Protein 6MR3 (pdb70)

Solvent-accessible surface area: 35313 Å² total

InterPro domains:
  IPR001453 MoaB/Mog domain [PF00994] (4-170)
  IPR001453 MoaB/Mog domain [SM00852] (4-172)
  IPR001453 MoaB/Mog domain [TIGR00177] (2-167)
  IPR001453 MoaB/Mog domain [cd00885] (2-171)
  IPR008135 Competence-induced protein CinA [MF_00226_B] (1-418)
  IPR008135 Competence-induced protein CinA [PIRSF006728] (1-415)
  IPR008135 Competence-induced protein CinA [TIGR00200] (1-411)
  IPR008136 CinA, C-terminal [PF02464] (259-411)
  IPR008136 CinA, C-terminal [TIGR00199] (266-410)
  IPR036425 MoaB/Mog-like domain superfamily [G3DSA:3.40.980.10] (1-167)
  IPR036425 MoaB/Mog-like domain superfamily [SSF53218] (2-204)
  IPR036653 CinA-like, C-terminal [G3DSA:3.90.950.20] (252-412)
  IPR036653 CinA-like, C-terminal [SSF142433] (252-412)
  IPR041424 CinA, KH domain [PF18146] (178-253)
  IPR050101 Competence-damage inducible protein CinA [PTHR13939] (1-409)

Secondary structure (DSSP, 8-state):
-EEEEEEEEE-SS-HHHHHHHHHHHHSS--SSEEEEEEETTEEEEEEEEEESSHHHHHHHHHHHHHHHHTSTTHHHHEEEE-SS--HHHHHHHHHHHHT--EEEEESTTTTHHHHHHTTSTTGGGTB---EE--SHHHHH-----HHHHHHH-SSSHHHHH--HHHHHHHT-SEEEEEEE--SSS-BTTBPTTEEEEEEE-SS---EEEE-TT--HHHHHHHHHHHHHHHHHHHHH-SS---/-EEEEEEEEE-SS-HHHHHHHTHHHHHH--SSEEEEEEETTEEEEEEEEEESSHHHHHHHHHHHHHHHHTSTTHHHHEEEE-TT--HHHHHHHHHHHHT--EEEEESTTTTHHHHHHTTSTTGGGTB---EE--SHHHHH-----HHHHHHH-SSSHHHHH--HHHHHHHT-SEEEEEEE--SSS-BTTB-TTEEEEEEE-SS---EEEE-TT--HHHHHHHHHHHHHHHHHHHHH--SS--/-EEEEEEEEEESS-SHHHHTTTTTT--PSEEEEEE-SSEEEEEEEEEESSHHHHHHHHHHHHHHHHTTTTHHHHEEEE-SS--HHHHHHHHHHHHT--EEEEESTTTTHHHHHHTTSTTGGGTB---EE--SHHHHH-----HHHHHHH-SSSHHHHH--HHHHHHHT-SEEEEEEE--SSS-BTTBPTTEEEEEEE-SS---EEEE-TT--HHHHHHHHHHHHHHHHHHHHH--

CATH classification: 3.90.950.20

B-factor: mean 48.02, std 28.39, range [8.96, 162.89]

Structure (mmCIF, N/CA/C/O backbone):
data_6MR3
#
_entry.id   6MR3
#
_cell.length_a   152.030
_cell.length_b   54.507
_cell.length_c   111.013
_cell.angle_alpha   90.00
_cell.angle_beta   125.38
_cell.angle_gamma   90.00
#
_symmetry.space_group_name_H-M   'C 1 2 1'
#
loop_
_entity.id
_entity.type
_entity.pdbx_description
1 polymer 'Putative competence-damage inducible protein'
2 non-polymer 'CHLORIDE ION'
3 water water
#
loop_
_atom_site.group_PDB
_atom_site.id
_atom_site.type_symbol
_atom_site.label_atom_id
_atom_site.label_alt_id
_atom_site.label_comp_id
_atom_site.label_asym_id
_atom_site.label_entity_id
_atom_site.label_seq_id
_atom_site.pdbx_PDB_ins_code
_atom_site.Cartn_x
_atom_site.Cartn_y
_atom_site.Cartn_z
_atom_site.occupancy
_atom_site.B_iso_or_equiv
_atom_site.auth_seq_id
_atom_site.auth_comp_id
_atom_site.auth_asym_id
_atom_site.auth_atom_id
_atom_site.pdbx_PDB_model_num
ATOM 1 N N . GLU A 1 174 ? 48.368 -0.547 85.445 1.00 130.22 174 GLU A N 1
ATOM 2 C CA . GLU A 1 174 ? 48.039 0.859 85.240 1.00 124.16 174 GLU A CA 1
ATOM 3 C C . GLU A 1 174 ? 47.919 1.186 83.755 1.00 119.09 174 GLU A C 1
ATOM 4 O O . GLU A 1 174 ? 48.817 0.885 82.969 1.00 120.72 174 GLU A O 1
ATOM 10 N N . LYS A 1 175 ? 46.805 1.805 83.379 1.00 112.75 175 LYS A N 1
ATOM 11 C CA . LYS A 1 175 ? 46.567 2.173 81.996 1.00 107.85 175 LYS A CA 1
ATOM 12 C C . LYS A 1 175 ? 46.855 3.648 81.763 1.00 101.93 175 LYS A C 1
ATOM 13 O O . LYS A 1 175 ? 46.952 4.450 82.699 1.00 102.47 175 LYS A O 1
ATOM 19 N N . LEU A 1 176 ? 46.994 3.986 80.485 1.00 97.64 176 LEU A N 1
ATOM 20 C CA . LEU A 1 176 ? 47.194 5.354 80.035 1.00 92.84 176 LEU A CA 1
ATOM 21 C C . LEU A 1 176 ? 45.837 6.008 79.820 1.00 85.47 176 LEU A C 1
ATOM 22 O O . LEU A 1 176 ? 45.031 5.516 79.018 1.00 85.89 176 LEU A O 1
ATOM 27 N N . TYR A 1 177 ? 45.584 7.104 80.531 1.00 73.93 177 TYR A N 1
ATOM 28 C CA . TYR A 1 177 ? 44.371 7.875 80.336 1.00 64.38 177 TYR A CA 1
ATOM 29 C C . TYR A 1 177 ? 44.676 9.157 79.578 1.00 59.55 177 TYR A C 1
ATOM 30 O O . TYR A 1 177 ? 45.722 9.782 79.766 1.00 59.14 177 TYR A O 1
ATOM 39 N N . SER A 1 178 ? 43.737 9.546 78.721 1.00 55.52 178 SER A N 1
ATOM 40 C CA . SER A 1 178 ? 43.917 10.687 77.844 1.00 51.91 178 SER A CA 1
ATOM 41 C C . SER A 1 178 ? 42.708 11.603 77.941 1.00 48.87 178 SER A C 1
ATOM 42 O O . SER A 1 178 ? 41.611 11.184 78.321 1.00 46.54 178 SER A O 1
ATOM 45 N N . ARG A 1 179 ? 42.931 12.873 77.602 1.00 45.77 179 ARG A N 1
ATOM 46 C CA . ARG A 1 179 ? 41.861 13.843 77.431 1.00 43.13 179 ARG A CA 1
ATOM 47 C C . ARG A 1 179 ? 42.263 14.815 76.335 1.00 42.92 179 ARG A C 1
ATOM 48 O O . ARG A 1 179 ? 43.393 15.309 76.317 1.00 43.82 179 ARG A O 1
ATOM 56 N N . VAL A 1 180 ? 41.334 15.083 75.423 1.00 40.02 180 VAL A N 1
ATOM 57 C CA . VAL A 1 180 ? 41.578 15.939 74.268 1.00 39.21 180 VAL A CA 1
ATOM 58 C C . VAL A 1 180 ? 40.806 17.237 74.462 1.00 37.23 180 VAL A C 1
ATOM 59 O O . VAL A 1 180 ? 39.578 17.222 74.619 1.00 36.37 180 VAL A O 1
ATOM 63 N N . LEU A 1 181 ? 41.525 18.355 74.456 1.00 35.40 181 LEU A N 1
ATOM 64 C CA . LEU A 1 181 ? 40.925 19.681 74.491 1.00 35.22 181 LEU A CA 1
ATOM 65 C C . LEU A 1 181 ? 40.898 20.242 73.075 1.00 33.79 181 LEU A C 1
ATOM 66 O O . LEU A 1 181 ? 41.915 20.209 72.375 1.00 31.01 181 LEU A O 1
ATOM 71 N N . ARG A 1 182 ? 39.741 20.749 72.658 1.00 31.44 182 ARG A N 1
ATOM 72 C CA . ARG A 1 182 ? 39.528 21.220 71.296 1.00 30.49 182 ARG A CA 1
ATOM 73 C C . ARG A 1 182 ? 39.371 22.735 71.289 1.00 30.32 182 ARG A C 1
ATOM 74 O O . ARG A 1 182 ? 38.608 23.286 72.088 1.00 31.87 182 ARG A O 1
ATOM 82 N N . PHE A 1 183 ? 40.082 23.399 70.378 1.00 29.82 183 PHE A N 1
ATOM 83 C CA . PHE A 1 183 ? 40.091 24.853 70.292 1.00 33.09 183 PHE A CA 1
ATOM 84 C C . PHE A 1 183 ? 39.770 25.300 68.875 1.00 37.17 183 PHE A C 1
ATOM 85 O O . PHE A 1 183 ? 40.232 24.695 67.903 1.00 37.21 183 PHE A O 1
ATOM 93 N N . PHE A 1 184 ? 38.984 26.371 68.766 1.00 37.77 184 PHE A N 1
ATOM 94 C CA . PHE A 1 184 ? 38.757 27.050 67.499 1.00 35.07 184 PHE A CA 1
ATOM 95 C C . PHE A 1 184 ? 39.047 28.533 67.665 1.00 37.06 184 PHE A C 1
ATOM 96 O O . PHE A 1 184 ? 38.761 29.116 68.715 1.00 37.54 184 PHE A O 1
ATOM 104 N N . GLY A 1 185 ? 39.610 29.141 66.623 1.00 39.91 185 GLY A N 1
ATOM 105 C CA . GLY A 1 185 ? 39.864 30.565 66.610 1.00 40.49 185 GLY A CA 1
ATOM 106 C C . GLY A 1 185 ? 41.276 30.978 66.958 1.00 44.83 185 GLY A C 1
ATOM 107 O O . GLY A 1 185 ? 41.554 32.183 67.004 1.00 47.20 185 GLY A O 1
ATOM 108 N N . ILE A 1 186 ? 42.174 30.029 67.208 1.00 44.54 186 ILE A N 1
ATOM 109 C CA . ILE A 1 186 ? 43.572 30.330 67.491 1.00 48.50 186 ILE A CA 1
ATOM 110 C C . ILE A 1 186 ? 44.439 29.333 66.732 1.00 49.41 186 ILE A C 1
ATOM 111 O O . ILE A 1 186 ? 44.169 28.128 66.747 1.00 47.28 186 ILE A O 1
ATOM 116 N N . GLY A 1 187 ? 45.461 29.837 66.046 1.00 56.55 187 GLY A N 1
ATOM 117 C CA . GLY A 1 187 ? 46.308 28.967 65.251 1.00 59.91 187 GLY A CA 1
ATOM 118 C C . GLY A 1 187 ? 47.254 28.149 66.109 1.00 62.15 187 GLY A C 1
ATOM 119 O O . GLY A 1 187 ? 47.652 28.556 67.201 1.00 61.18 187 GLY A O 1
ATOM 120 N N . GLU A 1 188 ? 47.627 26.971 65.595 1.00 68.60 188 GLU A N 1
ATOM 121 C CA . GLU A 1 188 ? 48.509 26.081 66.349 1.00 74.63 188 GLU A CA 1
ATOM 122 C C . GLU A 1 188 ? 49.861 26.720 66.642 1.00 81.59 188 GLU A C 1
ATOM 123 O O . GLU A 1 188 ? 50.483 26.402 67.660 1.00 84.23 188 GLU A O 1
ATOM 129 N N . SER A 1 189 ? 50.343 27.600 65.759 1.00 87.38 189 SER A N 1
ATOM 130 C CA . SER A 1 189 ? 51.594 28.307 66.018 1.00 93.06 189 SER A CA 1
ATOM 131 C C . SER A 1 189 ? 51.439 29.288 67.179 1.00 92.65 189 SER A C 1
ATOM 132 O O . SER A 1 189 ? 52.351 29.439 68.004 1.00 93.75 189 SER A O 1
ATOM 135 N N . HIS A 1 190 ? 50.277 29.958 67.274 1.00 89.29 190 HIS A N 1
ATOM 136 C CA . HIS A 1 190 ? 50.091 30.924 68.351 1.00 88.52 190 HIS A CA 1
ATOM 137 C C . HIS A 1 190 ? 49.796 30.243 69.683 1.00 82.00 190 HIS A C 1
ATOM 138 O O . HIS A 1 190 ? 50.297 30.678 70.725 1.00 80.08 190 HIS A O 1
ATOM 145 N N . LEU A 1 191 ? 48.982 29.182 69.675 1.00 75.81 191 LEU A N 1
ATOM 146 C CA . LEU A 1 191 ? 48.524 28.592 70.932 1.00 71.87 191 LEU A CA 1
ATOM 147 C C . LEU A 1 191 ? 49.680 28.010 71.739 1.00 72.74 191 LEU A C 1
ATOM 148 O O . LEU A 1 191 ? 49.704 28.129 72.971 1.00 75.11 191 LEU A O 1
ATOM 153 N N . VAL A 1 192 ? 50.646 27.384 71.065 1.00 73.15 192 VAL A N 1
ATOM 154 C CA . VAL A 1 192 ? 51.717 26.682 71.765 1.00 77.85 192 VAL A CA 1
ATOM 155 C C . VAL A 1 192 ? 52.753 27.658 72.320 1.00 81.84 192 VAL A C 1
ATOM 156 O O . VAL A 1 192 ? 53.435 27.349 73.308 1.00 81.37 192 VAL A O 1
ATOM 160 N N . THR A 1 193 ? 52.887 28.840 71.708 1.00 85.98 193 THR A N 1
ATOM 161 C CA . THR A 1 193 ? 53.726 29.883 72.284 1.00 89.80 193 THR A CA 1
ATOM 162 C C . THR A 1 193 ? 53.221 30.282 73.667 1.00 92.54 193 THR A C 1
ATOM 163 O O . THR A 1 193 ? 54.013 30.483 74.593 1.00 98.02 193 THR A O 1
ATOM 167 N N . LEU A 1 194 ? 51.901 30.384 73.823 1.00 92.66 194 LEU A N 1
ATOM 168 C CA . LEU A 1 194 ? 51.312 30.621 75.136 1.00 95.82 194 LEU A CA 1
ATOM 169 C C . LEU A 1 194 ? 51.591 29.458 76.078 1.00 98.20 194 LEU A C 1
ATOM 170 O O . LEU A 1 194 ? 51.840 29.658 77.273 1.00 100.46 194 LEU A O 1
ATOM 175 N N . LEU A 1 195 ? 51.563 28.234 75.550 1.00 95.74 195 LEU A N 1
ATOM 176 C CA . LEU A 1 195 ? 51.613 27.027 76.364 1.00 92.35 195 LEU A CA 1
ATOM 177 C C . LEU A 1 195 ? 53.022 26.616 76.760 1.00 95.98 195 LEU A C 1
ATOM 178 O O . LEU A 1 195 ? 53.180 25.912 77.763 1.00 99.34 195 LEU A O 1
ATOM 183 N N . HIS A 1 196 ? 54.038 27.024 75.994 1.00 96.93 196 HIS A N 1
ATOM 184 C CA . HIS A 1 196 ? 55.375 26.465 76.165 1.00 101.55 196 HIS A CA 1
ATOM 185 C C . HIS A 1 196 ? 55.906 26.657 77.581 1.00 102.11 196 HIS A C 1
ATOM 186 O O . HIS A 1 196 ? 56.758 25.876 78.019 1.00 104.38 196 HIS A O 1
ATOM 193 N N . ASP A 1 197 ? 55.418 27.665 78.310 1.00 100.93 197 ASP A N 1
ATOM 194 C CA . ASP A 1 197 ? 55.723 27.765 79.735 1.00 103.10 197 ASP A CA 1
ATOM 195 C C . ASP A 1 197 ? 55.454 26.442 80.437 1.00 101.33 197 ASP A C 1
ATOM 196 O O . ASP A 1 197 ? 56.310 25.917 81.155 1.00 105.27 197 ASP A O 1
ATOM 201 N N . LEU A 1 198 ? 54.267 25.880 80.218 1.00 95.97 198 LEU A N 1
ATOM 202 C CA . LEU A 1 198 ? 53.862 24.623 80.826 1.00 95.44 198 LEU A CA 1
ATOM 203 C C . LEU A 1 198 ? 54.215 23.409 79.976 1.00 95.28 198 LEU A C 1
ATOM 204 O O . LEU A 1 198 ? 54.113 22.280 80.467 1.00 97.36 198 LEU A O 1
ATOM 209 N N . ILE A 1 199 ? 54.623 23.609 78.720 1.00 93.77 199 ILE A N 1
ATOM 210 C CA . ILE A 1 199 ? 55.100 22.491 77.909 1.00 95.56 199 I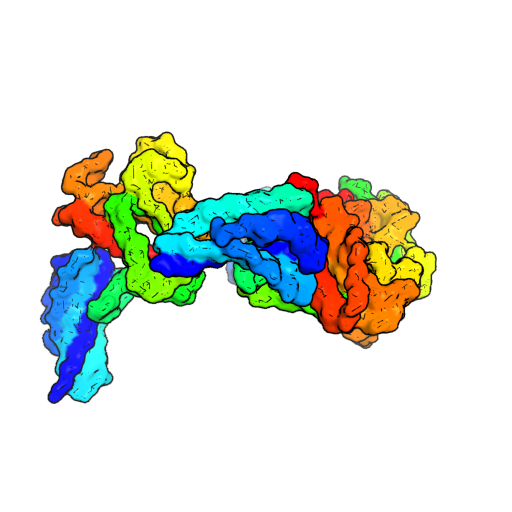LE A CA 1
ATOM 211 C C . ILE A 1 199 ? 56.566 22.212 78.210 1.00 102.45 199 ILE A C 1
ATOM 212 O O . ILE A 1 199 ? 56.971 21.055 78.361 1.00 100.48 199 ILE A O 1
ATOM 217 N N . ALA A 1 200 ? 57.384 23.264 78.294 1.00 108.74 200 ALA A N 1
ATOM 218 C CA . ALA A 1 200 ? 58.767 23.114 78.735 1.00 117.48 200 ALA A CA 1
ATOM 219 C C . ALA A 1 200 ? 58.873 22.735 80.202 1.00 124.82 200 ALA A C 1
ATOM 220 O O . ALA A 1 200 ? 59.947 22.310 80.640 1.00 132.21 200 ALA A O 1
ATOM 222 N N . GLU A 1 201 ? 57.797 22.884 80.967 1.00 124.30 201 GLU A N 1
ATOM 223 C CA . GLU A 1 201 ? 57.791 22.572 82.386 1.00 127.42 201 GLU A CA 1
ATOM 224 C C . GLU A 1 201 ? 57.075 21.262 82.694 1.00 126.63 201 GLU A C 1
ATOM 225 O O . GLU A 1 201 ? 57.143 20.782 83.831 1.00 127.28 201 GLU A O 1
ATOM 231 N N . GLN A 1 202 ? 56.439 20.644 81.703 1.00 119.61 202 GLN A N 1
ATOM 232 C CA . GLN A 1 202 ? 55.447 19.612 81.969 1.00 114.59 202 GLN A CA 1
ATOM 233 C C . GLN A 1 202 ? 56.058 18.399 82.668 1.00 114.53 202 GLN A C 1
ATOM 234 O O . GLN A 1 202 ? 57.268 18.159 82.640 1.00 118.41 202 GLN A O 1
ATOM 240 N N . THR A 1 203 ? 55.211 17.554 83.252 1.00 109.36 203 THR A N 1
ATOM 241 C CA . THR A 1 203 ? 55.707 16.329 83.894 1.00 109.14 203 THR A CA 1
ATOM 242 C C . THR A 1 203 ? 54.844 15.090 83.597 1.00 104.11 203 THR A C 1
ATOM 243 O O . THR A 1 203 ? 55.255 14.161 82.901 1.00 104.90 203 THR A O 1
ATOM 247 N N . ASP A 1 204 ? 53.642 15.125 84.154 1.00 97.26 204 ASP A N 1
ATOM 248 C CA . ASP A 1 204 ? 52.598 14.127 84.072 1.00 92.00 204 ASP A CA 1
ATOM 249 C C . ASP A 1 204 ? 51.385 14.898 84.581 1.00 83.23 204 ASP A C 1
ATOM 250 O O . ASP A 1 204 ? 51.416 15.398 85.713 1.00 81.24 204 ASP A O 1
ATOM 255 N N . PRO A 1 205 ? 50.333 15.087 83.775 1.00 74.85 205 PRO A N 1
ATOM 256 C CA . PRO A 1 205 ? 50.124 14.579 82.416 1.00 71.38 205 PRO A CA 1
ATOM 257 C C . PRO A 1 205 ? 51.018 15.219 81.353 1.00 70.78 205 PRO A C 1
ATOM 258 O O . PRO A 1 205 ? 51.412 16.379 81.482 1.00 70.35 205 PRO A O 1
ATOM 262 N N . THR A 1 206 ? 51.341 14.452 80.315 1.00 66.35 206 THR A N 1
ATOM 263 C CA . THR A 1 206 ? 52.039 15.008 79.166 1.00 68.69 206 THR A CA 1
ATOM 264 C C . THR A 1 206 ? 51.085 15.865 78.344 1.00 63.28 206 THR A C 1
ATOM 265 O O . THR A 1 206 ? 49.868 15.664 78.356 1.00 61.22 206 THR A O 1
ATOM 269 N N . ILE A 1 207 ? 51.645 16.833 77.626 1.00 65.41 207 ILE A N 1
ATOM 270 C CA . ILE A 1 207 ? 50.864 17.745 76.803 1.00 62.16 207 ILE A CA 1
ATOM 271 C C . ILE A 1 207 ? 51.350 17.637 75.366 1.00 64.43 207 ILE A C 1
ATOM 272 O O . ILE A 1 207 ? 52.556 17.716 75.104 1.00 63.15 207 ILE A O 1
ATOM 277 N N . ALA A 1 208 ? 50.411 17.463 74.438 1.00 62.11 208 ALA A N 1
ATOM 278 C CA . ALA A 1 208 ? 50.750 17.290 73.033 1.00 62.52 208 ALA A CA 1
ATOM 279 C C . ALA A 1 208 ? 49.722 17.984 72.146 1.00 58.56 208 ALA A C 1
ATOM 280 O O . ALA A 1 208 ? 48.571 17.538 72.060 1.00 57.66 208 ALA A O 1
ATOM 282 N N . PRO A 1 209 ? 50.091 19.083 71.488 1.00 59.21 209 PRO A N 1
ATOM 283 C CA . PRO A 1 209 ? 49.161 19.765 70.581 1.00 56.37 209 PRO A CA 1
ATOM 284 C C . PRO A 1 209 ? 49.168 19.171 69.181 1.00 57.03 209 PRO A C 1
ATOM 285 O O . PRO A 1 209 ? 50.199 18.740 68.660 1.00 60.30 209 PRO A O 1
ATOM 289 N N . TYR A 1 210 ? 47.990 19.159 68.561 1.00 54.96 210 TYR A N 1
ATOM 290 C CA . TYR A 1 210 ? 47.826 18.628 67.213 1.00 57.08 210 TYR A CA 1
ATOM 291 C C . TYR A 1 210 ? 46.923 19.561 66.425 1.00 53.81 210 TYR A C 1
ATOM 292 O O . TYR A 1 210 ? 45.796 19.840 66.845 1.00 51.28 210 TYR A O 1
ATOM 301 N N . ALA A 1 211 ? 47.413 20.036 65.287 1.00 54.04 211 ALA A N 1
ATOM 302 C CA . ALA A 1 211 ? 46.650 20.905 64.405 1.00 50.86 211 ALA A CA 1
ATOM 303 C C . ALA A 1 211 ? 46.040 20.095 63.268 1.00 51.90 211 ALA A C 1
ATOM 304 O O . ALA A 1 211 ? 46.652 19.143 62.780 1.00 57.48 211 ALA A O 1
ATOM 306 N N . LYS A 1 212 ? 44.866 20.553 62.860 1.00 51.10 212 LYS A N 1
ATOM 307 C CA . LYS A 1 212 ? 44.086 20.018 61.756 1.00 52.10 212 LYS A CA 1
ATOM 308 C C . LYS A 1 212 ? 43.378 21.197 61.058 1.00 45.83 212 LYS A C 1
ATOM 309 O O . LYS A 1 212 ? 43.378 22.299 61.566 1.00 40.34 212 LYS A O 1
ATOM 315 N N . THR A 1 213 ? 42.845 20.975 59.868 1.00 43.48 213 THR A N 1
ATOM 316 C CA . THR A 1 213 ? 42.221 22.019 59.073 1.00 41.38 213 THR A CA 1
ATOM 317 C C . THR A 1 213 ? 41.197 22.812 59.873 1.00 37.45 213 THR A C 1
ATOM 318 O O . THR A 1 213 ? 40.102 22.319 60.163 1.00 37.94 213 THR A O 1
ATOM 322 N N . GLY A 1 214 ? 41.556 24.042 60.240 1.00 35.45 214 GLY A N 1
ATOM 323 C CA . GLY A 1 214 ? 40.626 24.971 60.841 1.00 32.55 214 GLY A CA 1
ATOM 324 C C . GLY A 1 214 ? 40.594 24.989 62.354 1.00 34.86 214 GLY A C 1
ATOM 325 O O . GLY A 1 214 ? 39.903 25.839 62.928 1.00 33.22 214 GLY A O 1
ATOM 326 N N . GLU A 1 215 ? 41.315 24.092 63.022 1.00 37.01 215 GLU A N 1
ATOM 327 C CA . GLU A 1 215 ? 41.259 24.018 64.476 1.00 38.57 215 GLU A CA 1
ATOM 328 C C . GLU A 1 215 ? 42.518 23.335 64.985 1.00 40.69 215 GLU A C 1
ATOM 329 O O . GLU A 1 215 ? 43.325 22.816 64.213 1.00 38.92 215 GLU A O 1
ATOM 335 N N . VAL A 1 216 ? 42.679 23.349 66.307 1.00 37.02 216 VAL A N 1
ATOM 336 C CA . VAL A 1 216 ? 43.816 22.718 66.966 1.00 39.65 216 VAL A CA 1
ATOM 337 C C . VAL A 1 216 ? 43.321 22.013 68.220 1.00 42.28 216 VAL A C 1
ATOM 338 O O . VAL A 1 216 ? 42.319 22.406 68.825 1.00 37.73 216 VAL A O 1
ATOM 342 N N . THR A 1 217 ? 44.025 20.956 68.607 1.00 42.13 217 THR A N 1
ATOM 343 C CA . THR A 1 217 ? 43.685 20.221 69.812 1.00 44.82 217 THR A CA 1
ATOM 344 C C . THR A 1 217 ? 44.909 20.109 70.704 1.00 44.86 217 THR A C 1
ATOM 345 O O . THR A 1 217 ? 46.042 20.342 70.278 1.00 46.48 217 THR A O 1
ATOM 349 N N . ILE A 1 218 ? 44.660 19.719 71.949 1.00 46.77 218 ILE A N 1
ATOM 350 C CA . ILE A 1 218 ? 45.707 19.489 72.934 1.00 50.24 218 ILE A CA 1
ATOM 351 C C . ILE A 1 218 ? 45.396 18.183 73.644 1.00 51.09 218 ILE A C 1
ATOM 352 O O . ILE A 1 218 ? 44.322 18.037 74.240 1.00 50.45 218 ILE A O 1
ATOM 357 N N . ARG A 1 219 ? 46.330 17.242 73.588 1.00 51.33 219 ARG A N 1
ATOM 358 C CA . ARG A 1 219 ? 46.172 15.942 74.222 1.00 57.77 219 ARG A CA 1
ATOM 359 C C . ARG A 1 219 ? 46.902 15.932 75.556 1.00 58.56 219 ARG A C 1
ATOM 360 O O . ARG A 1 219 ? 48.119 16.143 75.606 1.00 59.36 219 ARG A O 1
ATOM 368 N N . LEU A 1 220 ? 46.159 15.691 76.629 1.00 54.10 220 LEU A N 1
ATOM 369 C CA . LEU A 1 220 ? 46.737 15.423 77.935 1.00 55.97 220 LEU A CA 1
ATOM 370 C C . LEU A 1 220 ? 46.721 13.919 78.178 1.00 57.96 220 LEU A C 1
ATOM 371 O O . LEU A 1 220 ? 45.753 13.237 77.831 1.00 57.25 220 LEU A O 1
ATOM 376 N N . SER A 1 221 ? 47.801 13.403 78.761 1.00 60.61 221 SER A N 1
ATOM 377 C CA . SER A 1 221 ? 47.968 11.964 78.921 1.00 65.05 221 SER A CA 1
ATOM 378 C C . SER A 1 221 ? 48.605 11.677 80.268 1.00 64.94 221 SER A C 1
ATOM 379 O O . SER A 1 221 ? 49.674 12.214 80.570 1.00 66.18 221 SER A O 1
ATOM 382 N N . THR A 1 222 ? 47.974 10.808 81.058 1.00 69.52 222 THR A N 1
ATOM 383 C CA . THR A 1 222 ? 48.486 10.489 82.382 1.00 72.07 222 THR A CA 1
ATOM 384 C C . THR A 1 222 ? 48.253 9.019 82.702 1.00 73.82 222 THR A C 1
ATOM 385 O O . THR A 1 222 ? 47.412 8.351 82.095 1.00 74.31 222 THR A O 1
ATOM 389 N N . LYS A 1 223 ? 49.018 8.528 83.675 1.00 77.09 223 LYS A N 1
ATOM 390 C CA . LYS A 1 223 ? 48.912 7.165 84.175 1.00 81.47 223 LYS A CA 1
ATOM 391 C C . LYS A 1 223 ? 48.114 7.152 85.473 1.00 80.65 223 LYS A C 1
ATOM 392 O O . LYS A 1 223 ? 48.292 8.027 86.327 1.00 76.30 223 LYS A O 1
ATOM 398 N N . ALA A 1 224 ? 47.246 6.153 85.624 1.00 84.84 224 ALA A N 1
ATOM 399 C CA . ALA A 1 224 ? 46.433 6.025 86.827 1.00 87.81 224 ALA A CA 1
ATOM 400 C C . ALA A 1 224 ? 45.841 4.622 86.890 1.00 94.82 224 ALA A C 1
ATOM 401 O O . ALA A 1 224 ? 45.959 3.832 85.951 1.00 99.66 224 ALA A O 1
ATOM 403 N N . HIS A 1 225 ? 45.205 4.335 88.024 1.00 101.94 225 HIS A N 1
ATOM 404 C CA . HIS A 1 225 ? 44.562 3.047 88.289 1.00 108.43 225 HIS A CA 1
ATOM 405 C C . HIS A 1 225 ? 43.084 3.014 87.889 1.00 108.24 225 HIS A C 1
ATOM 406 O O . HIS A 1 225 ? 42.593 1.983 87.447 1.00 109.42 225 HIS A O 1
ATOM 413 N N . ARG A 1 226 ? 42.397 4.139 88.072 1.00 99.63 226 ARG A N 1
ATOM 414 C CA . ARG A 1 226 ? 40.981 4.260 87.739 1.00 94.02 226 ARG A CA 1
ATOM 415 C C . ARG A 1 226 ? 40.705 5.584 87.029 1.00 86.79 226 ARG A C 1
ATOM 416 O O . ARG A 1 226 ? 41.450 6.550 87.195 1.00 81.49 226 ARG A O 1
ATOM 424 N N . GLN A 1 227 ? 39.635 5.628 86.240 1.00 68.69 227 GLN A N 1
ATOM 425 C CA . GLN A 1 227 ? 39.284 6.840 85.506 1.00 68.95 227 GLN A CA 1
ATOM 426 C C . GLN A 1 227 ? 39.087 8.030 86.436 1.00 70.83 227 GLN A C 1
ATOM 427 O O . GLN A 1 227 ? 39.334 9.175 86.042 1.00 70.25 227 GLN A O 1
ATOM 433 N N . LYS A 1 228 ? 38.643 7.779 87.669 1.00 72.62 228 LYS A N 1
ATOM 434 C CA . LYS A 1 228 ? 38.443 8.861 88.627 1.00 72.75 228 LYS A CA 1
ATOM 435 C C . LYS A 1 228 ? 39.768 9.514 89.000 1.00 73.15 228 LYS A C 1
ATOM 436 O O . LYS A 1 228 ? 39.876 10.747 89.039 1.00 70.90 228 LYS A O 1
ATOM 442 N N . GLU A 1 229 ? 40.792 8.702 89.273 1.00 72.05 229 GLU A N 1
ATOM 443 C CA . GLU A 1 229 ? 42.083 9.253 89.672 1.00 72.55 229 GLU A CA 1
ATOM 444 C C . GLU A 1 229 ? 42.710 10.047 88.536 1.00 65.99 229 GLU A C 1
ATOM 445 O O . GLU A 1 229 ? 43.258 11.133 88.752 1.00 61.10 229 GLU A O 1
ATOM 451 N N . ALA A 1 230 ? 42.625 9.525 87.313 1.00 63.04 230 ALA A N 1
ATOM 452 C CA . ALA A 1 230 ? 43.196 10.223 86.169 1.00 63.81 230 ALA A CA 1
ATOM 453 C C . ALA A 1 230 ? 42.441 11.510 85.873 1.00 64.58 230 ALA A C 1
ATOM 454 O O . ALA A 1 230 ? 43.056 12.538 85.568 1.00 63.49 230 ALA A O 1
ATOM 456 N N . ASP A 1 231 ? 41.107 11.472 85.957 1.00 64.52 231 ASP A N 1
ATOM 457 C CA . ASP A 1 231 ? 40.316 12.678 85.735 1.00 63.62 231 ASP A CA 1
ATOM 458 C C . ASP A 1 231 ? 40.727 13.789 86.693 1.00 61.31 231 ASP A C 1
ATOM 459 O O . ASP A 1 231 ? 40.811 14.958 86.299 1.00 60.32 231 ASP A O 1
ATOM 464 N N . SER A 1 232 ? 41.007 13.439 87.951 1.00 59.73 232 SER A N 1
ATOM 465 C CA . SER A 1 232 ? 41.362 14.450 88.942 1.00 60.57 232 SER A CA 1
ATOM 466 C C . SER A 1 232 ? 42.671 15.146 88.586 1.00 58.69 232 SER A C 1
ATOM 467 O O . SER A 1 232 ? 42.812 16.357 88.789 1.00 57.99 232 SER A O 1
ATOM 470 N N . LYS A 1 233 ? 43.642 14.398 88.057 1.00 57.60 233 LYS A N 1
ATOM 471 C CA . LYS A 1 233 ? 44.907 15.008 87.662 1.00 58.79 233 LYS A CA 1
ATOM 472 C C . LYS A 1 233 ? 44.785 15.728 86.324 1.00 56.82 233 LYS A C 1
ATOM 473 O O . LYS A 1 233 ? 45.421 16.767 86.116 1.00 56.95 233 LYS A O 1
ATOM 479 N N . LEU A 1 234 ? 43.978 15.187 85.407 1.00 55.24 234 LEU A N 1
ATOM 480 C CA . LEU A 1 234 ? 43.740 15.864 84.138 1.00 53.15 234 LEU A CA 1
ATOM 481 C C . LEU A 1 234 ? 42.983 17.172 84.336 1.00 54.35 234 LEU A C 1
ATOM 482 O O . LEU A 1 234 ? 43.191 18.128 83.580 1.00 54.35 234 LEU A O 1
ATOM 487 N N . ASP A 1 235 ? 42.106 17.232 85.342 1.00 55.49 235 ASP A N 1
ATOM 488 C CA . ASP A 1 235 ? 41.345 18.452 85.594 1.00 55.01 235 ASP A CA 1
ATOM 489 C C . ASP A 1 235 ? 42.250 19.585 86.059 1.00 56.15 235 ASP A C 1
ATOM 490 O O . ASP A 1 235 ? 42.042 20.745 85.686 1.00 55.75 235 ASP A O 1
ATOM 495 N N . LYS A 1 236 ? 43.258 19.269 86.878 1.00 58.87 236 LYS A N 1
ATOM 496 C CA . LYS A 1 236 ? 44.133 20.309 87.411 1.00 61.05 236 LYS A CA 1
ATOM 497 C C . LYS A 1 236 ? 44.949 20.971 86.309 1.00 59.82 236 LYS A C 1
ATOM 498 O O . LYS A 1 236 ? 45.080 22.200 86.280 1.00 61.22 236 LYS A O 1
ATOM 504 N N . LEU A 1 237 ? 45.509 20.176 85.394 1.00 57.38 237 LEU A N 1
ATOM 505 C CA . LEU A 1 237 ? 46.298 20.751 84.311 1.00 56.44 237 LEU A CA 1
ATOM 506 C C . LEU A 1 237 ? 45.419 21.471 83.297 1.00 53.18 237 LEU A C 1
ATOM 507 O O . LEU A 1 237 ? 45.837 22.485 82.727 1.00 51.81 237 LEU A O 1
ATOM 512 N N . GLU A 1 238 ? 44.204 20.968 83.061 1.00 51.38 238 GLU A N 1
ATOM 513 C CA . GLU A 1 238 ? 43.283 21.665 82.169 1.00 49.99 238 GLU A CA 1
ATOM 514 C C . GLU A 1 238 ? 42.939 23.046 82.711 1.00 51.52 238 GLU A C 1
ATOM 515 O O . GLU A 1 238 ? 42.830 24.012 81.946 1.00 50.75 238 GLU A O 1
ATOM 521 N N . LYS A 1 239 ? 42.774 23.160 84.031 1.00 56.82 239 LYS A N 1
ATOM 522 C CA . LYS A 1 239 ? 42.505 24.460 84.636 1.00 61.89 239 LYS A CA 1
ATOM 523 C C . LYS A 1 239 ? 43.668 25.420 84.415 1.00 62.18 239 LYS A C 1
ATOM 524 O O . LYS A 1 239 ? 43.460 26.615 84.175 1.00 61.83 239 LYS A O 1
ATOM 530 N N . LYS A 1 240 ? 44.881 24.904 84.450 1.00 61.66 240 LYS A N 1
ATOM 531 C CA . LYS A 1 240 ? 46.013 25.757 84.191 1.00 65.16 240 LYS A CA 1
ATOM 532 C C . LYS A 1 240 ? 45.968 26.281 82.757 1.00 62.53 240 LYS A C 1
ATOM 533 O O . LYS A 1 240 ? 46.200 27.459 82.513 1.00 62.84 240 LYS A O 1
ATOM 539 N N . ILE A 1 241 ? 45.617 25.409 81.821 1.00 57.84 241 ILE A N 1
ATOM 540 C CA . ILE A 1 241 ? 45.642 25.781 80.410 1.00 57.22 241 ILE A CA 1
ATOM 541 C C . ILE A 1 241 ? 44.549 26.798 80.102 1.00 56.48 241 ILE A C 1
ATOM 542 O O . ILE A 1 241 ? 44.797 27.819 79.449 1.00 57.51 241 ILE A O 1
ATOM 547 N N . ILE A 1 242 ? 43.329 26.542 80.579 1.00 55.39 242 ILE A N 1
ATOM 548 C CA . ILE A 1 242 ? 42.176 27.331 80.154 1.00 55.58 242 ILE A CA 1
ATOM 549 C C . ILE A 1 242 ? 42.293 28.776 80.629 1.00 60.19 242 ILE A C 1
ATOM 550 O O . ILE A 1 242 ? 41.972 29.713 79.888 1.00 61.10 242 ILE A O 1
ATOM 555 N N . THR A 1 243 ? 42.764 28.986 81.860 1.00 65.21 243 THR A N 1
ATOM 556 C CA . THR A 1 243 ? 42.822 30.336 82.411 1.00 70.87 243 THR A CA 1
ATOM 557 C C . THR A 1 243 ? 43.909 31.196 81.773 1.00 74.54 243 THR A C 1
ATOM 558 O O . THR A 1 243 ? 43.936 32.407 82.016 1.00 76.73 243 THR A O 1
ATOM 562 N N . ILE A 1 244 ? 44.791 30.614 80.961 1.00 73.62 244 ILE A N 1
ATOM 563 C CA . ILE A 1 244 ? 45.836 31.394 80.307 1.00 75.35 244 ILE A CA 1
ATOM 564 C C . ILE A 1 244 ? 45.220 32.262 79.218 1.00 79.67 244 ILE A C 1
ATOM 565 O O . ILE A 1 244 ? 44.538 31.759 78.314 1.00 77.79 244 ILE A O 1
ATOM 570 N N . ASP A 1 245 ? 45.461 33.572 79.302 1.00 88.50 245 ASP A N 1
ATOM 571 C CA . ASP A 1 245 ? 45.039 34.558 78.293 1.00 92.39 245 ASP A CA 1
ATOM 572 C C . ASP A 1 245 ? 43.531 34.419 78.087 1.00 88.51 245 ASP A C 1
ATOM 573 O O . ASP A 1 245 ? 42.783 34.406 79.074 1.00 89.50 245 ASP A O 1
ATOM 578 N N . ASN A 1 246 ? 43.046 34.319 76.849 1.00 83.57 246 ASN A N 1
ATOM 579 C CA . ASN A 1 246 ? 41.631 34.129 76.560 1.00 79.52 246 ASN A CA 1
ATOM 580 C C . ASN A 1 246 ? 41.359 32.757 75.952 1.00 69.73 246 ASN A C 1
ATOM 581 O O . ASN A 1 246 ? 40.461 32.609 75.120 1.00 65.13 246 ASN A O 1
ATOM 586 N N . LEU A 1 247 ? 42.131 31.745 76.360 1.00 64.56 247 LEU A N 1
ATOM 587 C CA . LEU A 1 247 ? 41.958 30.406 75.804 1.00 57.84 247 LEU A CA 1
ATOM 588 C C . LEU A 1 247 ? 40.559 29.865 76.064 1.00 53.46 247 LEU A C 1
ATOM 589 O O . LEU A 1 247 ? 40.078 29.005 75.317 1.00 49.19 247 LEU A O 1
ATOM 594 N N . ALA A 1 248 ? 39.893 30.353 77.115 1.00 54.68 248 ALA A N 1
ATOM 595 C CA . ALA A 1 248 ? 38.507 29.968 77.356 1.00 53.20 248 ALA A CA 1
ATOM 596 C C . ALA A 1 248 ? 37.598 30.418 76.220 1.00 50.56 248 ALA A C 1
ATOM 597 O O . ALA A 1 248 ? 36.556 29.798 75.979 1.00 48.12 248 ALA A O 1
ATOM 599 N N . ASP A 1 249 ? 37.971 31.488 75.512 1.00 53.97 249 ASP A N 1
ATOM 600 C CA . ASP A 1 249 ? 37.211 31.907 74.340 1.00 54.93 249 ASP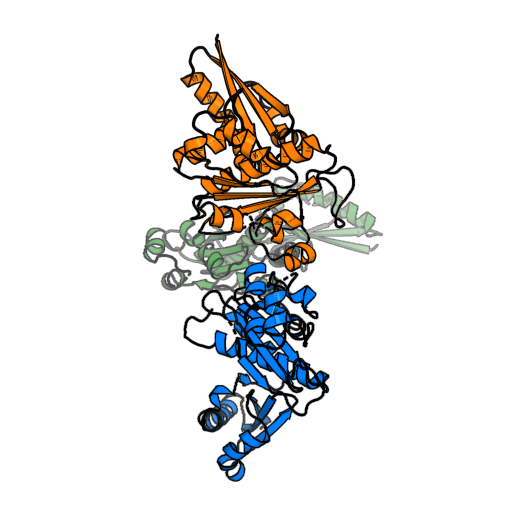 A CA 1
ATOM 601 C C . ASP A 1 249 ? 37.371 30.941 73.174 1.00 49.54 249 ASP A C 1
ATOM 602 O O . ASP A 1 249 ? 36.494 30.889 72.304 1.00 49.08 249 ASP A O 1
ATOM 607 N N . TYR A 1 250 ? 38.463 30.180 73.134 1.00 45.56 250 TYR A N 1
ATOM 608 C CA . TYR A 1 250 ? 38.749 29.289 72.017 1.00 42.25 250 TYR A CA 1
ATOM 609 C C . TYR A 1 250 ? 38.428 27.830 72.307 1.00 36.73 250 TYR A C 1
ATOM 610 O O . TYR A 1 250 ? 38.123 27.081 71.374 1.00 30.35 250 TYR A O 1
ATOM 619 N N . PHE A 1 251 ? 38.491 27.409 73.567 1.00 34.89 251 PHE A N 1
ATOM 620 C CA . PHE A 1 251 ? 38.147 26.039 73.918 1.00 35.05 251 PHE A CA 1
ATOM 621 C C . PHE A 1 251 ? 36.648 25.823 73.751 1.00 33.53 251 PHE A C 1
ATOM 622 O O . PHE A 1 251 ? 35.839 26.610 74.253 1.00 36.08 251 PHE A O 1
ATOM 630 N N . TYR A 1 252 ? 36.270 24.755 73.043 1.00 30.90 252 TYR A N 1
ATOM 631 C CA . TYR A 1 252 ? 34.862 24.505 72.772 1.00 28.33 252 TYR A CA 1
ATOM 632 C C . TYR A 1 252 ? 34.360 23.122 73.169 1.00 29.46 252 TYR A C 1
ATOM 633 O O . TYR A 1 252 ? 33.140 22.929 73.205 1.00 29.75 252 TYR A O 1
ATOM 642 N N . GLY A 1 253 ? 35.231 22.165 73.465 1.00 30.28 253 GLY A N 1
ATOM 643 C CA . GLY A 1 253 ? 34.750 20.856 73.860 1.00 32.08 253 GLY A CA 1
ATOM 644 C C . GLY A 1 253 ? 35.878 19.860 74.019 1.00 33.12 253 GLY A C 1
ATOM 645 O O . GLY A 1 253 ? 37.058 20.177 73.837 1.00 31.26 253 GLY A O 1
ATOM 646 N N . TYR A 1 254 ? 35.479 18.635 74.363 1.00 30.68 254 TYR A N 1
ATOM 647 C CA . TYR A 1 254 ? 36.385 17.525 74.615 1.00 34.91 254 TYR A CA 1
ATOM 648 C C . TYR A 1 254 ? 36.170 16.423 73.587 1.00 36.85 254 TYR A C 1
ATOM 649 O O . TYR A 1 254 ? 35.095 16.299 72.997 1.00 36.38 254 TYR A O 1
ATOM 658 N N . GLY A 1 255 ? 37.200 15.600 73.393 1.00 39.48 255 GLY A N 1
ATOM 659 C CA . GLY A 1 255 ? 37.025 14.363 72.653 1.00 43.63 255 GLY A CA 1
ATOM 660 C C . GLY A 1 255 ? 37.786 14.238 71.349 1.00 45.89 255 GLY A C 1
ATOM 661 O O . GLY A 1 255 ? 37.864 15.191 70.568 1.00 44.17 255 GLY A O 1
ATOM 662 N N . GLU A 1 256 ? 38.324 13.049 71.098 1.00 52.50 256 GLU A N 1
ATOM 663 C CA . GLU A 1 256 ? 39.083 12.789 69.882 1.00 57.66 256 GLU A CA 1
ATOM 664 C C . GLU A 1 256 ? 38.250 12.980 68.615 1.00 56.46 256 GLU A C 1
ATOM 665 O O . GLU A 1 256 ? 38.789 13.308 67.558 1.00 56.77 256 GLU A O 1
ATOM 671 N N . GLU A 1 257 ? 36.944 12.773 68.735 1.00 56.45 257 GLU A N 1
ATOM 672 C CA . GLU A 1 257 ? 36.054 12.889 67.590 1.00 56.91 257 GLU A CA 1
ATOM 673 C C . GLU A 1 257 ? 35.084 14.066 67.642 1.00 50.51 257 GLU A C 1
ATOM 674 O O . GLU A 1 257 ? 34.421 14.353 66.646 1.00 51.70 257 GLU A O 1
ATOM 680 N N . ASN A 1 258 ? 34.984 14.754 68.777 1.00 45.45 258 ASN A N 1
ATOM 681 C CA . ASN A 1 258 ? 34.059 15.858 68.817 1.00 41.16 258 ASN A CA 1
ATOM 682 C C . ASN A 1 258 ? 34.402 16.835 67.702 1.00 36.89 258 ASN A C 1
ATOM 683 O O . ASN A 1 258 ? 35.468 16.779 67.086 1.00 37.67 258 ASN A O 1
ATOM 688 N N . SER A 1 259 ? 33.457 17.716 67.416 1.00 32.24 259 SER A N 1
ATOM 689 C CA . SER A 1 259 ? 33.684 18.735 66.411 1.00 31.24 259 SER A CA 1
ATOM 690 C C . SER A 1 259 ? 32.740 19.880 66.716 1.00 29.52 259 SER A C 1
ATOM 691 O O . SER A 1 259 ? 31.770 19.722 67.463 1.00 29.31 259 SER A O 1
ATOM 694 N N . LEU A 1 260 ? 33.057 21.041 66.154 1.00 27.61 260 LEU A N 1
ATOM 695 C CA . LEU A 1 260 ? 32.168 22.193 66.284 1.00 27.01 260 LEU A CA 1
ATOM 696 C C . LEU A 1 260 ? 30.733 21.885 65.873 1.00 24.94 260 LEU A C 1
ATOM 697 O O . LEU A 1 260 ? 29.815 22.235 66.631 1.00 24.32 260 LEU A O 1
ATOM 702 N N . PRO A 1 261 ? 30.460 21.239 64.728 1.00 24.16 261 PRO A N 1
ATOM 703 C CA . PRO A 1 261 ? 29.056 20.935 64.399 1.00 23.35 261 PRO A CA 1
ATOM 704 C C . PRO A 1 261 ? 28.382 20.020 65.406 1.00 26.36 261 PRO A C 1
ATOM 705 O O . PRO A 1 261 ? 27.191 20.197 65.691 1.00 27.12 261 PRO A O 1
ATOM 709 N N . GLN A 1 262 ? 29.107 19.040 65.951 1.00 26.43 262 GLN A N 1
ATOM 710 C CA . GLN A 1 262 ? 28.518 18.167 66.963 1.00 28.57 262 GLN A CA 1
ATOM 711 C C . GLN A 1 262 ? 28.189 18.940 68.232 1.00 27.31 262 GLN A C 1
ATOM 712 O O . GLN A 1 262 ? 27.112 18.761 68.813 1.00 25.57 262 GLN A O 1
ATOM 718 N N . VAL A 1 263 ? 29.105 19.804 68.675 1.00 25.54 263 VAL A N 1
ATOM 719 C CA . VAL A 1 263 ? 28.860 20.615 69.864 1.00 25.94 263 VAL A CA 1
ATOM 720 C C . VAL A 1 263 ? 27.659 21.526 69.649 1.00 26.31 263 VAL A C 1
ATOM 721 O O . VAL A 1 263 ? 26.811 21.682 70.537 1.00 26.46 263 VAL A O 1
ATOM 725 N N . VAL A 1 264 ? 27.561 22.134 68.465 1.00 23.78 264 VAL A N 1
ATOM 726 C CA . VAL A 1 264 ? 26.454 23.044 68.189 1.00 23.08 264 VAL A CA 1
ATOM 727 C C . VAL A 1 264 ? 25.142 22.277 68.084 1.00 23.71 264 VAL A C 1
ATOM 728 O O . VAL A 1 264 ? 24.102 22.732 68.575 1.00 25.00 264 VAL A O 1
ATOM 732 N N . PHE A 1 265 ? 25.166 21.101 67.450 1.00 23.44 265 PHE A N 1
ATOM 733 C CA . PHE A 1 265 ? 23.966 20.273 67.384 1.00 25.32 265 PHE A CA 1
ATOM 734 C C . PHE A 1 265 ? 23.455 19.944 68.781 1.00 24.63 265 PHE A C 1
ATOM 735 O O . PHE A 1 265 ? 22.257 20.065 69.062 1.00 25.28 265 PHE A O 1
ATOM 743 N N . ASP A 1 266 ? 24.357 19.527 69.674 1.00 23.99 266 ASP A N 1
ATOM 744 C CA . ASP A 1 266 ? 23.955 19.224 71.044 1.00 27.36 266 ASP A CA 1
ATOM 745 C C . ASP A 1 266 ? 23.427 20.467 71.748 1.00 26.87 266 ASP A C 1
ATOM 746 O O . ASP A 1 266 ? 22.449 20.396 72.500 1.00 30.75 266 ASP A O 1
ATOM 751 N N . LEU A 1 267 ? 24.063 21.615 71.508 1.00 24.82 267 LEU A N 1
ATOM 752 C CA . LEU A 1 267 ? 23.640 22.857 72.146 1.00 27.70 267 LEU A CA 1
ATOM 753 C C . LEU A 1 267 ? 22.280 23.313 71.630 1.00 29.86 267 LEU A C 1
ATOM 754 O O . LEU A 1 267 ? 21.468 23.849 72.394 1.00 29.88 267 LEU A O 1
ATOM 759 N N . LEU A 1 268 ? 22.018 23.120 70.335 1.00 29.37 268 LEU A N 1
ATOM 760 C CA . LEU A 1 268 ? 20.712 23.466 69.784 1.00 26.65 268 LEU A CA 1
ATOM 761 C C . LEU A 1 268 ? 19.617 22.600 70.395 1.00 29.77 268 LEU A C 1
ATOM 762 O O . LEU A 1 268 ? 18.559 23.102 70.793 1.00 29.42 268 LEU A O 1
ATOM 767 N N . LYS A 1 269 ? 19.860 21.290 70.482 1.00 32.05 269 LYS A N 1
ATOM 768 C CA . LYS A 1 269 ? 18.875 20.392 71.074 1.00 37.47 269 LYS A CA 1
ATOM 769 C C . LYS A 1 269 ? 18.699 20.668 72.562 1.00 37.93 269 LYS A C 1
ATOM 770 O O . LYS A 1 269 ? 17.579 20.602 73.082 1.00 42.05 269 LYS A O 1
ATOM 776 N N . GLU A 1 270 ? 19.793 20.983 73.261 1.00 37.17 270 GLU A N 1
ATOM 777 C CA . GLU A 1 270 ? 19.709 21.270 74.690 1.00 40.96 270 GLU A CA 1
ATOM 778 C C . GLU A 1 270 ? 18.821 22.478 74.962 1.00 41.94 270 GLU A C 1
ATOM 779 O O . GLU A 1 270 ? 18.054 22.490 75.932 1.00 44.04 270 GLU A O 1
ATOM 785 N N . LYS A 1 271 ? 18.899 23.496 74.109 1.00 41.42 271 LYS A N 1
ATOM 786 C CA . LYS A 1 271 ? 18.179 24.743 74.320 1.00 42.31 271 LYS A CA 1
ATOM 787 C C . LYS A 1 271 ? 16.865 24.818 73.555 1.00 40.31 271 LYS A C 1
ATOM 788 O O . LYS A 1 271 ? 16.193 25.852 73.611 1.00 41.69 271 LYS A O 1
ATOM 794 N N . GLY A 1 272 ? 16.479 23.755 72.856 1.00 36.88 272 GLY A N 1
ATOM 795 C CA . GLY A 1 272 ? 15.202 23.744 72.158 1.00 38.04 272 GLY A CA 1
ATOM 796 C C . GLY A 1 272 ? 15.091 24.784 71.065 1.00 34.15 272 GLY A C 1
ATOM 797 O O . GLY A 1 272 ? 14.016 25.364 70.866 1.00 35.48 272 GLY A O 1
ATOM 798 N N . LYS A 1 273 ? 16.180 25.038 70.352 1.00 30.10 273 LYS A N 1
ATOM 799 C CA . LYS A 1 273 ? 16.195 26.018 69.280 1.00 29.88 273 LYS A CA 1
ATOM 800 C C . LYS A 1 273 ? 16.300 25.321 67.931 1.00 27.33 273 LYS A C 1
ATOM 801 O O . LYS A 1 273 ? 16.839 24.216 67.821 1.00 29.39 273 LYS A O 1
ATOM 807 N N . THR A 1 274 ? 15.766 25.975 66.908 1.00 22.53 274 THR A N 1
ATOM 808 C CA . THR A 1 274 ? 15.913 25.535 65.533 1.00 22.29 274 THR A CA 1
ATOM 809 C C . THR A 1 274 ? 16.757 26.544 64.769 1.00 24.21 274 THR A C 1
ATOM 810 O O . THR A 1 274 ? 16.862 27.715 65.146 1.00 23.18 274 THR A O 1
ATOM 814 N N . ILE A 1 275 ? 17.362 26.070 63.686 1.00 20.57 275 ILE A N 1
ATOM 815 C CA . ILE A 1 275 ? 18.274 26.876 62.892 1.00 20.11 275 ILE A CA 1
ATOM 816 C C . ILE A 1 275 ? 17.972 26.644 61.419 1.00 20.97 275 ILE A C 1
ATOM 817 O O . ILE A 1 275 ? 17.518 25.568 61.019 1.00 19.40 275 ILE A O 1
ATOM 822 N N . THR A 1 276 ? 18.194 27.681 60.616 1.00 18.92 276 THR A N 1
ATOM 823 C CA . THR A 1 276 ? 18.179 27.584 59.164 1.00 21.31 276 THR A CA 1
ATOM 824 C C . THR A 1 276 ? 19.431 28.266 58.632 1.00 19.97 276 THR A C 1
ATOM 825 O O . THR A 1 276 ? 20.232 28.817 59.392 1.00 19.80 276 THR A O 1
ATOM 829 N N . ALA A 1 277 ? 19.603 28.233 57.315 1.00 16.32 277 ALA A N 1
ATOM 830 C CA . ALA A 1 277 ? 20.758 28.880 56.718 1.00 18.73 277 ALA A CA 1
ATOM 831 C C . ALA A 1 277 ? 20.454 29.266 55.281 1.00 20.37 277 ALA A C 1
ATOM 832 O O . ALA A 1 277 ? 19.604 28.668 54.614 1.00 19.35 277 ALA A O 1
ATOM 834 N N . ALA A 1 278 ? 21.165 30.292 54.823 1.00 17.90 278 ALA A N 1
ATOM 835 C CA . ALA A 1 278 ? 21.268 30.645 53.414 1.00 19.04 278 ALA A CA 1
ATOM 836 C C . ALA A 1 278 ? 22.749 30.660 53.067 1.00 21.47 278 ALA A C 1
ATOM 837 O O . ALA A 1 278 ? 23.505 31.471 53.609 1.00 22.23 278 ALA A O 1
ATOM 839 N N . GLU A 1 279 ? 23.165 29.752 52.188 1.00 19.86 279 GLU A N 1
ATOM 840 C CA . GLU A 1 279 ? 24.571 29.558 51.862 1.00 19.93 279 GLU A CA 1
ATOM 841 C C . GLU A 1 279 ? 24.836 29.928 50.412 1.00 21.02 279 GLU A C 1
ATOM 842 O O . GLU A 1 279 ? 24.065 29.565 49.517 1.00 19.01 279 GLU A O 1
ATOM 848 N N . SER A 1 280 ? 25.944 30.639 50.180 1.00 16.75 280 SER A N 1
ATOM 849 C CA . SER A 1 280 ? 26.400 30.891 48.826 1.00 19.03 280 SER A CA 1
ATOM 850 C C . SER A 1 280 ? 27.683 30.074 48.626 1.00 21.18 280 SER A C 1
ATOM 851 O O . SER A 1 280 ? 27.608 28.931 48.143 1.00 20.32 280 SER A O 1
ATOM 854 N N . LEU A 1 281 ? 28.854 30.599 48.996 1.00 16.80 281 LEU A N 1
ATOM 855 C CA . LEU A 1 281 ? 30.109 29.941 48.629 1.00 17.48 281 LEU A CA 1
ATOM 856 C C . LEU A 1 281 ? 30.209 28.536 49.209 1.00 18.00 281 LEU A C 1
ATOM 857 O O . LEU A 1 281 ? 30.800 27.653 48.580 1.00 18.52 281 LEU A O 1
ATOM 862 N N . THR A 1 282 ? 29.638 28.299 50.394 1.00 18.61 282 THR A N 1
ATOM 863 C CA . THR A 1 282 ? 29.683 26.954 50.958 1.00 19.41 282 THR A CA 1
ATOM 864 C C . THR A 1 282 ? 28.702 26.022 50.256 1.00 17.96 282 THR A C 1
ATOM 865 O O . THR A 1 282 ? 28.905 24.803 50.250 1.00 18.15 282 THR A O 1
ATOM 869 N N . ALA A 1 283 ? 27.631 26.576 49.681 1.00 14.87 283 ALA A N 1
ATOM 870 C CA . ALA A 1 283 ? 26.755 25.873 48.741 1.00 16.25 283 ALA A CA 1
ATOM 871 C C . ALA A 1 283 ? 26.141 24.605 49.330 1.00 17.98 283 ALA A C 1
ATOM 872 O O . ALA A 1 283 ? 25.871 23.643 48.606 1.00 16.46 283 ALA A O 1
ATOM 874 N N . GLY A 1 284 ? 25.900 24.588 50.635 1.00 18.31 284 GLY A N 1
ATOM 875 C CA . GLY A 1 284 ? 25.222 23.476 51.279 1.00 19.92 284 GLY A CA 1
ATOM 876 C C . GLY A 1 284 ? 26.037 22.737 52.314 1.00 20.69 284 GLY A C 1
ATOM 877 O O . GLY A 1 284 ? 25.473 21.901 53.036 1.00 20.70 284 GLY A O 1
ATOM 878 N N . LEU A 1 285 ? 27.341 23.007 52.427 1.00 19.52 285 LEU A N 1
ATOM 879 C CA . LEU A 1 285 ? 28.173 22.267 53.370 1.00 16.76 285 LEU A CA 1
ATOM 880 C C . LEU A 1 285 ? 27.735 22.492 54.810 1.00 18.05 285 LEU A C 1
ATOM 881 O O . LEU A 1 285 ? 27.816 21.572 55.632 1.00 18.05 285 LEU A O 1
ATOM 886 N N . PHE A 1 286 ? 27.266 23.699 55.139 1.00 16.68 286 PHE A N 1
ATOM 887 C CA . PHE A 1 286 ? 26.852 23.973 56.512 1.00 18.11 286 PHE A CA 1
ATOM 888 C C . PHE A 1 286 ? 25.638 23.137 56.893 1.00 19.44 286 PHE A C 1
ATOM 889 O O . PHE A 1 286 ? 25.631 22.468 57.933 1.00 20.65 286 PHE A O 1
ATOM 897 N N . GLN A 1 287 ? 24.597 23.165 56.061 1.00 18.75 287 GLN A N 1
ATOM 898 C CA . GLN A 1 287 ? 23.390 22.410 56.372 1.00 17.72 287 GLN A CA 1
ATOM 899 C C . GLN A 1 287 ? 23.621 20.910 56.249 1.00 19.60 287 GLN A C 1
ATOM 900 O O . GLN A 1 287 ? 23.018 20.130 56.995 1.00 17.84 287 GLN A O 1
ATOM 906 N N . ALA A 1 288 ? 24.502 20.489 55.337 1.00 20.17 288 ALA A N 1
ATOM 907 C CA . ALA A 1 288 ? 24.821 19.070 55.221 1.00 21.25 288 ALA A CA 1
ATOM 908 C C . ALA A 1 288 ? 25.483 18.547 56.490 1.00 21.70 288 ALA A C 1
ATOM 909 O O . ALA A 1 288 ? 25.252 17.399 56.889 1.00 21.25 288 ALA A O 1
ATOM 911 N N . ARG A 1 289 ? 26.310 19.375 57.138 1.00 22.69 289 ARG A N 1
ATOM 912 C CA . ARG A 1 289 ? 26.928 18.965 58.397 1.00 25.07 289 ARG A CA 1
ATOM 913 C C . ARG A 1 289 ? 25.888 18.835 59.502 1.00 26.04 289 ARG A C 1
ATOM 914 O O . ARG A 1 289 ? 26.009 17.966 60.373 1.00 30.25 289 ARG A O 1
ATOM 922 N N . LEU A 1 290 ? 24.869 19.699 59.490 1.00 23.49 290 LEU A N 1
ATOM 923 C CA . LEU A 1 290 ? 23.772 19.570 60.446 1.00 25.01 290 LEU A CA 1
ATOM 924 C C . LEU A 1 290 ? 23.111 18.203 60.335 1.00 26.06 290 LEU A C 1
ATOM 925 O O . LEU A 1 290 ? 22.837 17.547 61.347 1.00 27.26 290 LEU A O 1
ATOM 930 N N . ALA A 1 291 ? 22.853 17.755 59.106 1.00 21.74 291 ALA A N 1
ATOM 931 C CA . ALA A 1 291 ? 22.167 16.488 58.890 1.00 21.68 291 ALA A CA 1
ATOM 932 C C . ALA A 1 291 ? 23.039 15.277 59.181 1.00 25.54 291 ALA A C 1
ATOM 933 O O . ALA A 1 291 ? 22.529 14.152 59.143 1.00 24.62 291 ALA A O 1
ATOM 935 N N . ASP A 1 292 ? 24.333 15.473 59.458 1.00 25.88 292 ASP A N 1
ATOM 936 C CA . ASP A 1 292 ? 25.197 14.356 59.821 1.00 29.08 292 ASP A CA 1
ATOM 937 C C . ASP A 1 292 ? 24.738 13.661 61.093 1.00 31.42 292 ASP A C 1
ATOM 938 O O . ASP A 1 292 ? 25.058 12.485 61.297 1.00 33.99 292 ASP A O 1
ATOM 943 N N . PHE A 1 293 ? 23.997 14.356 61.948 1.00 28.56 293 PHE A N 1
ATOM 944 C CA . PHE A 1 293 ? 23.666 13.863 63.277 1.00 32.63 293 PHE A CA 1
ATOM 945 C C . PHE A 1 293 ? 22.220 13.393 63.319 1.00 33.16 293 PHE A C 1
ATOM 946 O O . PHE A 1 293 ? 21.319 14.092 62.841 1.00 30.31 293 PHE A O 1
ATOM 954 N N . ALA A 1 294 ? 22.010 12.203 63.876 1.00 34.31 294 ALA A N 1
ATOM 955 C CA . ALA A 1 294 ? 20.664 11.666 64.013 1.00 37.40 294 ALA A CA 1
ATOM 956 C C . ALA A 1 294 ? 19.814 12.595 64.868 1.00 37.00 294 ALA A C 1
ATOM 957 O O . ALA A 1 294 ? 20.285 13.159 65.859 1.00 42.30 294 ALA A O 1
ATOM 959 N N . GLY A 1 295 ? 18.554 12.756 64.475 1.00 33.03 295 GLY A N 1
ATOM 960 C CA . GLY A 1 295 ? 17.679 13.692 65.149 1.00 35.78 295 GLY A CA 1
ATOM 961 C C . GLY A 1 295 ? 17.844 15.132 64.723 1.00 30.63 295 GLY A C 1
ATOM 962 O O . GLY A 1 295 ? 17.300 16.022 65.387 1.00 29.36 295 GLY A O 1
ATOM 963 N N . ALA A 1 296 ? 18.579 15.390 63.637 1.00 27.15 296 ALA A N 1
ATOM 964 C CA . ALA A 1 296 ? 18.755 16.759 63.164 1.00 24.75 296 ALA A CA 1
ATOM 965 C C . ALA A 1 296 ? 17.424 17.407 62.809 1.00 23.86 296 ALA A C 1
ATOM 966 O O . ALA A 1 296 ? 17.297 18.634 62.869 1.00 26.96 296 ALA A O 1
ATOM 968 N N . SER A 1 297 ? 16.421 16.602 62.449 1.00 23.79 297 SER A N 1
ATOM 969 C CA . SER A 1 297 ? 15.113 17.146 62.102 1.00 26.67 297 SER A CA 1
ATOM 970 C C . SER A 1 297 ? 14.462 17.882 63.268 1.00 25.77 297 SER A C 1
ATOM 971 O O . SER A 1 297 ? 13.573 18.710 63.045 1.00 24.93 297 SER A O 1
ATOM 974 N N . ASP A 1 298 ? 14.880 17.602 64.503 1.00 23.88 298 ASP A N 1
ATOM 975 C CA . ASP A 1 298 ? 14.363 18.345 65.645 1.00 27.28 298 ASP A CA 1
ATOM 976 C C . ASP A 1 298 ? 14.891 19.774 65.697 1.00 26.75 298 ASP A C 1
ATOM 977 O O . ASP A 1 298 ? 14.233 20.641 66.281 1.00 26.89 298 ASP A O 1
ATOM 982 N N . ILE A 1 299 ? 16.054 20.041 65.105 1.00 23.10 299 ILE A N 1
ATOM 983 C CA . ILE A 1 299 ? 16.660 21.368 65.157 1.00 20.96 299 ILE A CA 1
ATOM 984 C C . ILE A 1 299 ? 16.788 22.021 63.790 1.00 20.45 299 ILE A C 1
ATOM 985 O O . ILE A 1 299 ? 17.196 23.191 63.720 1.00 20.60 299 ILE A O 1
ATOM 990 N N . PHE A 1 300 ? 16.460 21.323 62.706 1.00 17.63 300 PHE A N 1
ATOM 991 C CA . PHE A 1 300 ? 16.679 21.842 61.361 1.00 19.78 300 PHE A CA 1
ATOM 992 C C . PHE A 1 300 ? 15.520 21.408 60.479 1.00 22.01 300 PHE A C 1
ATOM 993 O O . PHE A 1 300 ? 15.254 20.209 60.349 1.00 23.00 300 PHE A O 1
ATOM 1001 N N . LYS A 1 301 ? 14.826 22.382 59.888 1.00 19.58 301 LYS A N 1
ATOM 1002 C CA . LYS A 1 301 ? 13.699 22.112 59.007 1.00 22.87 301 LYS A CA 1
ATOM 1003 C C . LYS A 1 301 ? 14.014 22.366 57.541 1.00 22.79 301 LYS A C 1
ATOM 1004 O O . LYS A 1 301 ? 13.234 21.955 56.676 1.00 20.55 301 LYS A O 1
ATOM 1010 N N . GLY A 1 302 ? 15.129 23.024 57.239 1.00 21.41 302 GLY A N 1
ATOM 1011 C CA . GLY A 1 302 ? 15.480 23.304 55.864 1.00 16.95 302 GLY A CA 1
ATOM 1012 C C . GLY A 1 302 ? 16.118 24.665 55.686 1.00 17.08 302 GLY A C 1
ATOM 1013 O O . GLY A 1 302 ? 16.229 25.439 56.642 1.00 18.76 302 GLY A O 1
ATOM 1014 N N . GLY A 1 303 ? 16.539 24.964 54.468 1.00 15.41 303 GLY A N 1
ATOM 1015 C CA . GLY A 1 303 ? 17.168 26.237 54.202 1.00 16.46 303 GLY A CA 1
ATOM 1016 C C . GLY A 1 303 ? 17.399 26.439 52.723 1.00 19.95 303 GLY A C 1
ATOM 1017 O O . GLY A 1 303 ? 16.789 25.774 51.884 1.00 19.81 303 GLY A O 1
ATOM 1018 N N . PHE A 1 304 ? 18.315 27.355 52.417 1.00 17.48 304 PHE A N 1
ATOM 1019 C CA . PHE A 1 304 ? 18.481 27.873 51.070 1.00 18.77 304 PHE A CA 1
ATOM 1020 C C . PHE A 1 304 ? 19.940 27.835 50.638 1.00 16.62 304 PHE A C 1
ATOM 1021 O O . PHE A 1 304 ? 20.851 28.048 51.440 1.00 13.81 304 PHE A O 1
ATOM 1029 N N . ILE A 1 305 ? 20.149 27.578 49.351 1.00 16.80 305 ILE A N 1
ATOM 1030 C CA A ILE A 1 305 ? 21.451 27.701 48.701 0.62 17.55 305 ILE A CA 1
ATOM 1031 C CA B ILE A 1 305 ? 21.456 27.723 48.724 0.38 17.62 305 ILE A CA 1
ATOM 1032 C C . ILE A 1 305 ? 21.303 28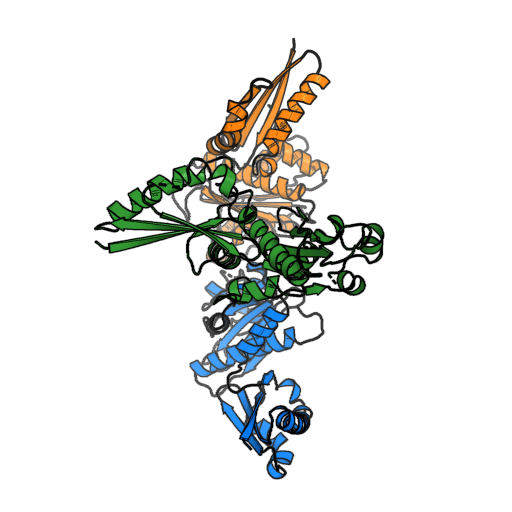.816 47.675 1.00 19.93 305 ILE A C 1
ATOM 1033 O O . ILE A 1 305 ? 20.764 28.592 46.584 1.00 20.61 305 ILE A O 1
ATOM 1042 N N . THR A 1 306 ? 21.757 30.020 48.020 1.00 18.99 306 THR A N 1
ATOM 1043 C CA . THR A 1 306 ? 21.616 31.191 47.158 1.00 21.70 306 THR A CA 1
ATOM 1044 C C . THR A 1 306 ? 22.976 31.473 46.529 1.00 22.13 306 THR A C 1
ATOM 1045 O O . THR A 1 306 ? 23.726 32.348 46.958 1.00 22.68 306 THR A O 1
ATOM 1049 N N . TYR A 1 307 ? 23.288 30.702 45.486 1.00 22.48 307 TYR A N 1
ATOM 1050 C CA . TYR A 1 307 ? 24.612 30.733 44.881 1.00 20.39 307 TYR A CA 1
ATOM 1051 C C . TYR A 1 307 ? 24.807 31.915 43.940 1.00 24.25 307 TYR A C 1
ATOM 1052 O O . TYR A 1 307 ? 25.949 32.340 43.733 1.00 32.64 307 TYR A O 1
ATOM 1061 N N . SER A 1 308 ? 23.734 32.454 43.374 1.00 19.43 308 SER A N 1
ATOM 1062 C CA . SER A 1 308 ? 23.795 33.597 42.474 1.00 17.96 308 SER A CA 1
ATOM 1063 C C . SER A 1 308 ? 23.271 34.839 43.182 1.00 18.05 308 SER A C 1
ATOM 1064 O O . SER A 1 308 ? 22.644 34.761 44.240 1.00 20.75 308 SER A O 1
ATOM 1067 N N . ILE A 1 309 ? 23.525 36.001 42.579 1.00 15.17 309 ILE A N 1
ATOM 1068 C CA . ILE A 1 309 ? 22.914 37.220 43.096 1.00 17.47 309 ILE A CA 1
ATOM 1069 C C . ILE A 1 309 ? 21.415 37.217 42.813 1.00 18.13 309 ILE A C 1
ATOM 1070 O O . ILE A 1 309 ? 20.615 37.681 43.634 1.00 19.49 309 ILE A O 1
ATOM 1075 N N . GLU A 1 310 ? 21.009 36.665 41.665 1.00 19.40 310 GLU A N 1
ATOM 1076 C CA . GLU A 1 310 ? 19.590 36.613 41.326 1.00 23.26 310 GLU A CA 1
ATOM 1077 C C . GLU A 1 310 ? 18.811 35.758 42.317 1.00 22.72 310 GLU A C 1
ATOM 1078 O O . GLU A 1 310 ? 17.670 36.083 42.667 1.00 19.93 310 GLU A O 1
ATOM 1084 N N . GLU A 1 311 ? 19.405 34.657 42.778 1.00 19.16 311 GLU A N 1
ATOM 1085 C CA . GLU A 1 311 ? 18.681 33.791 43.700 1.00 20.05 311 GLU A CA 1
ATOM 1086 C C . GLU A 1 311 ? 18.760 34.291 45.136 1.00 21.54 311 GLU A C 1
ATOM 1087 O O . GLU A 1 311 ? 17.864 33.998 45.932 1.00 20.55 311 GLU A O 1
ATOM 1093 N N . LYS A 1 312 ? 19.805 35.044 45.490 1.00 17.80 312 LYS A N 1
ATOM 1094 C CA . LYS A 1 312 ? 19.770 35.762 46.761 1.00 18.65 312 LYS A CA 1
ATOM 1095 C C . LYS A 1 312 ? 18.566 36.692 46.814 1.00 19.76 312 LYS A C 1
ATOM 1096 O O . LYS A 1 312 ? 17.846 36.736 47.818 1.00 19.26 312 LYS A O 1
ATOM 1102 N N . ALA A 1 313 ? 18.320 37.422 45.725 1.00 18.05 313 ALA A N 1
ATOM 1103 C CA . ALA A 1 313 ? 17.188 38.339 45.677 1.00 17.21 313 ALA A CA 1
ATOM 1104 C C . ALA A 1 313 ? 15.865 37.588 45.594 1.00 19.83 313 ALA A C 1
ATOM 1105 O O . ALA A 1 313 ? 14.908 37.926 46.299 1.00 20.81 313 ALA A O 1
ATOM 1107 N N . ARG A 1 314 ? 15.776 36.641 44.668 1.00 19.61 314 ARG A N 1
ATOM 1108 C CA . ARG A 1 314 ? 14.533 35.905 44.441 1.00 23.16 314 ARG A CA 1
ATOM 1109 C C . ARG A 1 314 ? 14.080 35.014 45.591 1.00 22.16 314 ARG A C 1
ATOM 1110 O O . ARG A 1 314 ? 12.948 35.118 46.063 1.00 22.67 314 ARG A O 1
ATOM 1126 N N . LEU A 1 316 ? 15.080 34.891 48.754 1.00 18.34 316 LEU A N 1
ATOM 1127 C CA . LEU A 1 316 ? 15.025 35.513 50.069 1.00 17.96 316 LEU A CA 1
ATOM 1128 C C . LEU A 1 316 ? 14.268 36.834 50.099 1.00 20.24 316 LEU A C 1
ATOM 1129 O O . LEU A 1 316 ? 13.948 37.314 51.190 1.00 22.32 316 LEU A O 1
ATOM 1134 N N . GLY A 1 317 ? 13.976 37.434 48.948 1.00 20.29 317 GLY A N 1
ATOM 1135 C CA . GLY A 1 317 ? 13.253 38.692 48.936 1.00 22.21 317 GLY A CA 1
ATOM 1136 C C . GLY A 1 317 ? 14.088 39.914 49.244 1.00 23.04 317 GLY A C 1
ATOM 1137 O O . GLY A 1 317 ? 13.564 40.893 49.783 1.00 26.79 317 GLY A O 1
ATOM 1138 N N . ILE A 1 318 ? 15.377 39.886 48.924 1.00 23.09 318 ILE A N 1
ATOM 1139 C CA . ILE A 1 318 ? 16.269 41.027 49.122 1.00 20.06 318 ILE A CA 1
ATOM 1140 C C . ILE A 1 318 ? 16.260 41.867 47.849 1.00 19.05 318 ILE A C 1
ATOM 1141 O O . ILE A 1 318 ? 16.357 41.307 46.748 1.00 17.59 318 ILE A O 1
ATOM 1146 N N . PRO A 1 319 ? 16.136 43.192 47.942 1.00 20.95 319 PRO A N 1
ATOM 1147 C CA . PRO A 1 319 ? 16.108 44.018 46.727 1.00 20.77 319 PRO A CA 1
ATOM 1148 C C . PRO A 1 319 ? 17.361 43.818 45.886 1.00 19.50 319 PRO A C 1
ATOM 1149 O O . PRO A 1 319 ? 18.486 43.882 46.388 1.00 18.46 319 PRO A O 1
ATOM 1153 N N . PHE A 1 320 ? 17.149 43.575 44.589 1.00 20.23 320 PHE A N 1
ATOM 1154 C CA . PHE A 1 320 ? 18.252 43.225 43.700 1.00 23.02 320 PHE A CA 1
ATOM 1155 C C . PHE A 1 320 ? 19.278 44.349 43.610 1.00 24.94 320 PHE A C 1
ATOM 1156 O O . PHE A 1 320 ? 20.488 44.093 43.592 1.00 24.77 320 PHE A O 1
ATOM 1164 N N . GLU A 1 321 ? 18.791 45.585 43.559 1.00 24.66 321 GLU A N 1
ATOM 1165 C CA . GLU A 1 321 ? 19.660 46.751 43.475 1.00 30.57 321 GLU A CA 1
ATOM 1166 C C . GLU A 1 321 ? 20.545 46.860 44.711 1.00 27.27 321 GLU A C 1
ATOM 1167 O O . GLU A 1 321 ? 21.732 47.172 44.608 1.00 29.44 321 GLU A O 1
ATOM 1173 N N . ASP A 1 322 ? 19.965 46.602 45.879 1.00 24.36 322 ASP A N 1
ATOM 1174 C CA . ASP A 1 322 ? 20.717 46.673 47.128 1.00 26.17 322 ASP A CA 1
ATOM 1175 C C . ASP A 1 322 ? 21.867 45.671 47.126 1.00 27.47 322 ASP A C 1
ATOM 1176 O O . ASP A 1 322 ? 22.994 45.998 47.516 1.00 28.18 322 ASP A O 1
ATOM 1181 N N . LEU A 1 323 ? 21.598 44.440 46.681 1.00 22.89 323 LEU A N 1
ATOM 1182 C CA . LEU A 1 323 ? 22.659 43.447 46.546 1.00 19.32 323 LEU A CA 1
ATOM 1183 C C . LEU A 1 323 ? 23.719 43.914 45.556 1.00 21.68 323 LEU A C 1
ATOM 1184 O O . LEU A 1 323 ? 24.923 43.782 45.805 1.00 21.51 323 LEU A O 1
ATOM 1189 N N . GLN A 1 324 ? 23.284 44.455 44.417 1.00 22.75 324 GLN A N 1
ATOM 1190 C CA . GLN A 1 324 ? 24.228 44.965 43.429 1.00 27.49 324 GLN A CA 1
ATOM 1191 C C . GLN A 1 324 ? 25.043 46.121 43.994 1.00 24.36 324 GLN A C 1
ATOM 1192 O O . GLN A 1 324 ? 26.263 46.187 43.798 1.00 22.14 324 GLN A O 1
ATOM 1198 N N . LEU A 1 325 ? 24.385 47.037 44.708 1.00 19.67 325 LEU A N 1
ATOM 1199 C CA . LEU A 1 325 ? 25.073 48.210 45.237 1.00 23.15 325 LEU A CA 1
ATOM 1200 C C . LEU A 1 325 ? 26.118 47.820 46.276 1.00 24.81 325 LEU A C 1
ATOM 1201 O O . LEU A 1 325 ? 27.292 48.191 46.164 1.00 24.66 325 LEU A O 1
ATOM 1206 N N . HIS A 1 326 ? 25.705 47.081 47.306 1.00 23.35 326 HIS A N 1
ATOM 1207 C CA . HIS A 1 326 ? 26.618 46.723 48.383 1.00 27.68 326 HIS A CA 1
ATOM 1208 C C . HIS A 1 326 ? 27.544 45.574 48.013 1.00 28.61 326 HIS A C 1
ATOM 1209 O O . HIS A 1 326 ? 28.592 45.414 48.647 1.00 29.82 326 HIS A O 1
ATOM 1216 N N . GLY A 1 327 ? 27.194 44.788 47.007 1.00 24.21 327 GLY A N 1
ATOM 1217 C CA . GLY A 1 327 ? 27.963 43.596 46.691 1.00 20.81 327 GLY A CA 1
ATOM 1218 C C . GLY A 1 327 ? 27.513 42.401 47.505 1.00 20.05 327 GLY A C 1
ATOM 1219 O O . GLY A 1 327 ? 27.032 42.519 48.632 1.00 21.10 327 GLY A O 1
ATOM 1220 N N . VAL A 1 328 ? 27.666 41.215 46.912 1.00 21.18 328 VAL A N 1
ATOM 1221 C CA . VAL A 1 328 ? 27.275 40.004 47.620 1.00 24.32 328 VAL A CA 1
ATOM 1222 C C . VAL A 1 328 ? 28.266 39.662 48.724 1.00 25.29 328 VAL A C 1
ATOM 1223 O O . VAL A 1 328 ? 27.894 38.997 49.697 1.00 27.11 328 VAL A O 1
ATOM 1227 N N . VAL A 1 329 ? 29.512 40.108 48.608 1.00 21.53 329 VAL A N 1
ATOM 1228 C CA . VAL A 1 329 ? 30.526 39.893 49.639 1.00 21.53 329 VAL A CA 1
ATOM 1229 C C . VAL A 1 329 ? 30.549 41.165 50.479 1.00 21.40 329 VAL A C 1
ATOM 1230 O O . VAL A 1 329 ? 31.349 42.077 50.255 1.00 20.63 329 VAL A O 1
ATOM 1234 N N . SER A 1 330 ? 29.656 41.228 51.462 1.00 18.32 330 SER A N 1
ATOM 1235 C CA . SER A 1 330 ? 29.512 42.416 52.291 1.00 19.45 330 SER A CA 1
ATOM 1236 C C . SER A 1 330 ? 28.751 42.044 53.554 1.00 19.53 330 SER A C 1
ATOM 1237 O O . SER A 1 330 ? 28.024 41.048 53.589 1.00 21.33 330 SER A O 1
ATOM 1240 N N . ALA A 1 331 ? 28.933 42.859 54.595 1.00 18.95 331 ALA A N 1
ATOM 1241 C CA . ALA A 1 331 ? 28.167 42.662 55.821 1.00 20.38 331 ALA A CA 1
ATOM 1242 C C . ALA A 1 331 ? 26.679 42.866 55.570 1.00 24.28 331 ALA A C 1
ATOM 1243 O O . ALA A 1 331 ? 25.847 42.118 56.097 1.00 25.18 331 ALA A O 1
ATOM 1245 N N . PHE A 1 332 ? 26.330 43.871 54.761 1.00 23.15 332 PHE A N 1
ATOM 1246 C CA . PHE A 1 332 ? 24.932 44.123 54.414 1.00 22.53 332 PHE A CA 1
ATOM 1247 C C . PHE A 1 332 ? 24.263 42.870 53.863 1.00 21.55 332 PHE A C 1
ATOM 1248 O O . PHE A 1 332 ? 23.190 42.467 54.326 1.00 25.88 332 PHE A O 1
ATOM 1256 N N . THR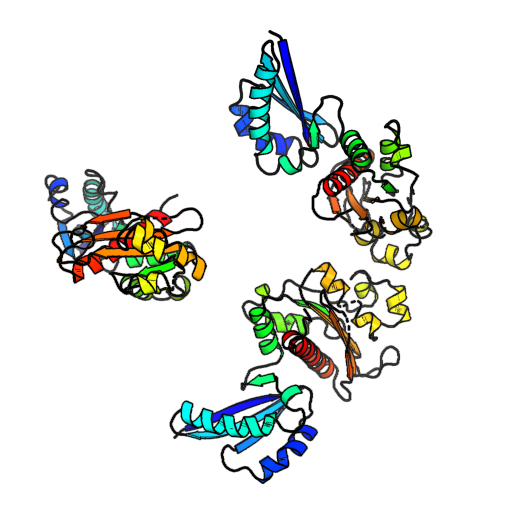 A 1 333 ? 24.886 42.244 52.860 1.00 20.87 333 THR A N 1
ATOM 1257 C CA . THR A 1 333 ? 24.286 41.079 52.219 1.00 20.96 333 THR A CA 1
ATOM 1258 C C . THR A 1 333 ? 24.241 39.889 53.168 1.00 22.51 333 THR A C 1
ATOM 1259 O O . THR A 1 333 ? 23.270 39.129 53.164 1.00 20.83 333 THR A O 1
ATOM 1263 N N . ALA A 1 334 ? 25.274 39.723 54.001 1.00 23.74 334 ALA A N 1
ATOM 1264 C CA . ALA A 1 334 ? 25.252 38.654 54.998 1.00 22.29 334 ALA A CA 1
ATOM 1265 C C . ALA A 1 334 ? 24.110 38.833 55.981 1.00 19.88 334 ALA A C 1
ATOM 1266 O O . ALA A 1 334 ? 23.416 37.868 56.326 1.00 16.57 334 ALA A O 1
ATOM 1268 N N . GLU A 1 335 ? 23.894 40.065 56.437 1.00 17.95 335 GLU A N 1
ATOM 1269 C CA . GLU A 1 335 ? 22.829 40.319 57.398 1.00 21.09 335 GLU A CA 1
ATOM 1270 C C . GLU A 1 335 ? 21.455 40.106 56.774 1.00 21.74 335 GLU A C 1
ATOM 1271 O O . GLU A 1 335 ? 20.542 39.596 57.433 1.00 20.36 335 GLU A O 1
ATOM 1277 N N . LYS A 1 336 ? 21.293 40.472 55.500 1.00 22.40 336 LYS A N 1
ATOM 1278 C CA . LYS A 1 336 ? 19.983 40.359 54.863 1.00 21.07 336 LYS A CA 1
ATOM 1279 C C . LYS A 1 336 ? 19.621 38.906 54.568 1.00 19.95 336 LYS A C 1
ATOM 1280 O O . LYS A 1 336 ? 18.457 38.515 54.699 1.00 22.20 336 LYS A O 1
ATOM 1294 N N . ALA A 1 338 ? 20.597 36.313 56.246 1.00 15.18 338 ALA A N 1
ATOM 1295 C CA . ALA A 1 338 ? 20.281 35.679 57.523 1.00 16.07 338 ALA A CA 1
ATOM 1296 C C . ALA A 1 338 ? 18.915 36.124 58.031 1.00 19.73 338 ALA A C 1
ATOM 1297 O O . ALA A 1 338 ? 18.094 35.295 58.439 1.00 18.88 338 ALA A O 1
ATOM 1299 N N . GLU A 1 339 ? 18.650 37.433 58.006 1.00 18.60 339 GLU A N 1
ATOM 1300 C CA . GLU A 1 339 ? 17.370 37.936 58.494 1.00 22.08 339 GLU A CA 1
ATOM 1301 C C . GLU A 1 339 ? 16.207 37.395 57.669 1.00 20.44 339 GLU A C 1
ATOM 1302 O O . GLU A 1 339 ? 15.183 36.979 58.225 1.00 19.30 339 GLU A O 1
ATOM 1308 N N . ARG A 1 340 ? 16.347 37.383 56.341 1.00 19.73 340 ARG A N 1
ATOM 1309 C CA . ARG A 1 340 ? 15.243 36.951 55.491 1.00 20.75 340 ARG A CA 1
ATOM 1310 C C . ARG A 1 340 ? 15.026 35.443 55.573 1.00 20.25 340 ARG A C 1
ATOM 1311 O O . ARG A 1 340 ? 13.880 34.978 55.591 1.00 17.81 340 ARG A O 1
ATOM 1319 N N . SER A 1 341 ? 16.107 34.659 55.622 1.00 19.33 341 SER A N 1
ATOM 1320 C CA . SER A 1 341 ? 15.932 33.215 55.743 1.00 19.82 341 SER A CA 1
ATOM 1321 C C . SER A 1 341 ? 15.325 32.843 57.089 1.00 21.70 341 SER A C 1
ATOM 1322 O O . SER A 1 341 ? 14.534 31.896 57.168 1.00 21.69 341 SER A O 1
ATOM 1325 N N . ARG A 1 342 ? 15.663 33.579 58.151 1.00 20.73 342 ARG A N 1
ATOM 1326 C CA . ARG A 1 342 ? 14.972 33.382 59.422 1.00 19.63 342 ARG A CA 1
ATOM 1327 C C . ARG A 1 342 ? 13.490 33.702 59.289 1.00 20.58 342 ARG A C 1
ATOM 1328 O O . ARG A 1 342 ? 12.635 32.945 59.758 1.00 23.02 342 ARG A O 1
ATOM 1336 N N . GLN A 1 343 ? 13.166 34.826 58.645 1.00 20.64 343 GLN A N 1
ATOM 1337 C CA . GLN A 1 343 ? 11.772 35.243 58.549 1.00 25.76 343 GLN A CA 1
ATOM 1338 C C . GLN A 1 343 ? 10.958 34.309 57.661 1.00 24.84 343 GLN A C 1
ATOM 1339 O O . GLN A 1 343 ? 9.763 34.112 57.907 1.00 24.37 343 GLN A O 1
ATOM 1345 N N . LEU A 1 344 ? 11.579 33.714 56.640 1.00 23.08 344 LEU A N 1
ATOM 1346 C CA . LEU A 1 344 ? 10.847 32.817 55.752 1.00 22.68 344 LEU A CA 1
ATOM 1347 C C . LEU A 1 344 ? 10.595 31.455 56.387 1.00 23.00 344 LEU A C 1
ATOM 1348 O O . LEU A 1 344 ? 9.585 30.812 56.081 1.00 25.40 344 LEU A O 1
ATOM 1353 N N . THR A 1 345 ? 11.491 31.001 57.265 1.00 19.65 345 THR A N 1
ATOM 1354 C CA . THR A 1 345 ? 11.341 29.714 57.935 1.00 21.50 345 THR A CA 1
ATOM 1355 C C . THR A 1 345 ? 10.825 29.833 59.363 1.00 24.10 345 THR A C 1
ATOM 1356 O O . THR A 1 345 ? 10.356 28.832 59.917 1.00 26.78 345 THR A O 1
ATOM 1360 N N . GLN A 1 346 ? 10.899 31.026 59.960 1.00 23.08 346 GLN A N 1
ATOM 1361 C CA . GLN A 1 346 ? 10.607 31.244 61.382 1.00 28.02 346 GLN A CA 1
ATOM 1362 C C . GLN A 1 346 ? 11.411 30.311 62.284 1.00 19.33 346 GLN A C 1
ATOM 1363 O O . GLN A 1 346 ? 10.963 29.938 63.369 1.00 22.81 346 GLN A O 1
ATOM 1369 N N . ALA A 1 347 ? 12.607 29.930 61.848 1.00 23.14 347 ALA A N 1
ATOM 1370 C CA . ALA A 1 347 ? 13.534 29.281 62.758 1.00 23.45 347 ALA A CA 1
ATOM 1371 C C . ALA A 1 347 ? 13.979 30.271 63.832 1.00 22.38 347 ALA A C 1
ATOM 1372 O O . ALA A 1 347 ? 13.870 31.490 63.673 1.00 24.19 347 ALA A O 1
ATOM 1374 N N . ASP A 1 348 ? 14.474 29.734 64.947 1.00 21.69 348 ASP A N 1
ATOM 1375 C CA . ASP A 1 348 ? 14.971 30.603 66.009 1.00 23.36 348 ASP A CA 1
ATOM 1376 C C . ASP A 1 348 ? 16.223 31.353 65.569 1.00 23.84 348 ASP A C 1
ATOM 1377 O O . ASP A 1 348 ? 16.391 32.535 65.890 1.00 22.72 348 ASP A O 1
ATOM 1382 N N . LEU A 1 349 ? 17.106 30.685 64.829 1.00 22.77 349 LEU A N 1
ATOM 1383 C CA . LEU A 1 349 ? 18.366 31.263 64.384 1.00 22.69 349 LEU A CA 1
ATOM 1384 C C . LEU A 1 349 ? 18.550 31.011 62.896 1.00 21.73 349 LEU A C 1
ATOM 1385 O O . LEU A 1 349 ? 18.090 30.000 62.360 1.00 21.09 349 LEU A O 1
ATOM 1390 N N . ALA A 1 350 ? 19.243 31.935 62.233 1.00 20.45 350 ALA A N 1
ATOM 1391 C CA . ALA A 1 350 ? 19.597 31.780 60.829 1.00 20.27 350 ALA A CA 1
ATOM 1392 C C . ALA A 1 350 ? 21.045 32.192 60.624 1.00 22.98 350 ALA A C 1
ATOM 1393 O O . ALA A 1 350 ? 21.470 33.243 61.113 1.00 24.54 350 ALA A O 1
ATOM 1395 N N . ILE A 1 351 ? 21.790 31.362 59.900 1.00 19.76 351 ILE A N 1
ATOM 1396 C CA . ILE A 1 351 ? 23.174 31.628 59.527 1.00 20.22 351 ILE A CA 1
ATOM 1397 C C . ILE A 1 351 ? 23.211 31.947 58.039 1.00 16.66 351 ILE A C 1
ATOM 1398 O O . ILE A 1 351 ? 22.449 31.372 57.256 1.00 17.71 351 ILE A O 1
ATOM 1403 N N . SER A 1 352 ? 24.078 32.878 57.649 1.00 15.57 352 SER A N 1
ATOM 1404 C CA . SER A 1 352 ? 24.354 33.124 56.242 1.00 16.31 352 SER A CA 1
ATOM 1405 C C . SER A 1 352 ? 25.857 33.067 56.008 1.00 14.72 352 SER A C 1
ATOM 1406 O O . SER A 1 352 ? 26.651 33.366 56.904 1.00 16.78 352 SER A O 1
ATOM 1409 N N . LEU A 1 353 ? 26.241 32.675 54.795 1.00 14.19 353 LEU A N 1
ATOM 1410 C CA . LEU A 1 353 ? 27.649 32.548 54.423 1.00 18.01 353 LEU A CA 1
ATOM 1411 C C . LEU A 1 353 ? 27.829 33.084 53.010 1.00 20.15 353 LEU A C 1
ATOM 1412 O O . LEU A 1 353 ? 27.288 32.514 52.057 1.00 19.28 353 LEU A O 1
ATOM 1417 N N . THR A 1 354 ? 28.594 34.168 52.870 1.00 19.49 354 THR A N 1
ATOM 1418 C CA . THR A 1 354 ? 28.898 34.743 51.566 1.00 19.13 354 THR A CA 1
ATOM 1419 C C . THR A 1 354 ? 30.340 35.232 51.569 1.00 21.22 354 THR A C 1
ATOM 1420 O O . THR A 1 354 ? 30.773 35.906 52.509 1.00 23.75 354 THR A O 1
ATOM 1424 N N . GLY A 1 355 ? 31.087 34.881 50.532 1.00 19.55 355 GLY A N 1
ATOM 1425 C CA . GLY A 1 355 ? 32.483 35.259 50.509 1.00 17.58 355 GLY A CA 1
ATOM 1426 C C . GLY A 1 355 ? 33.171 34.772 49.255 1.00 19.22 355 GLY A C 1
ATOM 1427 O O . GLY A 1 355 ? 32.531 34.344 48.290 1.00 17.35 355 GLY A O 1
ATOM 1428 N N . VAL A 1 356 ? 34.498 34.836 49.301 1.00 17.77 356 VAL A N 1
ATOM 1429 C CA . VAL A 1 356 ? 35.358 34.587 48.152 1.00 19.49 356 VAL A CA 1
ATOM 1430 C C . VAL A 1 356 ? 36.096 33.277 48.394 1.00 22.16 356 VAL A C 1
ATOM 1431 O O . VAL A 1 356 ? 37.028 33.219 49.207 1.00 21.86 356 VAL A O 1
ATOM 1435 N N . ALA A 1 357 ? 35.692 32.225 47.678 1.00 20.38 357 ALA A N 1
ATOM 1436 C CA . ALA A 1 357 ? 36.373 30.942 47.810 1.00 20.68 357 ALA A CA 1
ATOM 1437 C C . ALA A 1 357 ? 37.790 30.994 47.249 1.00 22.58 357 ALA A C 1
ATOM 1438 O O . ALA A 1 357 ? 38.670 30.273 47.730 1.00 21.50 357 ALA A O 1
ATOM 1440 N N . GLY A 1 358 ? 38.030 31.830 46.241 1.00 20.95 358 GLY A N 1
ATOM 1441 C CA . GLY A 1 358 ? 39.349 31.977 45.672 1.00 25.11 358 GLY A CA 1
ATOM 1442 C C . GLY A 1 358 ? 39.565 31.092 44.461 1.00 28.32 358 GLY A C 1
ATOM 1443 O O . GLY A 1 358 ? 38.672 30.350 44.044 1.00 26.70 358 GLY A O 1
ATOM 1444 N N . PRO A 1 359 ? 40.763 31.161 43.857 1.00 29.70 359 PRO A N 1
ATOM 1445 C CA . PRO A 1 359 ? 41.860 32.053 44.249 1.00 32.53 359 PRO A CA 1
ATOM 1446 C C . PRO A 1 359 ? 41.676 33.491 43.759 1.00 32.90 359 PRO A C 1
ATOM 1447 O O . PRO A 1 359 ? 42.328 34.396 44.281 1.00 36.82 359 PRO A O 1
ATOM 1451 N N . ASP A 1 360 ? 40.803 33.694 42.774 1.00 28.47 360 ASP A N 1
ATOM 1452 C CA . ASP A 1 360 ? 40.547 35.037 42.270 1.00 30.99 360 ASP A CA 1
ATOM 1453 C C . ASP A 1 360 ? 39.824 35.872 43.317 1.00 28.11 360 ASP A C 1
ATOM 1454 O O . ASP A 1 360 ? 38.983 35.367 44.065 1.00 24.45 360 ASP A O 1
ATOM 1459 N N . SER A 1 361 ? 40.148 37.161 43.362 1.00 29.76 361 SER A N 1
ATOM 1460 C CA . SER A 1 361 ? 39.356 38.073 44.169 1.00 30.09 361 SER A CA 1
ATOM 1461 C C . SER A 1 361 ? 37.953 38.201 43.580 1.00 28.13 361 SER A C 1
ATOM 1462 O O . SER A 1 361 ? 37.700 37.857 42.423 1.00 33.19 361 SER A O 1
ATOM 1465 N N . LEU A 1 362 ? 37.033 38.702 44.397 1.00 26.65 362 LEU A N 1
ATOM 1466 C CA . LEU A 1 362 ? 35.653 38.900 43.976 1.00 25.24 362 LEU A CA 1
ATOM 1467 C C . LEU A 1 362 ? 35.171 40.229 44.533 1.00 22.72 362 LEU A C 1
ATOM 1468 O O . LEU A 1 362 ? 35.263 40.462 45.741 1.00 24.52 362 LEU A O 1
ATOM 1473 N N . GLU A 1 363 ? 34.672 41.097 43.650 1.00 25.74 363 GLU A N 1
ATOM 1474 C CA . GLU A 1 363 ? 34.226 42.440 44.025 1.00 27.67 363 GLU A CA 1
ATOM 1475 C C . GLU A 1 363 ? 35.328 43.220 44.738 1.00 32.84 363 GLU A C 1
ATOM 1476 O O . GLU A 1 363 ? 35.057 44.017 45.640 1.00 32.15 363 GLU A O 1
ATOM 1482 N N . GLY A 1 364 ? 36.579 42.996 44.344 1.00 36.25 364 GLY A N 1
ATOM 1483 C CA . GLY A 1 364 ? 37.693 43.636 45.011 1.00 35.85 364 GLY A CA 1
ATOM 1484 C C . GLY A 1 364 ? 38.044 43.062 46.362 1.00 34.56 364 GLY A C 1
ATOM 1485 O O . GLY A 1 364 ? 38.902 43.623 47.051 1.00 37.87 364 GLY A O 1
ATOM 1486 N N . GLN A 1 365 ? 37.403 41.951 46.771 1.00 29.32 365 GLN A N 1
ATOM 1487 C CA . GLN A 1 365 ? 37.676 41.292 48.043 1.00 28.66 365 GLN A CA 1
ATOM 1488 C C . GLN A 1 365 ? 38.610 40.114 47.825 1.00 26.23 365 GLN A C 1
ATOM 1489 O O . GLN A 1 365 ? 38.346 39.281 46.947 1.00 23.38 365 GLN A O 1
ATOM 1495 N N . PRO A 1 366 ? 39.692 39.998 48.590 1.00 26.25 366 PRO A N 1
ATOM 1496 C CA . PRO A 1 366 ? 40.664 38.932 48.335 1.00 27.04 366 PRO A CA 1
ATOM 1497 C C . PRO A 1 366 ? 40.125 37.561 48.714 1.00 26.99 366 PRO A C 1
ATOM 1498 O O . PRO A 1 366 ? 39.166 37.418 49.477 1.00 22.54 366 PRO A O 1
ATOM 1502 N N . ALA A 1 367 ? 40.771 36.540 48.152 1.00 23.52 367 ALA A N 1
ATOM 1503 C CA . ALA A 1 367 ? 40.424 35.157 48.441 1.00 21.37 367 ALA A CA 1
ATOM 1504 C C . ALA A 1 367 ? 40.430 34.903 49.942 1.00 22.62 367 ALA A C 1
ATOM 1505 O O . ALA A 1 367 ? 41.336 35.339 50.656 1.00 21.56 367 ALA A O 1
ATOM 1507 N N . GLY A 1 368 ? 39.407 34.196 50.419 1.00 21.51 368 GLY A N 1
ATOM 1508 C CA . GLY A 1 368 ? 39.273 33.904 51.828 1.00 20.92 368 GLY A CA 1
ATOM 1509 C C . GLY A 1 368 ? 38.468 34.911 52.621 1.00 21.79 368 GLY A C 1
ATOM 1510 O O . GLY A 1 368 ? 38.207 34.672 53.807 1.00 23.52 368 GLY A O 1
ATOM 1511 N N . THR A 1 369 ? 38.076 36.030 52.014 1.00 20.15 369 THR A N 1
ATOM 1512 C CA . THR A 1 369 ? 37.199 36.985 52.680 1.00 18.30 369 THR A CA 1
ATOM 1513 C C . THR A 1 369 ? 35.789 36.411 52.750 1.00 21.25 369 THR A C 1
ATOM 1514 O O . THR A 1 369 ? 35.184 36.111 51.716 1.00 23.52 369 THR A O 1
ATOM 1518 N N . VAL A 1 370 ? 35.265 36.247 53.963 1.00 19.28 370 VAL A N 1
ATOM 1519 C CA . VAL A 1 370 ? 33.946 35.661 54.170 1.00 19.39 370 VAL A CA 1
ATOM 1520 C C . VAL A 1 370 ? 33.187 36.502 55.186 1.00 21.29 370 VAL A C 1
ATOM 1521 O O . VAL A 1 370 ? 33.734 36.867 56.233 1.00 21.31 370 VAL A O 1
ATOM 1525 N N . PHE A 1 371 ? 31.933 36.813 54.872 1.00 20.39 371 PHE A N 1
ATOM 1526 C CA . PHE A 1 371 ? 31.007 37.433 55.808 1.00 19.70 371 PHE A CA 1
ATOM 1527 C C . PHE A 1 371 ? 29.989 36.391 56.245 1.00 19.82 371 PHE A C 1
ATOM 1528 O O . PHE A 1 371 ? 29.412 35.692 55.407 1.00 20.04 371 PHE A O 1
ATOM 1536 N N . ILE A 1 372 ? 29.780 36.284 57.552 1.00 18.83 372 ILE A N 1
ATOM 1537 C CA . ILE A 1 372 ? 28.876 35.298 58.129 1.00 19.09 372 ILE A CA 1
ATOM 1538 C C . ILE A 1 372 ? 27.831 36.051 58.936 1.00 20.43 372 ILE A C 1
ATOM 1539 O O . ILE A 1 372 ? 28.153 36.682 59.950 1.00 22.01 372 ILE A O 1
ATOM 1544 N N . GLY A 1 373 ? 26.586 35.996 58.484 1.00 21.02 373 GLY A N 1
ATOM 1545 C CA . GLY A 1 373 ? 25.503 36.631 59.197 1.00 20.11 373 GLY A CA 1
ATOM 1546 C C . GLY A 1 373 ? 24.846 35.680 60.177 1.00 20.94 373 GLY A C 1
ATOM 1547 O O . GLY A 1 373 ? 24.876 34.462 60.012 1.00 23.19 373 GLY A O 1
ATOM 1548 N N . LEU A 1 374 ? 24.261 36.258 61.219 1.00 20.20 374 LEU A N 1
ATOM 1549 C CA . LEU A 1 374 ? 23.459 35.511 62.174 1.00 23.56 374 LEU A CA 1
ATOM 1550 C C . LEU A 1 374 ? 22.275 36.375 62.566 1.00 25.05 374 LEU A C 1
ATOM 1551 O O . LEU A 1 374 ? 22.444 37.555 62.886 1.00 21.88 374 LEU A O 1
ATOM 1556 N N . SER A 1 375 ? 21.081 35.794 62.529 1.00 22.51 375 SER A N 1
ATOM 1557 C CA . SER A 1 375 ? 19.866 36.525 62.846 1.00 23.84 375 SER A CA 1
ATOM 1558 C C . SER A 1 375 ? 19.029 35.724 63.828 1.00 25.41 375 SER A C 1
ATOM 1559 O O . SER A 1 375 ? 18.828 34.518 63.645 1.00 27.03 375 SER A O 1
ATOM 1562 N N . SER A 1 376 ? 18.565 36.396 64.874 1.00 26.72 376 SER A N 1
ATOM 1563 C CA . SER A 1 376 ? 17.520 35.906 65.757 1.00 28.71 376 SER A CA 1
ATOM 1564 C C . SER A 1 376 ? 16.429 36.967 65.810 1.00 33.15 376 SER A C 1
ATOM 1565 O O . SER A 1 376 ? 16.533 38.023 65.178 1.00 31.84 376 SER A O 1
ATOM 1568 N N . SER A 1 377 ? 15.371 36.692 66.572 1.00 32.17 377 SER A N 1
ATOM 1569 C CA . SER A 1 377 ? 14.321 37.690 66.730 1.00 37.72 377 SER A CA 1
ATOM 1570 C C . SER A 1 377 ? 14.806 38.917 67.491 1.00 39.35 377 SER A C 1
ATOM 1571 O O . SER A 1 377 ? 14.215 39.992 67.350 1.00 42.86 377 SER A O 1
ATOM 1574 N N . LYS A 1 378 ? 15.871 38.784 68.282 1.00 39.90 378 LYS A N 1
ATOM 1575 C CA . LYS A 1 378 ? 16.400 39.897 69.062 1.00 41.05 378 LYS A CA 1
ATOM 1576 C C . LYS A 1 378 ? 17.375 40.758 68.269 1.00 41.81 378 LYS A C 1
ATOM 1577 O O . LYS A 1 378 ? 17.356 41.987 68.398 1.00 42.89 378 LYS A O 1
ATOM 1583 N N . ARG A 1 379 ? 18.231 40.146 67.453 1.00 40.96 379 ARG A N 1
ATOM 1584 C CA . ARG A 1 379 ? 19.294 40.892 66.799 1.00 41.85 379 ARG A CA 1
ATOM 1585 C C . ARG A 1 379 ? 19.707 40.206 65.507 1.00 35.33 379 ARG A C 1
ATOM 1586 O O . ARG A 1 379 ? 19.581 38.987 65.357 1.00 33.60 379 ARG A O 1
ATOM 1594 N N . THR A 1 380 ? 20.207 41.014 64.576 1.00 30.28 380 THR A N 1
ATOM 1595 C CA . THR A 1 380 ? 20.831 40.538 63.350 1.00 28.38 380 THR A CA 1
ATOM 1596 C C . THR A 1 380 ? 22.205 41.179 63.247 1.00 30.50 380 THR A C 1
ATOM 1597 O O . THR A 1 380 ? 22.327 42.403 63.359 1.00 29.80 380 THR A O 1
ATOM 1609 N N . ALA A 1 382 ? 26.656 40.427 61.724 1.00 26.37 382 ALA A N 1
ATOM 1610 C CA . ALA A 1 382 ? 27.537 39.692 60.831 1.00 24.39 382 ALA A CA 1
ATOM 1611 C C . ALA A 1 382 ? 28.974 39.860 61.296 1.00 24.28 382 ALA A C 1
ATOM 1612 O O . ALA A 1 382 ? 29.351 40.911 61.821 1.00 23.00 382 ALA A O 1
ATOM 1614 N N . ILE A 1 383 ? 29.769 38.811 61.106 1.00 23.68 383 ILE A N 1
ATOM 1615 C CA . ILE A 1 383 ? 31.203 38.874 61.343 1.00 23.20 383 ILE A CA 1
ATOM 1616 C C . ILE A 1 383 ? 31.917 38.802 60.002 1.00 22.89 383 ILE A C 1
ATOM 1617 O O . ILE A 1 383 ? 31.396 38.285 59.009 1.00 20.62 383 ILE A O 1
ATOM 1622 N N . LYS A 1 384 ? 33.135 39.332 59.985 1.00 23.44 384 LYS A N 1
ATOM 1623 C CA . LYS A 1 384 ? 34.014 39.278 58.826 1.00 25.09 384 LYS A CA 1
ATOM 1624 C C . LYS A 1 384 ? 35.232 38.449 59.198 1.00 24.79 384 LYS A C 1
ATOM 1625 O O . LYS A 1 384 ? 35.912 38.751 60.184 1.00 26.72 384 LYS A O 1
ATOM 1631 N N . VAL A 1 385 ? 35.497 37.400 58.425 1.00 20.73 385 VAL A N 1
ATOM 1632 C CA . VAL A 1 385 ? 36.670 36.563 58.635 1.00 24.65 385 VAL A CA 1
ATOM 1633 C C . VAL A 1 385 ? 37.492 36.543 57.354 1.00 23.00 385 VAL A C 1
ATOM 1634 O O . VAL A 1 385 ? 36.965 36.691 56.247 1.00 23.38 385 VAL A O 1
ATOM 1638 N N . LEU A 1 386 ? 38.801 36.377 57.513 1.00 22.49 386 LEU A N 1
ATOM 1639 C CA . LEU A 1 386 ? 39.718 36.244 56.386 1.00 24.93 386 LEU A CA 1
ATOM 1640 C C . LEU A 1 386 ? 40.408 34.893 56.504 1.00 25.66 386 LEU A C 1
ATOM 1641 O O . LEU A 1 386 ? 41.163 34.655 57.452 1.00 28.69 386 LEU A O 1
ATOM 1646 N N . ILE A 1 387 ? 40.136 34.011 55.548 1.00 25.98 387 ILE A N 1
ATOM 1647 C CA . ILE A 1 387 ? 40.761 32.697 55.497 1.00 25.64 387 ILE A CA 1
ATOM 1648 C C . ILE A 1 387 ? 41.785 32.715 54.370 1.00 23.96 387 ILE A C 1
ATOM 1649 O O . ILE A 1 387 ? 41.594 32.083 53.325 1.00 24.57 387 ILE A O 1
ATOM 1654 N N . GLY A 1 388 ? 42.876 33.458 54.572 1.00 24.04 388 GLY A N 1
ATOM 1655 C CA . GLY A 1 388 ? 43.850 33.644 53.520 1.00 27.43 388 GLY A CA 1
ATOM 1656 C C . GLY A 1 388 ? 44.811 32.479 53.383 1.00 30.58 388 GLY A C 1
ATOM 1657 O O . GLY A 1 388 ? 45.042 31.708 54.313 1.00 33.07 388 GLY A O 1
ATOM 1658 N N . GLY A 1 389 ? 45.371 32.358 52.180 1.00 26.51 389 GLY A N 1
ATOM 1659 C CA . GLY A 1 389 ? 46.359 31.334 51.900 1.00 28.01 389 GLY A CA 1
ATOM 1660 C C . GLY A 1 389 ? 45.833 29.920 51.817 1.00 31.91 389 GLY A C 1
ATOM 1661 O O . GLY A 1 389 ? 46.608 28.977 51.990 1.00 33.78 389 GLY A O 1
ATOM 1662 N N . ARG A 1 390 ? 44.541 29.735 51.547 1.00 26.98 390 ARG A N 1
ATOM 1663 C CA . ARG A 1 390 ? 43.935 28.411 51.544 1.00 27.96 390 ARG A CA 1
ATOM 1664 C C . ARG A 1 390 ? 43.279 28.106 50.203 1.00 26.29 390 ARG A C 1
ATOM 1665 O O . ARG A 1 390 ? 42.842 29.008 49.481 1.00 27.51 390 ARG A O 1
ATOM 1673 N N . SER A 1 391 ? 43.199 26.813 49.895 1.00 26.26 391 SER A N 1
ATOM 1674 C CA . SER A 1 391 ? 42.528 26.323 48.702 1.00 26.82 391 SER A CA 1
ATOM 1675 C C . SER A 1 391 ? 41.042 26.685 48.721 1.00 24.78 391 SER A C 1
ATOM 1676 O O . SER A 1 391 ? 40.486 27.110 49.735 1.00 25.06 391 SER A O 1
ATOM 1679 N N . ARG A 1 392 ? 40.395 26.488 47.568 1.00 27.44 392 ARG A N 1
ATOM 1680 C CA . ARG A 1 392 ? 38.948 26.669 47.474 1.00 29.69 392 ARG A CA 1
ATOM 1681 C C . ARG A 1 392 ? 38.215 25.788 48.473 1.00 24.57 392 ARG A C 1
ATOM 1682 O O . ARG A 1 392 ? 37.339 26.255 49.212 1.00 21.32 392 ARG A O 1
ATOM 1690 N N . SER A 1 393 ? 38.553 24.495 48.496 1.00 19.63 393 SER A N 1
ATOM 1691 C CA . SER A 1 393 ? 37.863 23.571 49.387 1.00 21.60 393 SER A CA 1
ATOM 1692 C C . SER A 1 393 ? 38.146 23.882 50.850 1.00 21.77 393 SER A C 1
ATOM 1693 O O . SER A 1 393 ? 37.265 23.704 51.699 1.00 21.01 393 SER A O 1
ATOM 1696 N N . ASP A 1 394 ? 39.357 24.351 51.164 1.00 18.46 394 ASP A N 1
ATOM 1697 C CA . ASP A 1 394 ? 39.693 24.653 52.553 1.00 20.17 394 ASP A CA 1
ATOM 1698 C C . ASP A 1 394 ? 38.996 25.920 53.031 1.00 20.71 394 ASP A C 1
ATOM 1699 O O . ASP A 1 394 ? 38.588 26.005 54.194 1.00 20.95 394 ASP A O 1
ATOM 1704 N N . VAL A 1 395 ? 38.864 26.923 52.159 1.00 18.18 395 VAL A N 1
ATOM 1705 C CA . VAL A 1 395 ? 38.139 28.133 52.539 1.00 18.57 395 VAL A CA 1
ATOM 1706 C C . VAL A 1 395 ? 36.687 27.797 52.862 1.00 21.22 395 VAL A C 1
ATOM 1707 O O . VAL A 1 395 ? 36.145 28.223 53.889 1.00 19.62 395 VAL A O 1
ATOM 1711 N N . ARG A 1 396 ? 36.040 27.019 51.990 1.00 19.81 396 ARG A N 1
ATOM 1712 C CA . ARG A 1 396 ? 34.649 26.639 52.224 1.00 21.15 396 ARG A CA 1
ATOM 1713 C C . ARG A 1 396 ? 34.510 25.831 53.509 1.00 20.07 396 ARG A C 1
ATOM 1714 O O . ARG A 1 396 ? 33.613 26.085 54.322 1.00 18.10 396 ARG A O 1
ATOM 1722 N N . TYR A 1 397 ? 35.399 24.855 53.711 1.00 21.53 397 TYR A N 1
ATOM 1723 C CA . TYR A 1 397 ? 35.345 24.023 54.910 1.00 24.97 397 TYR A CA 1
ATOM 1724 C C . TYR A 1 397 ? 35.563 24.853 56.170 1.00 21.54 397 TYR A C 1
ATOM 1725 O O . TYR A 1 397 ? 34.844 24.696 57.164 1.00 19.98 397 TYR A O 1
ATOM 1734 N N . ILE A 1 398 ? 36.565 25.734 56.153 1.00 19.53 398 ILE A N 1
ATOM 1735 C CA . ILE A 1 398 ? 36.870 26.527 57.340 1.00 21.71 398 ILE A CA 1
ATOM 1736 C C . ILE A 1 398 ? 35.782 27.566 57.590 1.00 21.35 398 ILE A C 1
ATOM 1737 O O . ILE A 1 398 ? 35.482 27.896 58.745 1.00 20.61 398 ILE A O 1
ATOM 1742 N N . ALA A 1 399 ? 35.163 28.086 56.527 1.00 17.30 399 ALA A N 1
ATOM 1743 C CA . ALA A 1 399 ? 34.067 29.033 56.706 1.00 18.98 399 ALA A CA 1
ATOM 1744 C C . ALA A 1 399 ? 32.899 28.386 57.438 1.00 19.09 399 ALA A C 1
ATOM 1745 O O . ALA A 1 399 ? 32.236 29.031 58.259 1.00 20.47 399 ALA A O 1
ATOM 1747 N N . VAL A 1 400 ? 32.635 27.110 57.153 1.00 18.70 400 VAL A N 1
ATOM 1748 C CA . VAL A 1 400 ? 31.577 26.386 57.851 1.00 18.33 400 VAL A CA 1
ATOM 1749 C C . VAL A 1 400 ? 31.856 26.347 59.349 1.00 19.14 400 VAL A C 1
ATOM 1750 O O . VAL A 1 400 ? 30.950 26.539 60.170 1.00 23.30 400 VAL A O 1
ATOM 1754 N N . LEU A 1 401 ? 33.114 26.114 59.729 1.00 17.93 401 LEU A N 1
ATOM 1755 C CA . LEU A 1 401 ? 33.457 26.057 61.147 1.00 20.67 401 LEU A CA 1
ATOM 1756 C C . LEU A 1 401 ? 33.301 27.419 61.813 1.00 20.53 401 LEU A C 1
ATOM 1757 O O . LEU A 1 401 ? 32.807 27.508 62.943 1.00 21.98 401 LEU A O 1
ATOM 1762 N N . HIS A 1 402 ? 33.721 28.491 61.133 1.00 17.56 402 HIS A N 1
ATOM 1763 C CA . HIS A 1 402 ? 33.494 29.833 61.662 1.00 21.13 402 HIS A CA 1
ATOM 1764 C C . HIS A 1 402 ? 32.012 30.081 61.907 1.00 21.05 402 HIS A C 1
ATOM 1765 O O . HIS A 1 402 ? 31.634 30.700 62.910 1.00 21.49 402 HIS A O 1
ATOM 1772 N N . ALA A 1 403 ? 31.156 29.601 61.001 1.00 18.06 403 ALA A N 1
ATOM 1773 C CA . ALA A 1 403 ? 29.718 29.779 61.171 1.00 20.14 403 ALA A CA 1
ATOM 1774 C C . ALA A 1 403 ? 29.201 28.989 62.366 1.00 20.11 403 ALA A C 1
ATOM 1775 O O . ALA A 1 403 ? 28.400 29.502 63.156 1.00 21.06 403 ALA A O 1
ATOM 1777 N N . PHE A 1 404 ? 29.646 27.738 62.517 1.00 18.19 404 PHE A N 1
ATOM 1778 C CA . PHE A 1 404 ? 29.224 26.943 63.665 1.00 19.88 404 PHE A CA 1
ATOM 1779 C C . PHE A 1 404 ? 29.721 27.552 64.969 1.00 18.85 404 PHE A C 1
ATOM 1780 O O . PHE A 1 404 ? 29.008 27.542 65.978 1.00 19.41 404 PHE A O 1
ATOM 1788 N N . ASN A 1 405 ? 30.942 28.094 64.969 1.00 17.40 405 ASN A N 1
ATOM 1789 C CA . ASN A 1 405 ? 31.466 28.700 66.187 1.00 21.08 405 ASN A CA 1
ATOM 1790 C C . ASN A 1 405 ? 30.678 29.947 66.567 1.00 20.55 405 ASN A C 1
ATOM 1791 O O . ASN A 1 405 ? 30.488 30.230 67.756 1.00 22.29 405 ASN A O 1
ATOM 1796 N N . LEU A 1 406 ? 30.218 30.708 65.570 1.00 18.70 406 LEU A N 1
ATOM 1797 C CA . LEU A 1 406 ? 29.399 31.882 65.855 1.00 23.01 406 LEU A CA 1
ATOM 1798 C C . LEU A 1 406 ? 28.072 31.479 66.487 1.00 23.11 406 LEU A C 1
ATOM 1799 O O . LEU A 1 406 ? 27.582 32.151 67.403 1.00 23.82 406 LEU A O 1
ATOM 1804 N N . VAL A 1 407 ? 27.477 30.381 66.012 1.00 20.24 407 VAL A N 1
ATOM 1805 C CA . VAL A 1 407 ? 26.264 29.858 66.636 1.00 21.24 407 VAL A CA 1
ATOM 1806 C C . VAL A 1 407 ? 26.551 29.424 68.066 1.00 23.33 407 VAL A C 1
ATOM 1807 O O . VAL A 1 407 ? 25.776 29.708 68.987 1.00 23.31 407 VAL A O 1
ATOM 1811 N N . ARG A 1 408 ? 27.675 28.732 68.270 1.00 20.99 408 ARG A N 1
ATOM 1812 C CA . ARG A 1 408 ? 28.049 28.259 69.599 1.00 22.61 408 ARG A CA 1
ATOM 1813 C C . ARG A 1 408 ? 28.167 29.414 70.588 1.00 22.89 408 ARG A C 1
ATOM 1814 O O . ARG A 1 408 ? 27.600 29.365 71.686 1.00 25.64 408 ARG A O 1
ATOM 1822 N N . GLN A 1 409 ? 28.898 30.468 70.211 1.00 24.93 409 GLN A N 1
ATOM 1823 C CA . GLN A 1 409 ? 29.077 31.611 71.103 1.00 27.93 409 GLN A CA 1
ATOM 1824 C C . GLN A 1 409 ? 27.746 32.272 71.432 1.00 28.03 409 GLN A C 1
ATOM 1825 O O . GLN A 1 409 ? 27.524 32.712 72.567 1.00 27.20 409 GLN A O 1
ATOM 1831 N N . THR A 1 410 ? 26.851 32.361 70.447 1.00 23.36 410 THR A N 1
ATOM 1832 C CA . THR A 1 410 ? 25.557 32.991 70.676 1.00 27.69 410 THR A CA 1
ATOM 1833 C C . THR A 1 410 ? 24.707 32.172 71.636 1.00 27.70 410 THR A C 1
ATOM 1834 O O . THR A 1 410 ? 24.041 32.729 72.517 1.00 28.73 410 THR A O 1
ATOM 1838 N N . LEU A 1 411 ? 24.726 30.845 71.492 1.00 28.12 411 LEU A N 1
ATOM 1839 C CA . LEU A 1 411 ? 23.935 29.991 72.370 1.00 30.75 411 LEU A CA 1
ATOM 1840 C C . LEU A 1 411 ? 24.508 29.942 73.781 1.00 29.77 411 LEU A C 1
ATOM 1841 O O . LEU A 1 411 ? 23.750 29.833 74.751 1.00 32.20 411 LEU A O 1
ATOM 1846 N N . LEU A 1 412 ? 25.832 30.013 73.919 1.00 29.76 412 LEU A N 1
ATOM 1847 C CA . LEU A 1 412 ? 26.442 29.982 75.241 1.00 32.87 412 LEU A CA 1
ATOM 1848 C C . LEU A 1 412 ? 26.402 31.336 75.929 1.00 34.53 412 LEU A C 1
ATOM 1849 O O . LEU A 1 412 ? 26.577 31.399 77.152 1.00 37.89 412 LEU A O 1
ATOM 1854 N N . SER A 1 413 ? 26.200 32.416 75.179 1.00 32.76 413 SER A N 1
ATOM 1855 C CA . SER A 1 413 ? 26.153 33.732 75.792 1.00 40.86 413 SER A CA 1
ATOM 1856 C C . SER A 1 413 ? 24.960 33.803 76.730 1.00 44.97 413 SER A C 1
ATOM 1857 O O . SER A 1 413 ? 23.896 33.253 76.448 1.00 43.50 413 SER A O 1
ATOM 1860 N N . HIS A 1 414 ? 25.141 34.459 77.864 1.00 47.73 414 HIS A N 1
ATOM 1861 C CA . HIS A 1 414 ? 24.057 34.563 78.817 1.00 55.11 414 HIS A CA 1
ATOM 1862 C C . HIS A 1 414 ? 23.247 35.864 78.611 1.00 54.50 414 HIS A C 1
ATOM 1863 O O . HIS A 1 414 ? 22.661 36.369 79.574 1.00 56.14 414 HIS A O 1
ATOM 1870 N N . LYS A 1 415 ? 23.209 36.420 77.386 1.00 54.58 415 LYS A N 1
ATOM 1871 C CA . LYS A 1 415 ? 22.763 37.796 77.150 1.00 56.30 415 LYS A CA 1
ATOM 1872 C C . LYS A 1 415 ? 21.444 37.904 76.389 1.00 60.01 415 LYS A C 1
ATOM 1873 O O . LYS A 1 415 ? 21.193 38.935 75.762 1.00 63.13 415 LYS A O 1
ATOM 1879 N N . ASN A 1 416 ? 20.603 36.870 76.426 1.00 65.00 416 ASN A N 1
ATOM 1880 C CA . ASN A 1 416 ? 19.276 36.909 75.802 1.00 66.79 416 ASN A CA 1
ATOM 1881 C C . ASN A 1 416 ? 19.380 37.156 74.297 1.00 60.95 416 ASN A C 1
ATOM 1882 O O . ASN A 1 416 ? 18.664 37.985 73.727 1.00 61.88 416 ASN A O 1
ATOM 1887 N N . LEU A 1 417 ? 20.279 36.423 73.644 1.00 53.59 417 LEU A N 1
ATOM 1888 C CA . LEU A 1 417 ? 20.582 36.682 72.242 1.00 50.63 417 LEU A CA 1
ATOM 1889 C C . LEU A 1 417 ? 19.688 35.921 71.272 1.00 50.65 417 LEU A C 1
ATOM 1890 O O . LEU A 1 417 ? 19.706 36.226 70.075 1.00 51.73 417 LEU A O 1
ATOM 1895 N N . VAL A 1 418 ? 18.910 34.953 71.745 1.00 52.04 418 VAL A N 1
ATOM 1896 C CA . VAL A 1 418 ? 18.074 34.154 70.857 1.00 54.24 418 VAL A CA 1
ATOM 1897 C C . VAL A 1 418 ? 16.599 34.337 71.198 1.00 62.15 418 VAL A C 1
ATOM 1898 O O . VAL A 1 418 ? 16.216 34.355 72.367 1.00 67.72 418 VAL A O 1
ATOM 1903 N N . GLU B 1 174 ? -50.032 27.373 61.620 1.00 115.87 174 GLU B N 1
ATOM 1904 C CA . GLU B 1 174 ? -48.581 27.247 61.679 1.00 110.66 174 GLU B CA 1
ATOM 1905 C C . GLU B 1 174 ? -47.871 28.216 60.742 1.00 105.54 174 GLU B C 1
ATOM 1906 O O . GLU B 1 174 ? -48.318 28.468 59.623 1.00 109.37 174 GLU B O 1
ATOM 1912 N N . LYS B 1 175 ? -46.770 28.773 61.234 1.00 94.36 175 LYS B N 1
ATOM 1913 C CA . LYS B 1 175 ? -45.964 29.714 60.473 1.00 88.01 175 LYS B CA 1
ATOM 1914 C C . LYS B 1 175 ? -44.591 29.107 60.230 1.00 80.06 175 LYS B C 1
ATOM 1915 O O . LYS B 1 175 ? -44.061 28.389 61.078 1.00 75.33 175 LYS B O 1
ATOM 1921 N N . LEU B 1 176 ? -44.018 29.398 59.069 1.00 77.71 176 LEU B N 1
ATOM 1922 C CA . LEU B 1 176 ? -42.712 28.866 58.711 1.00 74.09 176 LEU B CA 1
ATOM 1923 C C . LEU B 1 176 ? -41.625 29.866 59.091 1.00 70.57 176 LEU B C 1
ATOM 1924 O O . LEU B 1 176 ? -41.710 31.048 58.742 1.00 72.91 176 LEU B O 1
ATOM 1929 N N . TYR B 1 177 ? -40.613 29.389 59.812 1.00 64.73 177 TYR B N 1
ATOM 1930 C CA . TYR B 1 177 ? -39.482 30.205 60.237 1.00 63.80 177 TYR B CA 1
ATOM 1931 C C . TYR B 1 177 ? -38.204 29.612 59.662 1.00 59.47 177 TYR B C 1
ATOM 1932 O O . TYR B 1 177 ? -37.936 28.419 59.838 1.00 54.53 177 TYR B O 1
ATOM 1941 N N . SER B 1 178 ? -37.421 30.443 58.977 1.00 56.98 178 SER B N 1
ATOM 1942 C CA . SER B 1 178 ? -36.239 29.992 58.261 1.00 53.89 178 SER B CA 1
ATOM 1943 C C . SER B 1 178 ? -34.985 30.672 58.790 1.00 53.72 178 SER B C 1
ATOM 1944 O O . SER B 1 178 ? -35.036 31.737 59.410 1.00 45.98 178 SER B O 1
ATOM 1947 N N . ARG B 1 179 ? -33.850 30.031 58.522 1.00 42.14 179 ARG B N 1
ATOM 1948 C CA . ARG B 1 179 ? -32.538 30.587 58.818 1.00 44.96 179 ARG B CA 1
ATOM 1949 C C . ARG B 1 179 ? -31.574 30.109 57.745 1.00 42.45 179 ARG B C 1
ATOM 1950 O O . ARG B 1 179 ? -31.539 28.915 57.433 1.00 41.23 179 ARG B O 1
ATOM 1958 N N . VAL B 1 180 ? -30.805 31.036 57.183 1.00 40.00 180 VAL B N 1
ATOM 1959 C CA . VAL B 1 180 ? -29.862 30.740 56.109 1.00 36.37 180 VAL B CA 1
ATOM 1960 C C . VAL B 1 180 ? -28.452 30.932 56.646 1.00 34.59 180 VAL B C 1
ATOM 1961 O O . VAL B 1 180 ? -28.089 32.033 57.079 1.00 35.17 180 VAL B O 1
ATOM 1965 N N . LEU B 1 181 ? -27.660 29.866 56.623 1.00 35.32 181 LEU B N 1
ATOM 1966 C CA . LEU B 1 181 ? -26.249 29.929 56.971 1.00 31.02 181 LEU B CA 1
ATOM 1967 C C . LEU B 1 181 ? -25.430 30.078 55.697 1.00 35.64 181 LEU B C 1
ATOM 1968 O O . LEU B 1 181 ? -25.700 29.409 54.696 1.00 29.87 181 LEU B O 1
ATOM 1973 N N . ARG B 1 182 ? -24.433 30.959 55.734 1.00 29.56 182 ARG B N 1
ATOM 1974 C CA . ARG B 1 182 ? -23.639 31.301 54.561 1.00 28.90 182 ARG B CA 1
ATOM 1975 C C . ARG B 1 182 ? -22.188 30.901 54.788 1.00 36.27 182 ARG B C 1
ATOM 1976 O O . ARG B 1 182 ? -21.619 31.186 55.847 1.00 30.95 182 ARG B O 1
ATOM 1984 N N . PHE B 1 183 ? -21.591 30.252 53.789 1.00 26.03 183 PHE B N 1
ATOM 1985 C CA . PHE B 1 183 ? -20.243 29.713 53.893 1.00 27.68 183 PHE B CA 1
ATOM 1986 C C . PHE B 1 183 ? -19.397 30.184 52.721 1.00 28.06 183 PHE B C 1
ATOM 1987 O O . PHE B 1 183 ? -19.894 30.319 51.599 1.00 28.30 183 PHE B O 1
ATOM 1995 N N . PHE B 1 184 ? -18.116 30.430 52.986 1.00 25.59 184 PHE B N 1
ATOM 1996 C CA . PHE B 1 184 ? -17.143 30.716 51.940 1.00 24.69 184 PHE B CA 1
ATOM 1997 C C . PHE B 1 184 ? -15.894 29.879 52.166 1.00 22.99 184 PHE B C 1
ATOM 1998 O O . PHE B 1 184 ? -15.452 29.701 53.304 1.00 26.41 184 PHE B O 1
ATOM 2006 N N . GLY B 1 185 ? -15.314 29.391 51.073 1.00 22.04 185 GLY B N 1
ATOM 2007 C CA . GLY B 1 185 ? -14.100 28.608 51.134 1.00 24.07 185 GLY B CA 1
ATOM 2008 C C . GLY B 1 185 ? -14.299 27.115 51.022 1.00 25.52 185 GLY B C 1
ATOM 2009 O O . GLY B 1 185 ? -13.311 26.373 51.062 1.00 28.51 185 GLY B O 1
ATOM 2010 N N . ILE B 1 186 ? -15.539 26.652 50.891 1.00 23.56 186 ILE B N 1
ATOM 2011 C CA . ILE B 1 186 ? -15.848 25.240 50.716 1.00 21.59 186 ILE B CA 1
ATOM 2012 C C . ILE B 1 186 ? -16.872 25.115 49.596 1.00 21.28 186 ILE B C 1
ATOM 2013 O O . ILE B 1 186 ? -17.782 25.942 49.477 1.00 25.92 186 ILE B O 1
ATOM 2018 N N . GLY B 1 187 ? -16.704 24.097 48.753 1.00 21.51 187 GLY B N 1
ATOM 2019 C CA . GLY B 1 187 ? -17.607 23.889 47.642 1.00 24.86 187 GLY B CA 1
ATOM 2020 C C . GLY B 1 187 ? -18.824 23.065 48.023 1.00 24.67 187 GLY B C 1
ATOM 2021 O O . GLY B 1 187 ? -18.891 22.476 49.100 1.00 24.04 187 GLY B O 1
ATOM 2022 N N . GLU B 1 188 ? -19.794 23.032 47.106 1.00 24.54 188 GLU B N 1
ATOM 2023 C CA . GLU B 1 188 ? -21.035 22.306 47.360 1.00 25.68 188 GLU B CA 1
ATOM 2024 C C . GLU B 1 188 ? -20.773 20.825 47.608 1.00 30.16 188 GLU B C 1
ATOM 2025 O O . GLU B 1 188 ? -21.325 20.235 48.545 1.00 30.01 188 GLU B O 1
ATOM 2031 N N . SER B 1 189 ? -19.937 20.206 46.770 1.00 28.58 189 SER B N 1
ATOM 2032 C CA . SER B 1 189 ? -19.678 18.773 46.894 1.00 30.18 189 SER B CA 1
ATOM 2033 C C . SER B 1 189 ? -19.127 18.431 48.271 1.00 27.29 189 SER B C 1
ATOM 2034 O O . SER B 1 189 ? -19.601 17.499 48.931 1.00 26.93 189 SER B O 1
ATOM 2037 N N . HIS B 1 190 ? -18.127 19.187 48.726 1.00 24.66 190 HIS B N 1
ATOM 2038 C CA . HIS B 1 190 ? -17.494 18.887 50.005 1.00 29.36 190 HIS B CA 1
ATOM 2039 C C . HIS B 1 190 ? -18.426 19.183 51.174 1.00 26.51 190 HIS B C 1
ATOM 2040 O O . HIS B 1 190 ? -18.442 18.440 52.163 1.00 26.14 190 HIS B O 1
ATOM 2047 N N . LEU B 1 191 ? -19.203 20.266 51.087 1.00 24.00 191 LEU B N 1
ATOM 2048 C CA . LEU B 1 191 ? -20.122 20.605 52.170 1.00 30.01 191 LEU B CA 1
ATOM 2049 C C . LEU B 1 191 ? -21.199 19.539 52.330 1.00 30.14 191 LEU B C 1
ATOM 2050 O O . LEU B 1 191 ? -21.477 19.084 53.446 1.00 26.03 191 LEU B O 1
ATOM 2055 N N . VAL B 1 192 ? -21.822 19.134 51.221 1.00 26.61 192 VAL B N 1
ATOM 2056 C CA . VAL B 1 192 ? -22.862 18.111 51.279 1.00 28.20 192 VAL B CA 1
ATOM 2057 C C . VAL B 1 192 ? -22.294 16.797 51.798 1.00 37.20 192 VAL B C 1
ATOM 2058 O O . VAL B 1 192 ? -22.980 16.049 52.505 1.00 29.88 192 VAL B O 1
ATOM 2062 N N . THR B 1 193 ? -21.031 16.502 51.477 1.00 28.15 193 THR B N 1
ATOM 2063 C CA . THR B 1 193 ? -20.398 15.290 51.989 1.00 31.26 193 THR B CA 1
ATOM 2064 C C . THR B 1 193 ? -20.252 15.349 53.504 1.00 28.57 193 THR B C 1
ATOM 2065 O O . THR B 1 193 ? -20.561 14.381 54.209 1.00 30.46 193 THR B O 1
ATOM 2069 N N . LEU B 1 194 ? -19.789 16.489 54.025 1.00 27.48 194 LEU B N 1
ATOM 2070 C CA . LEU B 1 194 ? -19.652 16.644 55.470 1.00 29.70 194 LEU B CA 1
ATOM 2071 C C . LEU B 1 194 ? -21.000 16.571 56.173 1.00 31.35 194 LEU B C 1
ATOM 2072 O O . LEU B 1 194 ? -21.078 16.111 57.318 1.00 33.01 194 LEU B O 1
ATOM 2077 N N . LEU B 1 195 ? -22.063 17.017 55.511 1.00 33.12 195 LEU B N 1
ATOM 2078 C CA . LEU B 1 195 ? -23.397 17.044 56.094 1.00 36.30 195 LEU B CA 1
ATOM 2079 C C . LEU B 1 195 ? -24.206 15.790 55.804 1.00 35.93 195 LEU B C 1
ATOM 2080 O O . LEU B 1 195 ? -25.379 15.735 56.189 1.00 34.34 195 LEU B O 1
ATOM 2085 N N . HIS B 1 196 ? -23.619 14.797 55.131 1.00 35.02 196 HIS B N 1
ATOM 2086 C CA . HIS B 1 196 ? -24.391 13.637 54.693 1.00 39.43 196 HIS B CA 1
ATOM 2087 C C . HIS B 1 196 ? -25.088 12.962 55.864 1.00 39.84 196 HIS B C 1
ATOM 2088 O O . HIS B 1 196 ? -26.302 12.725 55.828 1.00 42.19 196 HIS B O 1
ATOM 2095 N N . ASP B 1 197 ? -24.333 12.645 56.917 1.00 35.92 197 ASP B N 1
ATOM 2096 C CA . ASP B 1 197 ? -24.920 11.950 58.056 1.00 39.33 197 ASP B CA 1
ATOM 2097 C C . ASP B 1 197 ? -26.010 12.787 58.711 1.00 37.78 197 ASP B C 1
ATOM 2098 O O . ASP B 1 197 ? -27.085 12.272 59.032 1.00 40.93 197 ASP B O 1
ATOM 2103 N N . LEU B 1 198 ? -25.766 14.082 58.902 1.00 36.36 198 LEU B N 1
ATOM 2104 C CA . LEU B 1 198 ? -26.781 14.920 59.533 1.00 40.45 198 LEU B CA 1
ATOM 2105 C C . LEU B 1 198 ? -28.029 15.027 58.663 1.00 41.73 198 LEU B C 1
ATOM 2106 O O . LEU B 1 198 ? -29.152 14.934 59.170 1.00 40.33 198 LEU B O 1
ATOM 2111 N N . ILE B 1 199 ? -27.851 15.199 57.350 1.00 41.00 199 ILE B N 1
ATOM 2112 C CA . ILE B 1 199 ? -28.990 15.357 56.450 1.00 46.75 199 ILE B CA 1
ATOM 2113 C C . ILE B 1 199 ? -29.806 14.071 56.379 1.00 51.52 199 ILE B C 1
ATOM 2114 O O . ILE B 1 199 ? -31.042 14.104 56.349 1.00 52.97 199 ILE B O 1
ATOM 2119 N N . ALA B 1 200 ? -29.134 12.918 56.361 1.00 52.28 200 ALA B N 1
ATOM 2120 C CA . ALA B 1 200 ? -29.846 11.649 56.283 1.00 56.62 200 ALA B CA 1
ATOM 2121 C C . ALA B 1 200 ? -30.675 11.366 57.531 1.00 58.19 200 ALA B C 1
ATOM 2122 O O . ALA B 1 200 ? -31.619 10.573 57.465 1.00 60.88 200 ALA B O 1
ATOM 2124 N N . GLU B 1 201 ? -30.305 11.987 58.650 1.00 59.45 201 GLU B N 1
ATOM 2125 C CA . GLU B 1 201 ? -31.021 11.819 59.916 1.00 63.12 201 GLU B CA 1
ATOM 2126 C C . GLU B 1 201 ? -31.860 13.027 60.367 1.00 61.68 201 GLU B C 1
ATOM 2127 O O . GLU B 1 201 ? -32.426 13.009 61.460 1.00 61.97 201 GLU B O 1
ATOM 2133 N N . GLN B 1 202 ? -31.943 14.067 59.540 1.00 54.64 202 GLN B N 1
ATOM 2134 C CA . GLN B 1 202 ? -32.704 15.257 59.894 1.00 53.23 202 GLN B CA 1
ATOM 2135 C C . GLN B 1 202 ? -34.081 15.241 59.243 1.00 54.49 202 GLN B C 1
ATOM 2136 O O . GLN B 1 202 ? -34.196 15.104 58.021 1.00 57.25 202 GLN B O 1
ATOM 2142 N N . THR B 1 203 ? -35.120 15.384 60.063 1.00 53.39 203 THR B N 1
ATOM 2143 C CA . THR B 1 203 ? -36.482 15.589 59.582 1.00 52.95 203 THR B CA 1
ATOM 2144 C C . THR B 1 203 ? -37.041 16.956 59.942 1.00 49.80 203 THR B C 1
ATOM 2145 O O . THR B 1 203 ? -37.669 17.600 59.099 1.00 50.38 203 THR B O 1
ATOM 2149 N N . ASP B 1 204 ? -36.821 17.425 61.170 1.00 45.74 204 ASP B N 1
ATOM 2150 C CA . ASP B 1 204 ? -37.272 18.749 61.581 1.00 45.65 204 ASP B CA 1
ATOM 2151 C C . ASP B 1 204 ? -36.311 19.331 62.612 1.00 47.33 204 ASP B C 1
ATOM 2152 O O . ASP B 1 204 ? -36.095 18.720 63.665 1.00 49.30 204 ASP B O 1
ATOM 2157 N N . PRO B 1 205 ? -35.715 20.509 62.358 1.00 49.41 205 PRO B N 1
ATOM 2158 C CA . PRO B 1 205 ? -35.890 21.361 61.174 1.00 48.41 205 PRO B CA 1
ATOM 2159 C C . PRO B 1 205 ? -35.356 20.741 59.889 1.00 41.66 205 PRO B C 1
ATOM 2160 O O . PRO B 1 205 ? -34.551 19.817 59.944 1.00 46.69 205 PRO B O 1
ATOM 2164 N N . THR B 1 206 ? -35.812 21.236 58.744 1.00 42.19 206 THR B N 1
ATOM 2165 C CA . THR B 1 206 ? -35.279 20.746 57.485 1.00 47.24 206 THR B CA 1
ATOM 2166 C C . THR B 1 206 ? -33.865 21.270 57.275 1.00 39.06 206 THR B C 1
ATOM 2167 O O . THR B 1 206 ? -33.421 22.219 57.931 1.00 38.62 206 THR B O 1
ATOM 2171 N N . ILE B 1 207 ? -33.166 20.661 56.318 1.00 38.17 207 ILE B N 1
ATOM 2172 C CA . ILE B 1 207 ? -31.842 21.105 55.899 1.00 37.83 207 ILE B CA 1
ATOM 2173 C C . ILE B 1 207 ? -31.788 21.099 54.379 1.00 36.25 207 ILE B C 1
ATOM 2174 O O . ILE B 1 207 ? -32.052 20.069 53.751 1.00 40.10 207 ILE B O 1
ATOM 2179 N N . ALA B 1 208 ? -31.427 22.238 53.791 1.00 35.63 208 ALA B N 1
ATOM 2180 C CA . ALA B 1 208 ? -31.320 22.337 52.342 1.00 35.80 208 ALA B CA 1
ATOM 2181 C C . ALA B 1 208 ? -30.062 23.104 51.949 1.00 35.87 208 ALA B C 1
ATOM 2182 O O . ALA B 1 208 ? -29.959 24.310 52.212 1.00 38.92 208 ALA B O 1
ATOM 2184 N N . PRO B 1 209 ? -29.085 22.446 51.334 1.00 34.92 209 PRO B N 1
ATOM 2185 C CA . PRO B 1 209 ? -27.908 23.164 50.844 1.00 34.83 209 PRO B CA 1
ATOM 2186 C C . PRO B 1 209 ? -28.149 23.770 49.471 1.00 36.38 209 PRO B C 1
ATOM 2187 O O . PRO B 1 209 ? -28.893 23.235 48.645 1.00 33.70 209 PRO B O 1
ATOM 2191 N N . TYR B 1 210 ? -27.506 24.913 49.238 1.00 31.60 210 TYR B N 1
ATOM 2192 C CA . TYR B 1 210 ? -27.578 25.593 47.955 1.00 32.38 210 TYR B CA 1
ATOM 2193 C C . TYR B 1 210 ? -26.213 26.179 47.629 1.00 35.60 210 TYR B C 1
ATOM 2194 O O . TYR B 1 210 ? -25.436 26.520 48.524 1.00 36.54 210 TYR B O 1
ATOM 2203 N N . ALA B 1 211 ? -25.928 26.290 46.336 1.00 31.24 211 ALA B N 1
ATOM 2204 C CA . ALA B 1 211 ? -24.635 26.768 45.882 1.00 30.98 211 ALA B CA 1
ATOM 2205 C C . ALA B 1 211 ? -24.818 27.752 44.738 1.00 32.34 211 ALA B C 1
ATOM 2206 O O . ALA B 1 211 ? -25.748 27.637 43.936 1.00 32.97 211 ALA B O 1
ATOM 2208 N N . LYS B 1 212 ? -23.923 28.732 44.689 1.00 32.68 212 LYS B N 1
ATOM 2209 C CA . LYS B 1 212 ? -23.784 29.613 43.541 1.00 33.53 212 LYS B CA 1
ATOM 2210 C C . LYS B 1 212 ? -22.305 29.948 43.407 1.00 30.50 212 LYS B C 1
ATOM 2211 O O . LYS B 1 212 ? -21.474 29.491 44.197 1.00 30.26 212 LYS B O 1
ATOM 2217 N N . THR B 1 213 ? -21.974 30.739 42.392 1.00 31.52 213 THR B N 1
ATOM 2218 C CA . THR B 1 213 ? -20.579 31.080 42.149 1.00 32.09 213 THR B CA 1
ATOM 2219 C C . THR B 1 213 ? -19.987 31.784 43.363 1.00 33.49 213 THR B C 1
ATOM 2220 O O . THR B 1 213 ? -20.443 32.864 43.752 1.00 36.25 213 THR B O 1
ATOM 2224 N N . GLY B 1 214 ? -18.987 31.152 43.978 1.00 29.47 214 GLY B N 1
ATOM 2225 C CA . GLY B 1 214 ? -18.210 31.758 45.032 1.00 31.40 214 GLY B CA 1
ATOM 2226 C C . GLY B 1 214 ? -18.563 31.323 46.441 1.00 32.99 214 GLY B C 1
ATOM 2227 O O . GLY B 1 214 ? -17.745 31.514 47.347 1.00 35.56 214 GLY B O 1
ATOM 2228 N N . GLU B 1 215 ? -19.743 30.748 46.662 1.00 31.30 215 GLU B N 1
ATOM 2229 C CA . GLU B 1 215 ? -20.158 30.445 48.026 1.00 32.87 215 GLU B CA 1
ATOM 2230 C C . GLU B 1 215 ? -21.239 29.374 48.019 1.00 32.13 215 GLU B C 1
ATOM 2231 O O . GLU B 1 215 ? -21.766 28.993 46.971 1.00 30.05 215 GLU B O 1
ATOM 2237 N N . VAL B 1 216 ? -21.559 28.890 49.221 1.00 25.00 216 VAL B N 1
ATOM 2238 C CA . VAL B 1 216 ? -22.618 27.913 49.438 1.00 26.59 216 VAL B CA 1
ATOM 2239 C C . VAL B 1 216 ? -23.411 28.332 50.668 1.00 26.72 216 VAL B C 1
ATOM 2240 O O . VAL B 1 216 ? -22.900 29.026 51.553 1.00 24.91 216 VAL B O 1
ATOM 2244 N N . THR B 1 217 ? -24.672 27.906 50.720 1.00 24.90 217 THR B N 1
ATOM 2245 C CA . THR B 1 217 ? -25.559 28.218 51.831 1.00 29.75 217 THR B CA 1
ATOM 2246 C C . THR B 1 217 ? -26.300 26.966 52.278 1.00 27.79 217 THR B C 1
ATOM 2247 O O . THR B 1 217 ? -26.419 25.986 51.537 1.00 27.21 217 THR B O 1
ATOM 2251 N N . ILE B 1 218 ? -26.798 27.015 53.513 1.00 27.53 218 ILE B N 1
ATOM 2252 C CA . ILE B 1 218 ? -27.690 26.000 54.063 1.00 29.55 218 ILE B CA 1
ATOM 2253 C C . ILE B 1 218 ? -28.914 26.716 54.611 1.00 31.28 218 ILE B C 1
ATOM 2254 O O . ILE B 1 218 ? -28.785 27.603 55.465 1.00 30.18 218 ILE B O 1
ATOM 2259 N N . ARG B 1 219 ? -30.095 26.338 54.135 1.00 32.79 219 ARG B N 1
ATOM 2260 C CA . ARG B 1 219 ? -31.336 26.867 54.681 1.00 35.44 219 ARG B CA 1
ATOM 2261 C C . ARG B 1 219 ? -31.964 25.841 55.612 1.00 35.20 219 ARG B C 1
ATOM 2262 O O . ARG B 1 219 ? -32.107 24.667 55.252 1.00 31.07 219 ARG B O 1
ATOM 2270 N N . LEU B 1 220 ? -32.335 26.292 56.804 1.00 36.40 220 LEU B N 1
ATOM 2271 C CA . LEU B 1 220 ? -33.052 25.483 57.775 1.00 38.03 220 LEU B CA 1
ATOM 2272 C C . LEU B 1 220 ? -34.485 25.990 57.851 1.00 42.39 220 LEU B C 1
ATOM 2273 O O . LEU B 1 220 ? -34.710 27.202 57.926 1.00 44.82 220 LEU B O 1
ATOM 2278 N N . SER B 1 221 ? -35.448 25.072 57.802 1.00 42.40 221 SER B N 1
ATOM 2279 C CA . SER B 1 221 ? -36.857 25.408 57.960 1.00 47.77 221 SER B CA 1
ATOM 2280 C C . SER B 1 221 ? -37.406 24.625 59.139 1.00 50.03 221 SER B C 1
ATOM 2281 O O . SER B 1 221 ? -37.154 23.421 59.254 1.00 41.39 221 SER B O 1
ATOM 2284 N N . THR B 1 222 ? -38.162 25.298 60.001 1.00 49.11 222 THR B N 1
ATOM 2285 C CA . THR B 1 222 ? -38.952 24.619 61.014 1.00 54.48 222 THR B CA 1
ATOM 2286 C C . THR B 1 222 ? -40.240 25.398 61.216 1.00 59.65 222 THR B C 1
ATOM 2287 O O . THR B 1 222 ? -40.296 26.606 60.973 1.00 61.06 222 THR B O 1
ATOM 2291 N N . LYS B 1 223 ? -41.279 24.694 61.646 1.00 61.47 223 LYS B N 1
ATOM 2292 C CA . LYS B 1 223 ? -42.589 25.296 61.819 1.00 66.03 223 LYS B CA 1
ATOM 2293 C C . LYS B 1 223 ? -42.906 25.437 63.300 1.00 68.67 223 LYS B C 1
ATOM 2294 O O . LYS B 1 223 ? -42.534 24.586 64.115 1.00 65.68 223 LYS B O 1
ATOM 2300 N N . ALA B 1 224 ? -43.577 26.534 63.627 1.00 76.26 224 ALA B N 1
ATOM 2301 C CA . ALA B 1 224 ? -43.992 26.931 64.964 1.00 84.84 224 ALA B CA 1
ATOM 2302 C C . ALA B 1 224 ? -44.787 28.211 64.762 1.00 93.93 224 ALA B C 1
ATOM 2303 O O . ALA B 1 224 ? -44.739 28.819 63.691 1.00 95.93 224 ALA B O 1
ATOM 2305 N N . HIS B 1 225 ? -45.538 28.608 65.782 1.00 106.07 225 HIS B N 1
ATOM 2306 C CA . HIS B 1 225 ? -46.241 29.884 65.736 1.00 115.40 225 HIS B CA 1
ATOM 2307 C C . HIS B 1 225 ? -45.619 30.901 66.687 1.00 117.54 225 HIS B C 1
ATOM 2308 O O . HIS B 1 225 ? -46.281 31.849 67.114 1.00 122.71 225 HIS B O 1
ATOM 2315 N N . ARG B 1 226 ? -44.331 30.712 66.965 1.00 115.62 226 ARG B N 1
ATOM 2316 C CA . ARG B 1 226 ? -43.545 31.591 67.828 1.00 117.34 226 ARG B CA 1
ATOM 2317 C C . ARG B 1 226 ? -42.081 31.399 67.440 1.00 112.94 226 ARG B C 1
ATOM 2318 O O . ARG B 1 226 ? -41.700 30.308 67.016 1.00 107.95 226 ARG B O 1
ATOM 2326 N N . GLN B 1 227 ? -41.252 32.433 67.574 1.00 111.76 227 GLN B N 1
ATOM 2327 C CA . GLN B 1 227 ? -39.851 32.276 67.182 1.00 105.60 227 GLN B CA 1
ATOM 2328 C C . GLN B 1 227 ? -39.015 31.658 68.296 1.00 103.08 227 GLN B C 1
ATOM 2329 O O . GLN B 1 227 ? -38.140 30.830 68.018 1.00 100.78 227 GLN B O 1
ATOM 2335 N N . LYS B 1 228 ? -39.268 32.036 69.557 1.00 103.03 228 LYS B N 1
ATOM 2336 C CA . LYS B 1 228 ? -38.473 31.490 70.654 1.00 100.34 228 LYS B CA 1
ATOM 2337 C C . LYS B 1 228 ? -38.495 29.968 70.663 1.00 96.96 228 LYS B C 1
ATOM 2338 O O . LYS B 1 228 ? -37.498 29.337 71.028 1.00 94.93 228 LYS B O 1
ATOM 2344 N N . GLU B 1 229 ? -39.580 29.399 70.147 1.00 90.40 229 GLU B N 1
ATOM 2345 C CA . GLU B 1 229 ? -39.714 27.955 70.024 1.00 85.62 229 GLU B CA 1
ATOM 2346 C C . GLU B 1 229 ? -38.991 27.513 68.748 1.00 76.75 229 GLU B C 1
ATOM 2347 O O . GLU B 1 229 ? -38.310 26.488 68.734 1.00 71.56 229 GLU B O 1
ATOM 2353 N N . ALA B 1 230 ? -39.145 28.296 67.680 1.00 73.38 230 ALA B N 1
ATOM 2354 C CA . ALA B 1 230 ? -38.494 28.011 66.405 1.00 68.94 230 ALA B CA 1
ATOM 2355 C C . ALA B 1 230 ? -36.992 28.262 66.483 1.00 66.08 230 ALA B C 1
ATOM 2356 O O . ALA B 1 230 ? -36.196 27.401 66.090 1.00 63.66 230 ALA B O 1
ATOM 2358 N N . ASP B 1 231 ? -36.611 29.419 67.013 1.00 69.84 231 ASP B N 1
ATOM 2359 C CA . ASP B 1 231 ? -35.205 29.779 67.145 1.00 73.18 231 ASP B CA 1
ATOM 2360 C C . ASP B 1 231 ? -34.431 28.796 68.023 1.00 72.09 231 ASP B C 1
ATOM 2361 O O . ASP B 1 231 ? -33.240 28.572 67.809 1.00 71.63 231 ASP B O 1
ATOM 2366 N N . SER B 1 232 ? -35.107 28.212 69.009 1.00 73.92 232 SER B N 1
ATOM 2367 C CA . SER B 1 232 ? -34.459 27.266 69.908 1.00 73.49 232 SER B CA 1
ATOM 2368 C C . SER B 1 232 ? -34.088 25.978 69.182 1.00 69.13 232 SER B C 1
ATOM 2369 O O . SER B 1 232 ? -33.017 25.411 69.428 1.00 70.40 232 SER B O 1
ATOM 2372 N N . LYS B 1 233 ? -34.952 25.500 68.278 1.00 62.97 233 LYS B N 1
ATOM 2373 C CA . LYS B 1 233 ? -34.591 24.307 67.515 1.00 57.51 233 LYS B CA 1
ATOM 2374 C C . LYS B 1 233 ? -33.762 24.650 66.283 1.00 50.22 233 LYS B C 1
ATOM 2375 O O . LYS B 1 233 ? -32.947 23.831 65.838 1.00 43.55 233 LYS B O 1
ATOM 2381 N N . LEU B 1 234 ? -33.946 25.844 65.710 1.00 49.02 234 LEU B N 1
ATOM 2382 C CA . LEU B 1 234 ? -33.006 26.281 64.684 1.00 48.59 234 LEU B CA 1
ATOM 2383 C C . LEU B 1 234 ? -31.607 26.447 65.265 1.00 47.70 234 LEU B C 1
ATOM 2384 O O . LEU B 1 234 ? -30.614 26.153 64.589 1.00 45.71 234 LEU B O 1
ATOM 2389 N N . ASP B 1 235 ? -31.513 26.893 66.521 1.00 49.81 235 ASP B N 1
ATOM 2390 C CA . ASP B 1 235 ? -30.215 27.021 67.175 1.00 48.45 235 ASP B CA 1
ATOM 2391 C C . ASP B 1 235 ? -29.537 25.668 67.330 1.00 48.09 235 ASP B C 1
ATOM 2392 O O . ASP B 1 235 ? -28.331 25.541 67.086 1.00 47.64 235 ASP B O 1
ATOM 2397 N N . LYS B 1 236 ? -30.291 24.645 67.745 1.00 49.58 236 LYS B N 1
ATOM 2398 C CA . LYS B 1 236 ? -29.669 23.345 67.962 1.00 50.26 236 LYS B CA 1
ATOM 2399 C C . LYS B 1 236 ? -29.252 22.697 66.648 1.00 45.27 236 LYS B C 1
ATOM 2400 O O . LYS B 1 236 ? -28.246 21.987 66.602 1.00 43.00 236 LYS B O 1
ATOM 2406 N N . LEU B 1 237 ? -29.992 22.921 65.566 1.00 43.55 237 LEU B N 1
ATOM 2407 C CA . LEU B 1 237 ? -29.526 22.396 64.290 1.00 40.55 237 LEU B CA 1
ATOM 2408 C C . LEU B 1 237 ? -28.280 23.139 63.829 1.00 36.88 237 LEU B C 1
ATOM 2409 O O . LEU B 1 237 ? -27.361 22.532 63.268 1.00 35.80 237 LEU B O 1
ATOM 2414 N N . GLU B 1 238 ? -28.215 24.446 64.093 1.00 33.24 238 GLU B N 1
ATOM 2415 C CA . GLU B 1 238 ? -27.071 25.235 63.649 1.00 35.41 238 GLU B CA 1
ATOM 2416 C C . GLU B 1 238 ? -25.791 24.798 64.352 1.00 38.39 238 GLU B C 1
ATOM 2417 O O . GLU B 1 238 ? -24.743 24.652 63.713 1.00 38.22 238 GLU B O 1
ATOM 2423 N N . LYS B 1 239 ? -25.880 24.563 65.660 1.00 41.91 239 LYS B N 1
ATOM 2424 C CA . LYS B 1 239 ? -24.715 24.160 66.448 1.00 44.15 239 LYS B CA 1
ATOM 2425 C C . LYS B 1 239 ? -24.157 22.832 65.953 1.00 42.71 239 LYS B C 1
ATOM 2426 O O . LYS B 1 239 ? -22.943 22.663 65.840 1.00 44.74 239 LYS B O 1
ATOM 2432 N N . LYS B 1 240 ? -25.047 21.891 65.658 1.00 42.05 240 LYS B N 1
ATOM 2433 C CA . LYS B 1 240 ? -24.635 20.599 65.115 1.00 42.46 240 LYS B CA 1
ATOM 2434 C C . LYS B 1 240 ? -23.900 20.771 63.794 1.00 40.68 240 LYS B C 1
ATOM 2435 O O . LYS B 1 240 ? -22.942 20.044 63.507 1.00 40.88 240 LYS B O 1
ATOM 2441 N N . ILE B 1 241 ? -24.334 21.734 62.980 1.00 35.61 241 ILE B N 1
ATOM 2442 C CA . ILE B 1 241 ? -23.709 21.961 61.682 1.00 33.94 241 ILE B CA 1
ATOM 2443 C C . ILE B 1 241 ? -22.330 22.585 61.856 1.00 35.36 241 ILE B C 1
ATOM 2444 O O . ILE B 1 241 ? -21.337 22.101 61.300 1.00 34.93 241 ILE B O 1
ATOM 2449 N N . ILE B 1 242 ? -22.245 23.661 62.645 1.00 35.90 242 ILE B N 1
ATOM 2450 C CA . ILE B 1 242 ? -20.999 24.410 62.766 1.00 37.26 242 ILE B CA 1
ATOM 2451 C C . ILE B 1 242 ? -19.909 23.615 63.482 1.00 41.03 242 ILE B C 1
ATOM 2452 O O . ILE B 1 242 ? -18.720 23.869 63.260 1.00 40.70 242 ILE B O 1
ATOM 2457 N N . THR B 1 243 ? -20.271 22.649 64.328 1.00 43.62 243 THR B N 1
ATOM 2458 C CA . THR B 1 243 ? -19.249 21.842 64.987 1.00 47.49 243 THR B CA 1
ATOM 2459 C C . THR B 1 243 ? -18.668 20.761 64.085 1.00 47.35 243 THR B C 1
ATOM 2460 O O . THR B 1 243 ? -17.696 20.108 64.481 1.00 48.62 243 THR B O 1
ATOM 2464 N N . ILE B 1 244 ? -19.228 20.553 62.898 1.00 44.91 244 ILE B N 1
ATOM 2465 C CA . ILE B 1 244 ? -18.713 19.545 61.977 1.00 43.40 244 ILE B CA 1
ATOM 2466 C C . ILE B 1 244 ? -17.438 20.070 61.329 1.00 43.01 244 ILE B C 1
ATOM 2467 O O . ILE B 1 244 ? -17.462 21.090 60.631 1.00 40.07 244 ILE B O 1
ATOM 2472 N N . ASP B 1 245 ? -16.325 19.378 61.565 1.00 48.35 245 ASP B N 1
ATOM 2473 C CA . ASP B 1 245 ? -15.072 19.576 60.820 1.00 52.67 245 ASP B CA 1
ATOM 2474 C C . ASP B 1 245 ? -14.626 21.028 60.989 1.00 48.90 245 ASP B C 1
ATOM 2475 O O . ASP B 1 245 ? -14.578 21.517 62.129 1.00 45.94 245 ASP B O 1
ATOM 2480 N N . ASN B 1 246 ? -14.296 21.742 59.912 1.00 47.13 246 ASN B N 1
ATOM 2481 C CA . ASN B 1 246 ? -13.866 23.132 59.960 1.00 46.58 246 ASN B CA 1
ATOM 2482 C C . ASN B 1 246 ? -14.941 24.077 59.439 1.00 39.93 246 ASN B C 1
ATOM 2483 O O . ASN B 1 246 ? -14.621 25.181 58.984 1.00 38.80 246 ASN B O 1
ATOM 2488 N N . LEU B 1 247 ? -16.210 23.661 59.481 1.00 32.65 247 LEU B N 1
ATOM 2489 C CA . LEU B 1 247 ? -17.277 24.498 58.942 1.00 32.13 247 LEU B CA 1
ATOM 2490 C C . LEU B 1 247 ? -17.359 25.835 59.664 1.00 35.68 247 LEU B C 1
ATOM 2491 O O . LEU B 1 247 ? -17.845 26.818 59.093 1.00 36.73 247 LEU B O 1
ATOM 2496 N N . ALA B 1 248 ? -16.888 25.895 60.912 1.00 37.27 248 ALA B N 1
ATOM 2497 C CA . ALA B 1 248 ? -16.787 27.176 61.600 1.00 38.88 248 ALA B CA 1
ATOM 2498 C C . ALA B 1 248 ? -15.834 28.121 60.880 1.00 41.41 248 ALA B C 1
ATOM 2499 O O . ALA B 1 248 ? -16.044 29.338 60.891 1.00 42.18 248 ALA B O 1
ATOM 2501 N N . ASP B 1 249 ? -14.788 27.581 60.246 1.00 44.74 249 ASP B N 1
ATOM 2502 C CA . ASP B 1 249 ? -13.854 28.421 59.503 1.00 47.54 249 ASP B CA 1
ATOM 2503 C C . ASP B 1 249 ? -14.492 29.003 58.249 1.00 46.98 249 ASP B C 1
ATOM 2504 O O . ASP B 1 249 ? -14.078 30.072 57.785 1.00 44.75 249 ASP B O 1
ATOM 2509 N N . TYR B 1 250 ? -15.489 28.321 57.685 1.00 32.02 250 TYR B N 1
ATOM 2510 C CA . TYR B 1 250 ? -16.102 28.757 56.439 1.00 29.22 250 TYR B CA 1
ATOM 2511 C C . TYR B 1 250 ? -17.384 29.554 56.641 1.00 29.58 250 TYR B C 1
ATOM 2512 O O . TYR B 1 250 ? -17.766 30.314 55.745 1.00 28.61 250 TYR B O 1
ATOM 2521 N N . PHE B 1 251 ? -18.048 29.407 57.784 1.00 31.02 251 PHE B N 1
ATOM 2522 C CA . PHE B 1 251 ? -19.266 30.162 58.049 1.00 32.27 251 PHE B CA 1
ATOM 2523 C C . PHE B 1 251 ? -18.932 31.634 58.264 1.00 31.75 251 PHE B C 1
ATOM 2524 O O . PHE B 1 251 ? -18.059 31.969 59.070 1.00 35.19 251 PHE B O 1
ATOM 2532 N N . TYR B 1 252 ? -19.631 32.519 57.546 1.00 31.56 252 TYR B N 1
ATOM 2533 C CA . TYR B 1 252 ? -19.362 33.946 57.649 1.00 33.85 252 TYR B CA 1
ATOM 2534 C C . TYR B 1 252 ? -20.569 34.803 58.012 1.00 35.57 252 TYR B C 1
ATOM 2535 O O . TYR B 1 252 ? -20.377 35.966 58.382 1.00 34.99 252 TYR B O 1
ATOM 2544 N N . GLY B 1 253 ? -21.792 34.291 57.921 1.00 33.20 253 GLY B N 1
ATOM 2545 C CA . GLY B 1 253 ? -22.934 35.100 58.297 1.00 36.01 253 GLY B CA 1
ATOM 2546 C C . GLY B 1 253 ? -24.248 34.422 57.964 1.00 36.59 253 GLY B C 1
ATOM 2547 O O . GLY B 1 253 ? -24.287 33.275 57.512 1.00 35.97 253 GLY B O 1
ATOM 2548 N N . TYR B 1 254 ? -25.326 35.171 58.196 1.00 37.33 254 TYR B N 1
ATOM 2549 C CA . TYR B 1 254 ? -26.695 34.709 58.020 1.00 38.14 254 TYR B CA 1
ATOM 2550 C C . TYR B 1 254 ? -27.420 35.570 56.995 1.00 41.63 254 TYR B C 1
ATOM 2551 O O . TYR B 1 254 ? -26.994 36.681 56.673 1.00 42.60 254 TYR B O 1
ATOM 2560 N N . GLY B 1 255 ? -28.539 35.060 56.509 1.00 45.25 255 GLY B N 1
ATOM 2561 C CA . GLY B 1 255 ? -29.449 35.888 55.734 1.00 46.60 255 GLY B CA 1
ATOM 2562 C C . GLY B 1 255 ? -29.541 35.482 54.274 1.00 46.42 255 GLY B C 1
ATOM 2563 O O . GLY B 1 255 ? -28.529 35.219 53.612 1.00 41.23 255 GLY B O 1
ATOM 2564 N N . GLU B 1 256 ? -30.773 35.453 53.761 1.00 48.26 256 GLU B N 1
ATOM 2565 C CA . GLU B 1 256 ? -30.996 35.114 52.359 1.00 53.83 256 GLU B CA 1
ATOM 2566 C C . GLU B 1 256 ? -30.386 36.157 51.428 1.00 53.96 256 GLU B C 1
ATOM 2567 O O . GLU B 1 256 ? -29.852 35.817 50.366 1.00 53.93 256 GLU B O 1
ATOM 2573 N N . GLU B 1 257 ? -30.455 37.431 51.810 1.00 51.77 257 GLU B N 1
ATOM 2574 C CA . GLU B 1 257 ? -30.011 38.531 50.964 1.00 51.98 257 GLU B CA 1
ATOM 2575 C C . GLU B 1 257 ? -28.597 38.996 51.288 1.00 44.16 257 GLU B C 1
ATOM 2576 O O . GLU B 1 257 ? -28.133 39.982 50.709 1.00 43.65 257 GLU B O 1
ATOM 2582 N N . ASN B 1 258 ? -27.903 38.308 52.189 1.00 40.92 258 ASN B N 1
ATOM 2583 C CA . ASN B 1 258 ? -26.601 38.757 52.653 1.00 36.82 258 ASN B CA 1
ATOM 2584 C C . ASN B 1 258 ? -25.499 38.344 51.676 1.00 33.96 258 ASN B C 1
ATOM 2585 O O . ASN B 1 258 ? -25.719 37.599 50.716 1.00 34.44 258 ASN B O 1
ATOM 2590 N N . SER B 1 259 ? -24.294 38.845 51.938 1.00 29.50 259 SER B N 1
ATOM 2591 C CA . SER B 1 259 ? -23.144 38.573 51.090 1.00 28.98 259 SER B CA 1
ATOM 2592 C C . SER B 1 259 ? -21.881 38.736 51.919 1.00 30.21 259 SER B C 1
ATOM 2593 O O . SER B 1 259 ? -21.883 39.383 52.971 1.00 28.72 259 SER B O 1
ATOM 2596 N N . LEU B 1 260 ? -20.797 38.138 51.427 1.00 27.08 260 LEU B N 1
ATOM 2597 C CA . LEU B 1 260 ? -19.506 38.312 52.082 1.00 28.38 260 LEU B CA 1
ATOM 2598 C C . LEU B 1 260 ? -19.010 39.754 52.026 1.00 27.38 260 LEU B C 1
ATOM 2599 O O . LEU B 1 260 ? -18.520 40.244 53.058 1.00 25.51 260 LEU B O 1
ATOM 2604 N N . PRO B 1 261 ? -19.092 40.477 50.900 1.00 26.60 261 PRO B N 1
ATOM 2605 C CA . PRO B 1 261 ? -18.730 41.905 50.945 1.00 24.20 261 PRO B CA 1
ATOM 2606 C C . PRO B 1 261 ? -19.578 42.713 51.913 1.00 24.68 261 PRO B C 1
ATOM 2607 O O . PRO B 1 261 ? -19.050 43.609 52.582 1.00 25.65 261 PRO B O 1
ATOM 2611 N N . GLN B 1 262 ? -20.881 42.424 52.009 1.00 24.07 262 GLN B N 1
ATOM 2612 C CA . GLN B 1 262 ? -21.724 43.131 52.969 1.00 26.75 262 GLN B CA 1
ATOM 2613 C C . GLN B 1 262 ? -21.245 42.897 54.395 1.00 28.43 262 GLN B C 1
ATOM 2614 O O . GLN B 1 262 ? -21.176 43.836 55.199 1.00 28.95 262 GLN B O 1
ATOM 2620 N N . VAL B 1 263 ? -20.903 41.650 54.724 1.00 28.16 263 VAL B N 1
ATOM 2621 C CA . VAL B 1 263 ? -20.425 41.332 56.067 1.00 28.79 263 VAL B CA 1
ATOM 2622 C C . VAL B 1 263 ? -19.097 42.028 56.340 1.00 26.16 263 VAL B C 1
ATOM 2623 O O . VAL B 1 263 ? -18.880 42.585 57.424 1.00 26.39 263 VAL B O 1
ATOM 2627 N N . VAL B 1 264 ? -18.191 42.020 55.361 1.00 23.98 264 VAL B N 1
ATOM 2628 C CA . VAL B 1 264 ? -16.893 42.658 55.556 1.00 24.65 264 VAL B CA 1
ATOM 2629 C C . VAL B 1 264 ? -17.044 44.173 55.608 1.00 25.95 264 VAL B C 1
ATOM 2630 O O . VAL B 1 264 ? -16.355 44.853 56.378 1.00 26.78 264 VAL B O 1
ATOM 2634 N N . PHE B 1 265 ? -17.947 44.725 54.795 1.00 23.93 265 PHE B N 1
ATOM 2635 C CA . PHE B 1 265 ? -18.205 46.160 54.842 1.00 24.57 265 PHE B CA 1
ATOM 2636 C C . PHE B 1 265 ? -18.652 46.586 56.235 1.00 25.89 265 PHE B C 1
ATOM 2637 O O . PHE B 1 265 ? -18.119 47.545 56.805 1.00 26.59 265 PHE B O 1
ATOM 2645 N N . ASP B 1 266 ? -19.630 45.872 56.801 1.00 25.13 266 ASP B N 1
ATOM 2646 C CA . ASP B 1 266 ? -20.114 46.201 58.139 1.00 29.94 266 ASP B CA 1
ATOM 2647 C C . ASP B 1 266 ? -19.009 46.054 59.176 1.00 27.71 266 ASP B C 1
ATOM 2648 O O . ASP B 1 266 ? -18.936 46.835 60.133 1.00 26.49 266 ASP B O 1
ATOM 2653 N N . LEU B 1 267 ? -18.141 45.056 59.004 1.00 23.28 267 LEU B N 1
ATOM 2654 C CA . LEU B 1 267 ? -17.053 44.846 59.951 1.00 26.03 267 LEU B CA 1
ATOM 2655 C C . LEU B 1 267 ? -16.061 46.002 59.920 1.00 25.90 267 LEU B C 1
ATOM 2656 O O . LEU B 1 267 ? -15.585 46.446 60.972 1.00 27.46 267 LEU B O 1
ATOM 2661 N N . LEU B 1 268 ? -15.738 46.502 58.725 1.00 22.21 268 LEU B N 1
ATOM 2662 C CA . LEU B 1 268 ? -14.833 47.642 58.617 1.00 24.46 268 LEU B CA 1
ATOM 2663 C C . LEU B 1 268 ? -15.415 48.872 59.301 1.00 26.69 268 LEU B C 1
ATOM 2664 O O . LEU B 1 268 ? -14.700 49.598 60.002 1.00 27.06 268 LEU B O 1
ATOM 2669 N N . LYS B 1 269 ? -16.710 49.125 59.104 1.00 28.86 269 LYS B N 1
ATOM 2670 C CA . LYS B 1 269 ? -17.359 50.241 59.785 1.00 33.89 269 LYS B CA 1
ATOM 2671 C C . LYS B 1 269 ? -17.359 50.031 61.293 1.00 37.03 269 LYS B C 1
ATOM 2672 O O . LYS B 1 269 ? -17.051 50.951 62.060 1.00 39.74 269 LYS B O 1
ATOM 2678 N N . GLU B 1 270 ? -17.695 48.816 61.734 1.00 38.05 270 GLU B N 1
ATOM 2679 C CA . GLU B 1 270 ? -17.792 48.541 63.164 1.00 44.62 270 GLU B CA 1
ATOM 2680 C C . GLU B 1 270 ? -16.452 48.740 63.861 1.00 41.16 270 GLU B C 1
ATOM 2681 O O . GLU B 1 270 ? -16.393 49.316 64.954 1.00 41.16 270 GLU B O 1
ATOM 2687 N N . LYS B 1 271 ? -15.367 48.276 63.246 1.00 37.53 271 LYS B N 1
ATOM 2688 C CA . LYS B 1 271 ? -14.042 48.402 63.835 1.00 38.50 271 LYS B CA 1
ATOM 2689 C C . LYS B 1 271 ? -13.378 49.737 63.524 1.00 36.07 271 LYS B C 1
ATOM 2690 O O . LYS B 1 271 ? -12.268 49.987 64.008 1.00 38.61 271 LYS B O 1
ATOM 2696 N N . GLY B 1 272 ? -14.024 50.596 62.742 1.00 33.27 272 GLY B N 1
ATOM 2697 C CA . GLY B 1 272 ? -13.461 51.898 62.418 1.00 34.19 272 GLY B CA 1
ATOM 2698 C C . GLY B 1 272 ? -12.187 51.844 61.601 1.00 31.00 272 GLY B C 1
ATOM 2699 O O . GLY B 1 272 ? -11.288 52.668 61.809 1.00 33.50 272 GLY B O 1
ATOM 2700 N N . LYS B 1 273 ? -12.090 50.896 60.673 1.00 25.12 273 LYS B N 1
ATOM 2701 C CA . LYS B 1 273 ? -10.904 50.710 59.850 1.00 24.45 273 LYS B CA 1
ATOM 2702 C C . LYS B 1 273 ? -11.178 51.165 58.424 1.00 26.64 273 LYS B C 1
ATOM 2703 O O . LYS B 1 273 ? -12.276 50.957 57.898 1.00 2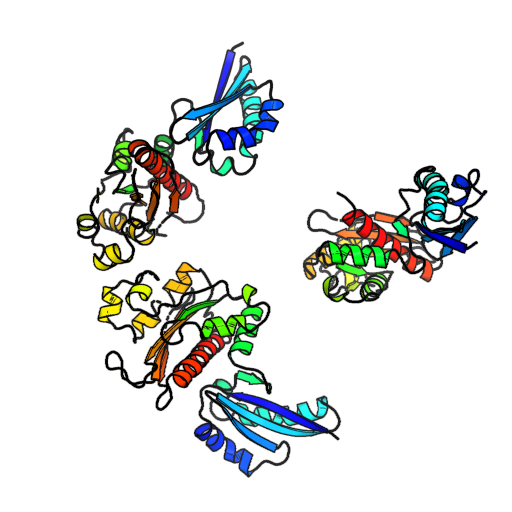8.52 273 LYS B O 1
ATOM 2709 N N . THR B 1 274 ? -10.179 51.781 57.800 1.00 19.87 274 THR B N 1
ATOM 2710 C CA . THR B 1 274 ? -10.229 52.100 56.382 1.00 18.22 274 THR B CA 1
ATOM 2711 C C . THR B 1 274 ? -9.403 51.089 55.593 1.00 23.73 274 THR B C 1
ATOM 2712 O O . THR B 1 274 ? -8.519 50.416 56.129 1.00 17.70 274 THR B O 1
ATOM 2716 N N . ILE B 1 275 ? -9.699 50.993 54.300 1.00 15.69 275 ILE B N 1
ATOM 2717 C CA . ILE B 1 275 ? -9.075 49.998 53.441 1.00 17.29 275 ILE B CA 1
ATOM 2718 C C . ILE B 1 275 ? -8.801 50.613 52.076 1.00 18.59 275 ILE B C 1
ATOM 2719 O O . ILE B 1 275 ? -9.546 51.474 51.597 1.00 16.17 275 ILE B O 1
ATOM 2724 N N . THR B 1 276 ? -7.702 50.181 51.460 1.00 18.96 276 THR B N 1
ATOM 2725 C CA . THR B 1 276 ? -7.380 50.501 50.077 1.00 18.95 276 THR B CA 1
ATOM 2726 C C . THR B 1 276 ? -7.040 49.204 49.356 1.00 19.91 276 THR B C 1
ATOM 2727 O O . THR B 1 276 ? -7.049 48.120 49.949 1.00 17.41 276 THR B O 1
ATOM 2731 N N . ALA B 1 277 ? -6.731 49.310 48.066 1.00 18.46 277 ALA B N 1
ATOM 2732 C CA . ALA B 1 277 ? -6.386 48.116 47.309 1.00 19.69 277 ALA B CA 1
ATOM 2733 C C . ALA B 1 277 ? -5.526 48.483 46.110 1.00 18.73 277 ALA B C 1
ATOM 2734 O O . ALA B 1 277 ? -5.595 49.600 45.589 1.00 15.71 277 ALA B O 1
ATOM 2736 N N . ALA B 1 278 ? -4.709 47.520 45.689 1.00 14.62 278 ALA B N 1
ATOM 2737 C CA . ALA B 1 278 ? -4.008 47.560 44.414 1.00 16.18 278 ALA B CA 1
ATOM 2738 C C . ALA B 1 278 ? -4.388 46.300 43.652 1.00 19.26 278 ALA B C 1
ATOM 2739 O O . ALA B 1 278 ? -4.057 45.190 44.080 1.00 19.06 278 ALA B O 1
ATOM 2741 N N . GLU B 1 279 ? -5.092 46.468 42.537 1.00 17.47 279 GLU B N 1
ATOM 2742 C CA . GLU B 1 279 ? -5.660 45.353 41.796 1.00 17.08 279 GLU B CA 1
ATOM 2743 C C . GLU B 1 279 ? -5.005 45.226 40.430 1.00 16.52 279 GLU B C 1
ATOM 2744 O O . GLU B 1 279 ? -4.819 46.221 39.723 1.00 15.68 279 GLU B O 1
ATOM 2750 N N . SER B 1 280 ? -4.671 43.986 40.058 1.00 16.98 280 SER B N 1
ATOM 2751 C CA . SER B 1 280 ? -4.225 43.694 38.711 1.00 16.79 280 SER B CA 1
ATOM 2752 C C . SER B 1 280 ? -5.352 42.917 38.018 1.00 19.46 280 SER B C 1
ATOM 2753 O O . SER B 1 280 ? -6.217 43.542 37.382 1.00 22.87 280 SER B O 1
ATOM 2756 N N . LEU B 1 281 ? -5.396 41.591 38.142 1.00 20.40 281 LEU B N 1
ATOM 2757 C CA . LEU B 1 281 ? -6.315 40.800 37.323 1.00 21.43 281 LEU B CA 1
ATOM 2758 C C . LEU B 1 281 ? -7.777 41.162 37.568 1.00 19.19 281 LEU B C 1
ATOM 2759 O O . LEU B 1 281 ? -8.581 41.141 36.630 1.00 17.19 281 LEU B O 1
ATOM 2764 N N . THR B 1 282 ? -8.147 41.512 38.803 1.00 16.49 282 THR B N 1
ATOM 2765 C CA . THR B 1 282 ? -9.532 41.904 39.048 1.00 19.71 282 THR B CA 1
ATOM 2766 C C . THR B 1 282 ? -9.831 43.295 38.504 1.00 19.87 282 THR B C 1
ATOM 2767 O O . THR B 1 282 ? -10.994 43.594 38.206 1.00 17.75 282 THR B O 1
ATOM 2771 N N . ALA B 1 283 ? -8.810 44.144 38.384 1.00 16.88 283 ALA B N 1
ATOM 2772 C CA . ALA B 1 283 ? -8.874 45.386 37.613 1.00 18.88 283 ALA B CA 1
ATOM 2773 C C . ALA B 1 283 ? -9.943 46.347 38.122 1.00 17.28 283 ALA B C 1
ATOM 2774 O O . ALA B 1 283 ? -10.532 47.097 37.342 1.00 18.23 283 ALA B O 1
ATOM 2776 N N . GLY B 1 284 ? -10.192 46.348 39.432 1.00 15.75 284 GLY B N 1
ATOM 2777 C CA . GLY B 1 284 ? -11.125 47.279 40.035 1.00 15.59 284 GLY B CA 1
ATOM 2778 C C . GLY B 1 284 ? -12.403 46.663 40.560 1.00 17.30 284 GLY B C 1
ATOM 2779 O O . GLY B 1 284 ? -13.211 47.382 41.159 1.00 17.84 284 GLY B O 1
ATOM 2780 N N . LEU B 1 285 ? -12.612 45.359 40.366 1.00 16.97 285 LEU B N 1
ATOM 2781 C CA . LEU B 1 285 ? -13.839 44.726 40.842 1.00 18.46 285 LEU B CA 1
ATOM 2782 C C . LEU B 1 285 ? -13.924 44.725 42.363 1.00 18.29 285 LEU B C 1
ATOM 2783 O O . LEU B 1 285 ? -15.023 44.830 42.919 1.00 18.50 285 LEU B O 1
ATOM 2788 N N . PHE B 1 286 ? -12.786 44.601 43.053 1.00 18.23 286 PHE B N 1
ATOM 2789 C CA . PHE B 1 286 ? -12.801 44.622 44.514 1.00 19.10 286 PHE B CA 1
ATOM 2790 C C . PHE B 1 286 ? -13.249 45.983 45.036 1.00 20.20 286 PHE B C 1
ATOM 2791 O O . PHE B 1 286 ? -14.123 46.070 45.906 1.00 19.27 286 PHE B O 1
ATOM 2799 N N . GLN B 1 287 ? -12.659 47.060 44.513 1.00 19.35 287 GLN B N 1
ATOM 2800 C CA . GLN B 1 287 ? -13.020 48.394 44.978 1.00 17.26 287 GLN B CA 1
ATOM 2801 C C . GLN B 1 287 ? -14.420 48.783 44.514 1.00 17.11 287 GLN B C 1
ATOM 2802 O O . GLN B 1 287 ? -15.153 49.462 45.243 1.00 16.55 287 GLN B O 1
ATOM 2808 N N . ALA B 1 288 ? -14.817 48.353 43.312 1.00 14.63 288 ALA B N 1
ATOM 2809 C CA . ALA B 1 288 ? -16.179 48.615 42.855 1.00 18.05 288 ALA B CA 1
ATOM 2810 C C . ALA B 1 288 ? -17.206 47.926 43.743 1.00 20.09 288 ALA B C 1
ATOM 2811 O O . ALA B 1 288 ? -18.298 48.462 43.959 1.00 21.22 288 ALA B O 1
ATOM 2813 N N . ARG B 1 289 ? -16.872 46.746 44.271 1.00 18.82 289 ARG B N 1
ATOM 2814 C CA . ARG B 1 289 ? -17.780 46.056 45.181 1.00 20.82 289 ARG B CA 1
ATOM 2815 C C . ARG B 1 289 ? -17.906 46.801 46.506 1.00 23.67 289 ARG B C 1
ATOM 2816 O O . ARG B 1 289 ? -18.995 46.859 47.089 1.00 25.56 289 ARG B O 1
ATOM 2824 N N . LEU B 1 290 ? -16.803 47.377 46.995 1.00 20.77 290 LEU B N 1
ATOM 2825 C CA . LEU B 1 290 ? -16.863 48.195 48.205 1.00 24.18 290 LEU B CA 1
ATOM 2826 C C . LEU B 1 290 ? -17.844 49.349 48.043 1.00 24.34 290 LEU B C 1
ATOM 2827 O O . LEU B 1 290 ? -18.614 49.656 48.960 1.00 23.91 290 LEU B O 1
ATOM 2832 N N . ALA B 1 291 ? -17.827 50.003 46.880 1.00 21.67 291 ALA B N 1
ATOM 2833 C CA . ALA B 1 291 ? -18.700 51.142 46.638 1.00 21.12 291 ALA B CA 1
ATOM 2834 C C . ALA B 1 291 ? -20.156 50.747 46.437 1.00 22.14 291 ALA B C 1
ATOM 2835 O O . ALA B 1 291 ? -21.004 51.638 46.330 1.00 22.86 291 ALA B O 1
ATOM 2837 N N . ASP B 1 292 ? -20.466 49.448 46.377 1.00 21.22 292 ASP B N 1
ATOM 2838 C CA . ASP B 1 292 ? -21.858 49.015 46.296 1.00 25.44 292 ASP B CA 1
ATOM 2839 C C . ASP B 1 292 ? -22.654 49.403 47.532 1.00 28.48 292 ASP B C 1
ATOM 2840 O O . ASP B 1 292 ? -23.888 49.435 47.478 1.00 32.26 292 ASP B O 1
ATOM 2845 N N . PHE B 1 293 ? -21.980 49.688 48.640 1.00 26.28 293 PHE B N 1
ATOM 2846 C CA . PHE B 1 293 ? -22.629 49.872 49.929 1.00 30.93 293 PHE B CA 1
ATOM 2847 C C . PHE B 1 293 ? -22.637 51.347 50.299 1.00 31.53 293 PHE B C 1
ATOM 2848 O O . PHE B 1 293 ? -21.614 52.030 50.176 1.00 31.06 293 PHE B O 1
ATOM 2856 N N . ALA B 1 294 ? -23.799 51.833 50.732 1.00 33.81 294 ALA B N 1
ATOM 2857 C CA . ALA B 1 294 ? -23.933 53.230 51.118 1.00 35.55 294 ALA B CA 1
ATOM 2858 C C . ALA B 1 294 ? -23.028 53.540 52.303 1.00 35.51 294 ALA B C 1
ATOM 2859 O O . ALA B 1 294 ? -22.933 52.763 53.256 1.00 36.91 294 ALA B O 1
ATOM 2861 N N . GLY B 1 295 ? -22.359 54.687 52.237 1.00 34.33 295 GLY B N 1
ATOM 2862 C CA . GLY B 1 295 ? -21.386 55.037 53.248 1.00 32.30 295 GLY B CA 1
ATOM 2863 C C . GLY B 1 295 ? -20.027 54.404 53.062 1.00 26.28 295 GLY B C 1
ATOM 2864 O O . GLY B 1 295 ? -19.230 54.402 54.008 1.00 23.94 295 GLY B O 1
ATOM 2865 N N . ALA B 1 296 ? -19.738 53.861 51.875 1.00 22.85 296 ALA B N 1
ATOM 2866 C CA . ALA B 1 296 ? -18.416 53.300 51.618 1.00 21.04 296 ALA B CA 1
ATOM 2867 C C . ALA B 1 296 ? -17.320 54.339 51.808 1.00 19.53 296 ALA B C 1
ATOM 2868 O O . ALA B 1 296 ? -16.186 53.988 52.153 1.00 21.11 296 ALA B O 1
ATOM 2870 N N . SER B 1 297 ? -17.641 55.621 51.601 1.00 20.74 297 SER B N 1
ATOM 2871 C CA . SER B 1 297 ? -16.649 56.677 51.764 1.00 26.04 297 SER B CA 1
ATOM 2872 C C . SER B 1 297 ? -16.115 56.753 53.188 1.00 27.77 297 SER B C 1
ATOM 2873 O O . SER B 1 297 ? -15.020 57.285 53.398 1.00 28.05 297 SER B O 1
ATOM 2876 N N . ASP B 1 298 ? -16.857 56.231 54.168 1.00 25.21 298 ASP B N 1
ATOM 2877 C CA . ASP B 1 298 ? -16.356 56.208 55.538 1.00 27.02 298 ASP B CA 1
ATOM 2878 C C . ASP B 1 298 ? -15.156 55.279 55.686 1.00 24.39 298 ASP B C 1
ATOM 2879 O O . ASP B 1 298 ? -14.273 55.539 56.510 1.00 27.47 298 ASP B O 1
ATOM 2884 N N . ILE B 1 299 ? -15.101 54.201 54.905 1.00 20.33 299 ILE B N 1
ATOM 2885 C CA . ILE B 1 299 ? -14.072 53.180 55.059 1.00 20.50 299 ILE B CA 1
ATOM 2886 C C . ILE B 1 299 ? -13.196 53.028 53.826 1.00 22.75 299 ILE B C 1
ATOM 2887 O O . ILE B 1 299 ? -12.259 52.222 53.845 1.00 21.73 299 ILE B O 1
ATOM 2892 N N . PHE B 1 300 ? -13.463 53.773 52.756 1.00 19.75 300 PHE B N 1
ATOM 2893 C CA . PHE B 1 300 ? -12.716 53.628 51.511 1.00 18.82 300 PHE B CA 1
ATOM 2894 C C . PHE B 1 300 ? -12.466 55.006 50.921 1.00 19.99 300 PHE B C 1
ATOM 2895 O O . PHE B 1 300 ? -13.415 55.749 50.650 1.00 20.27 300 PHE B O 1
ATOM 2903 N N . LYS B 1 301 ? -11.192 55.348 50.727 1.00 18.72 301 LYS B N 1
ATOM 2904 C CA . LYS B 1 301 ? -10.815 56.639 50.170 1.00 17.67 301 LYS B CA 1
ATOM 2905 C C . LYS B 1 301 ? -10.278 56.548 48.750 1.00 18.68 301 LYS B C 1
ATOM 2906 O O . LYS B 1 301 ? -10.130 57.587 48.095 1.00 15.91 301 LYS B O 1
ATOM 2912 N N . GLY B 1 302 ? -9.988 55.347 48.259 1.00 19.49 302 GLY B N 1
ATOM 2913 C CA . GLY B 1 302 ? -9.440 55.185 46.930 1.00 19.17 302 GLY B CA 1
ATOM 2914 C C . GLY B 1 302 ? -8.355 54.130 46.867 1.00 19.26 302 GLY B C 1
ATOM 2915 O O . GLY B 1 302 ? -7.890 53.645 47.902 1.00 19.30 302 GLY B O 1
ATOM 2916 N N . GLY B 1 303 ? -7.947 53.768 45.660 1.00 17.83 303 GLY B N 1
ATOM 2917 C CA . GLY B 1 303 ? -6.912 52.773 45.496 1.00 17.83 303 GLY B CA 1
ATOM 2918 C C . GLY B 1 303 ? -6.389 52.765 44.079 1.00 19.93 303 GLY B C 1
ATOM 2919 O O . GLY B 1 303 ? -6.587 53.718 43.323 1.00 20.63 303 GLY B O 1
ATOM 2920 N N . PHE B 1 304 ? -5.734 51.664 43.716 1.00 17.84 304 PHE B N 1
ATOM 2921 C CA . PHE B 1 304 ? -4.964 51.597 42.485 1.00 18.31 304 PHE B CA 1
ATOM 2922 C C . PHE B 1 304 ? -5.371 50.390 41.651 1.00 20.12 304 PHE B C 1
ATOM 2923 O O . PHE B 1 304 ? -5.726 49.332 42.179 1.00 17.92 304 PHE B O 1
ATOM 2931 N N . ILE B 1 305 ? -5.305 50.562 40.334 1.00 15.70 305 ILE B N 1
ATOM 2932 C CA . ILE B 1 305 ? -5.436 49.465 39.384 1.00 18.29 305 ILE B CA 1
ATOM 2933 C C . ILE B 1 305 ? -4.106 49.382 38.648 1.00 22.06 305 ILE B C 1
ATOM 2934 O O . ILE B 1 305 ? -3.828 50.183 37.747 1.00 23.42 305 ILE B O 1
ATOM 2939 N N . THR B 1 306 ? -3.268 48.431 39.049 1.00 18.05 306 THR B N 1
ATOM 2940 C CA . THR B 1 306 ? -1.939 48.241 38.475 1.00 18.49 306 THR B CA 1
ATOM 2941 C C . THR B 1 306 ? -2.002 47.006 37.582 1.00 18.23 306 THR B C 1
ATOM 2942 O O . THR B 1 306 ? -1.575 45.912 37.957 1.00 18.02 306 THR B O 1
ATOM 2946 N N . TYR B 1 307 ? -2.545 47.197 36.380 1.00 17.91 307 TYR B N 1
ATOM 2947 C CA . TYR B 1 307 ? -2.785 46.097 35.457 1.00 21.12 307 TYR B CA 1
ATOM 2948 C C . TYR B 1 307 ? -1.519 45.616 34.764 1.00 26.82 307 TYR B C 1
ATOM 2949 O O . TYR B 1 307 ? -1.490 44.484 34.272 1.00 31.31 307 TYR B O 1
ATOM 2958 N N . SER B 1 308 ? -0.484 46.447 34.714 1.00 26.47 308 SER B N 1
ATOM 2959 C CA . SER B 1 308 ? 0.759 46.129 34.032 1.00 25.93 308 SER B CA 1
ATOM 2960 C C . SER B 1 308 ? 1.900 46.074 35.035 1.00 22.79 308 SER B C 1
ATOM 2961 O O . SER B 1 308 ? 1.814 46.612 36.142 1.00 23.97 308 SER B O 1
ATOM 2964 N N . ILE B 1 309 ? 3.005 45.471 34.610 1.00 19.80 309 ILE B N 1
ATOM 2965 C CA . ILE B 1 309 ? 4.196 45.392 35.443 1.00 17.78 309 ILE B CA 1
ATOM 2966 C C . ILE B 1 309 ? 4.818 46.784 35.493 1.00 18.70 309 ILE B C 1
ATOM 2967 O O . ILE B 1 309 ? 5.467 47.154 36.471 1.00 18.97 309 ILE B O 1
ATOM 2972 N N . GLU B 1 310 ? 4.616 47.556 34.435 1.00 20.19 310 GLU B N 1
ATOM 2973 C CA . GLU B 1 310 ? 5.141 48.911 34.376 1.00 27.40 310 GLU B CA 1
ATOM 2974 C C . GLU B 1 310 ? 4.434 49.814 35.387 1.00 25.33 310 GLU B C 1
ATOM 2975 O O . GLU B 1 310 ? 5.068 50.602 36.048 1.00 19.78 310 GLU B O 1
ATOM 2981 N N . GLU B 1 311 ? 3.125 49.666 35.524 1.00 23.54 311 GLU B N 1
ATOM 2982 C CA . GLU B 1 311 ? 2.390 50.500 36.466 1.00 21.62 311 GLU B CA 1
ATOM 2983 C C . GLU B 1 311 ? 2.473 49.967 37.890 1.00 19.33 311 GLU B C 1
ATOM 2984 O O . GLU B 1 311 ? 2.347 50.747 38.840 1.00 22.44 311 GLU B O 1
ATOM 2990 N N . LYS B 1 312 ? 2.684 48.659 38.066 1.00 16.68 312 LYS B N 1
ATOM 2991 C CA . LYS B 1 312 ? 3.017 48.153 39.394 1.00 15.39 312 LYS B CA 1
ATOM 2992 C C . LYS B 1 312 ? 4.281 48.818 39.919 1.00 19.41 312 LYS B C 1
ATOM 2993 O O . LYS B 1 312 ? 4.360 49.184 41.098 1.00 25.74 312 LYS B O 1
ATOM 2999 N N . ALA B 1 313 ? 5.278 48.992 39.051 1.00 17.46 313 ALA B N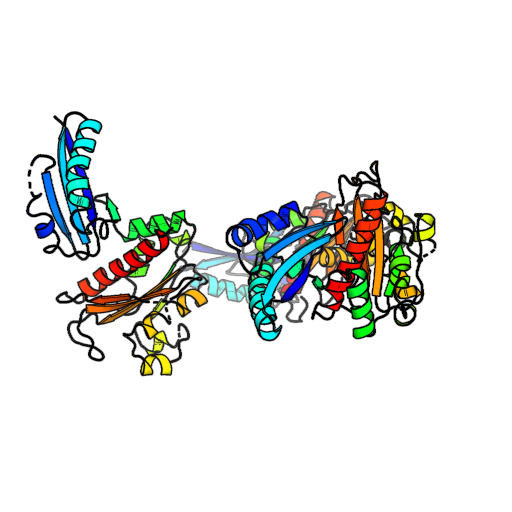 1
ATOM 3000 C CA . ALA B 1 313 ? 6.513 49.653 39.457 1.00 21.83 313 ALA B CA 1
ATOM 3001 C C . ALA B 1 313 ? 6.301 51.150 39.659 1.00 23.44 313 ALA B C 1
ATOM 3002 O O . ALA B 1 313 ? 6.725 51.714 40.673 1.00 24.41 313 ALA B O 1
ATOM 3004 N N . ARG B 1 314 ? 5.634 51.809 38.708 1.00 24.07 314 ARG B N 1
ATOM 3005 C CA . ARG B 1 314 ? 5.590 53.269 38.709 1.00 20.24 314 ARG B CA 1
ATOM 3006 C C . ARG B 1 314 ? 4.575 53.829 39.705 1.00 21.07 314 ARG B C 1
ATOM 3007 O O . ARG B 1 314 ? 4.895 54.764 40.449 1.00 21.69 314 ARG B O 1
ATOM 3023 N N . LEU B 1 316 ? 3.154 52.415 42.398 1.00 18.51 316 LEU B N 1
ATOM 3024 C CA . LEU B 1 316 ? 3.383 52.013 43.779 1.00 16.44 316 LEU B CA 1
ATOM 3025 C C . LEU B 1 316 ? 4.827 52.173 44.228 1.00 20.31 316 LEU B C 1
ATOM 3026 O O . LEU B 1 316 ? 5.098 52.054 45.427 1.00 22.40 316 LEU B O 1
ATOM 3031 N N . GLY B 1 317 ? 5.754 52.449 43.314 1.00 22.04 317 GLY B N 1
ATOM 3032 C CA . GLY B 1 317 ? 7.140 52.603 43.711 1.00 24.91 317 GLY B CA 1
ATOM 3033 C C . GLY B 1 317 ? 7.818 51.308 44.094 1.00 23.81 317 GLY B C 1
ATOM 3034 O O . GLY B 1 317 ? 8.661 51.298 44.994 1.00 32.40 317 GLY B O 1
ATOM 3035 N N . ILE B 1 318 ? 7.459 50.208 43.442 1.00 20.55 318 ILE B N 1
ATOM 3036 C CA . ILE B 1 318 ? 8.094 48.915 43.675 1.00 20.57 318 ILE B CA 1
ATOM 3037 C C . ILE B 1 318 ? 9.267 48.815 42.708 1.00 23.35 318 ILE B C 1
ATOM 3038 O O . ILE B 1 318 ? 9.084 49.056 41.506 1.00 23.25 318 ILE B O 1
ATOM 3043 N N . PRO B 1 319 ? 10.475 48.493 43.174 1.00 22.58 319 PRO B N 1
ATOM 3044 C CA . PRO B 1 319 ? 11.614 48.386 42.252 1.00 27.09 319 PRO B CA 1
ATOM 3045 C C . PRO B 1 319 ? 11.287 47.393 41.146 1.00 27.90 319 PRO B C 1
ATOM 3046 O O . PRO B 1 319 ? 10.868 46.265 41.413 1.00 24.96 319 PRO B O 1
ATOM 3050 N N . PHE B 1 320 ? 11.417 47.836 39.901 1.00 22.56 320 PHE B N 1
ATOM 3051 C CA . PHE B 1 320 ? 11.077 47.014 38.740 1.00 22.37 320 PHE B CA 1
ATOM 3052 C C . PHE B 1 320 ? 11.823 45.686 38.615 1.00 25.51 320 PHE B C 1
ATOM 3053 O O . PHE B 1 320 ? 11.218 44.650 38.342 1.00 26.70 320 PHE B O 1
ATOM 3061 N N . GLU B 1 321 ? 13.115 45.718 38.852 1.00 25.97 321 GLU B N 1
ATOM 3062 C CA . GLU B 1 321 ? 13.946 44.554 38.693 1.00 28.21 321 GLU B CA 1
ATOM 3063 C C . GLU B 1 321 ? 13.425 43.430 39.577 1.00 25.03 321 GLU B C 1
ATOM 3064 O O . GLU B 1 321 ? 13.427 42.293 39.184 1.00 24.70 321 GLU B O 1
ATOM 3070 N N . ASP B 1 322 ? 12.958 43.759 40.763 1.00 22.24 322 ASP B N 1
ATOM 3071 C CA .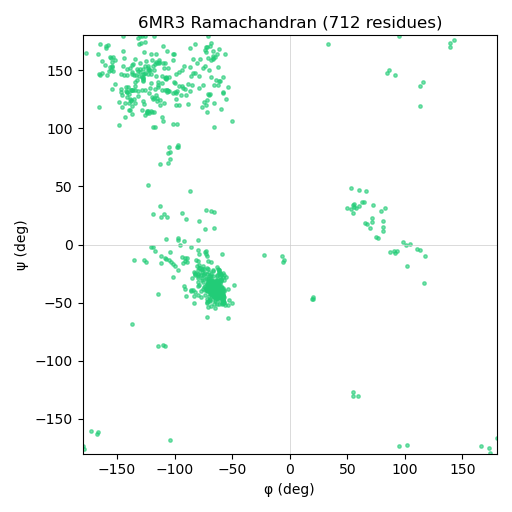 ASP B 1 322 ? 12.434 42.754 41.678 1.00 24.62 322 ASP B CA 1
ATOM 3072 C C . ASP B 1 322 ? 11.101 42.193 41.193 1.00 21.99 322 ASP B C 1
ATOM 3073 O O . ASP B 1 322 ? 10.853 40.988 41.317 1.00 21.76 322 ASP B O 1
ATOM 3078 N N . LEU B 1 323 ? 10.236 43.044 40.634 1.00 21.96 323 LEU B N 1
ATOM 3079 C CA . LEU B 1 323 ? 8.984 42.554 40.064 1.00 22.99 323 LEU B CA 1
ATOM 3080 C C . LEU B 1 323 ? 9.253 41.535 38.964 1.00 24.99 323 LEU B C 1
ATOM 3081 O O . LEU B 1 323 ? 8.637 40.464 38.926 1.00 25.87 323 LEU B O 1
ATOM 3086 N N . GLN B 1 324 ? 10.188 41.850 38.064 1.00 21.77 324 GLN B N 1
ATOM 3087 C CA . GLN B 1 324 ? 10.515 40.923 36.987 1.00 28.11 324 GLN B CA 1
ATOM 3088 C C . GLN B 1 324 ? 11.187 39.665 37.522 1.00 29.67 324 GLN B C 1
ATOM 3089 O O . GLN B 1 324 ? 10.940 38.562 37.021 1.00 28.45 324 GLN B O 1
ATOM 3095 N N . LEU B 1 325 ? 12.040 39.831 38.527 1.00 29.48 325 LEU B N 1
ATOM 3096 C CA . LEU B 1 325 ? 12.759 38.707 39.118 1.00 30.60 325 LEU B CA 1
ATOM 3097 C C . LEU B 1 325 ? 11.824 37.694 39.772 1.00 29.61 325 LEU B C 1
ATOM 3098 O O . LEU B 1 325 ? 11.904 36.497 39.499 1.00 28.45 325 LEU B O 1
ATOM 3103 N N . HIS B 1 326 ? 10.939 38.181 40.635 1.00 19.95 326 HIS B N 1
ATOM 3104 C CA . HIS B 1 326 ? 9.999 37.317 41.336 1.00 19.95 326 HIS B CA 1
ATOM 3105 C C . HIS B 1 326 ? 8.812 36.929 40.465 1.00 20.17 326 HIS B C 1
ATOM 3106 O O . HIS B 1 326 ? 8.200 35.880 40.695 1.00 20.81 326 HIS B O 1
ATOM 3113 N N . GLY B 1 327 ? 8.479 37.746 39.476 1.00 19.56 327 GLY B N 1
ATOM 3114 C CA . GLY B 1 327 ? 7.251 37.554 38.724 1.00 21.83 327 GLY B CA 1
ATOM 3115 C C . GLY B 1 327 ? 6.094 38.324 39.327 1.00 21.75 327 GLY B C 1
ATOM 3116 O O . GLY B 1 327 ? 5.986 38.500 40.541 1.00 23.60 327 GLY B O 1
ATOM 3117 N N . VAL B 1 328 ? 5.209 38.808 38.450 1.00 20.74 328 VAL B N 1
ATOM 3118 C CA . VAL B 1 328 ? 4.061 39.578 38.927 1.00 20.05 328 VAL B CA 1
ATOM 3119 C C . VAL B 1 328 ? 3.072 38.682 39.657 1.00 25.76 328 VAL B C 1
ATOM 3120 O O . VAL B 1 328 ? 2.324 39.149 40.525 1.00 27.81 328 VAL B O 1
ATOM 3124 N N . VAL B 1 329 ? 3.034 37.397 39.316 1.00 22.08 329 VAL B N 1
ATOM 3125 C CA . VAL B 1 329 ? 2.194 36.447 40.031 1.00 24.94 329 VAL B CA 1
ATOM 3126 C C . VAL B 1 329 ? 3.060 35.740 41.062 1.00 24.25 329 VAL B C 1
ATOM 3127 O O . VAL B 1 329 ? 3.582 34.648 40.814 1.00 24.99 329 VAL B O 1
ATOM 3131 N N . SER B 1 330 ? 3.230 36.373 42.218 1.00 25.73 330 SER B N 1
ATOM 3132 C CA . SER B 1 330 ? 4.057 35.829 43.282 1.00 26.35 330 SER B CA 1
ATOM 3133 C C . SER B 1 330 ? 3.564 36.405 44.598 1.00 19.18 330 SER B C 1
ATOM 3134 O O . SER B 1 330 ? 2.931 37.463 44.632 1.00 18.92 330 SER B O 1
ATOM 3137 N N . ALA B 1 331 ? 3.862 35.690 45.684 1.00 20.01 331 ALA B N 1
ATOM 3138 C CA . ALA B 1 331 ? 3.594 36.236 47.009 1.00 21.46 331 ALA B CA 1
ATOM 3139 C C . ALA B 1 331 ? 4.402 37.506 47.246 1.00 21.42 331 ALA B C 1
ATOM 3140 O O . ALA B 1 331 ? 3.914 38.451 47.877 1.00 19.07 331 ALA B O 1
ATOM 3142 N N . PHE B 1 332 ? 5.639 37.546 46.741 1.00 19.87 332 PHE B N 1
ATOM 3143 C CA . PHE B 1 332 ? 6.475 38.735 46.890 1.00 18.71 332 PHE B CA 1
ATOM 3144 C C . PHE B 1 332 ? 5.790 39.962 46.304 1.00 16.44 332 PHE B C 1
ATOM 3145 O O . PHE B 1 332 ? 5.720 41.016 46.945 1.00 17.69 332 PHE B O 1
ATOM 3153 N N . THR B 1 333 ? 5.295 39.844 45.071 1.00 17.75 333 THR B N 1
ATOM 3154 C CA . THR B 1 333 ? 4.652 40.974 44.411 1.00 18.39 333 THR B CA 1
ATOM 3155 C C . THR B 1 333 ? 3.345 41.348 45.101 1.00 20.64 333 THR B C 1
ATOM 3156 O O . THR B 1 333 ? 3.053 42.537 45.286 1.00 19.89 333 THR B O 1
ATOM 3160 N N . ALA B 1 334 ? 2.547 40.350 45.492 1.00 20.05 334 ALA B N 1
ATOM 3161 C CA . ALA B 1 334 ? 1.321 40.637 46.231 1.00 16.44 334 ALA B CA 1
ATOM 3162 C C . ALA B 1 334 ? 1.624 41.386 47.523 1.00 18.02 334 ALA B C 1
ATOM 3163 O O . ALA B 1 334 ? 0.927 42.346 47.871 1.00 17.06 334 ALA B O 1
ATOM 3165 N N . GLU B 1 335 ? 2.676 40.972 48.236 1.00 17.19 335 GLU B N 1
ATOM 3166 C CA . GLU B 1 335 ? 3.043 41.647 49.477 1.00 19.63 335 GLU B CA 1
ATOM 3167 C C . GLU B 1 335 ? 3.465 43.089 49.222 1.00 21.05 335 GLU B C 1
ATOM 3168 O O . GLU B 1 335 ? 3.057 44.000 49.953 1.00 20.04 335 GLU B O 1
ATOM 3174 N N . LYS B 1 336 ? 4.283 43.316 48.189 1.00 18.14 336 LYS B N 1
ATOM 3175 C CA . LYS B 1 336 ? 4.756 44.668 47.902 1.00 19.68 336 LYS B CA 1
ATOM 3176 C C . LYS B 1 336 ? 3.612 45.579 47.475 1.00 18.60 336 LYS B C 1
ATOM 3177 O O . LYS B 1 336 ? 3.550 46.741 47.893 1.00 19.52 336 LYS B O 1
ATOM 3191 N N . ALA B 1 338 ? 0.429 45.365 48.277 1.00 16.84 338 ALA B N 1
ATOM 3192 C CA . ALA B 1 338 ? -0.385 45.686 49.443 1.00 19.35 338 ALA B CA 1
ATOM 3193 C C . ALA B 1 338 ? 0.331 46.677 50.352 1.00 20.44 338 ALA B C 1
ATOM 3194 O O . ALA B 1 338 ? -0.255 47.675 50.785 1.00 18.04 338 ALA B O 1
ATOM 3196 N N . GLU B 1 339 ? 1.607 46.420 50.642 1.00 17.26 339 GLU B N 1
ATOM 3197 C CA . GLU B 1 339 ? 2.357 47.293 51.538 1.00 19.31 339 GLU B CA 1
ATOM 3198 C C . GLU B 1 339 ? 2.479 48.703 50.973 1.00 18.54 339 GLU B C 1
ATOM 3199 O O . GLU B 1 339 ? 2.310 49.687 51.702 1.00 18.79 339 GLU B O 1
ATOM 3205 N N . ARG B 1 340 ? 2.774 48.822 49.677 1.00 17.67 340 ARG B N 1
ATOM 3206 C CA . ARG B 1 340 ? 2.986 50.144 49.095 1.00 16.86 340 ARG B CA 1
ATOM 3207 C C . ARG B 1 340 ? 1.678 50.917 48.976 1.00 15.74 340 ARG B C 1
ATOM 3208 O O . ARG B 1 340 ? 1.648 52.130 49.214 1.00 15.20 340 ARG B O 1
ATOM 3216 N N . SER B 1 341 ? 0.585 50.239 48.615 1.00 17.36 341 SER B N 1
ATOM 3217 C CA . SER B 1 341 ? -0.691 50.940 48.509 1.00 20.20 341 SER B CA 1
ATOM 3218 C C . SER B 1 341 ? -1.167 51.424 49.875 1.00 19.18 341 SER B C 1
ATOM 3219 O O . SER B 1 341 ? -1.749 52.510 49.982 1.00 20.56 341 SER B O 1
ATOM 3222 N N . ARG B 1 342 ? -0.916 50.645 50.933 1.00 18.88 342 ARG B N 1
ATOM 3223 C CA . ARG B 1 342 ? -1.247 51.108 52.279 1.00 16.21 342 ARG B CA 1
ATOM 3224 C C . ARG B 1 342 ? -0.429 52.335 52.657 1.00 19.01 342 ARG B C 1
ATOM 3225 O O . ARG B 1 342 ? -0.959 53.291 53.235 1.00 20.05 342 ARG B O 1
ATOM 3233 N N . GLN B 1 343 ? 0.868 52.323 52.347 1.00 19.76 343 GLN B N 1
ATOM 3234 C CA . GLN B 1 343 ? 1.720 53.440 52.733 1.00 23.84 343 GLN B CA 1
ATOM 3235 C C . GLN B 1 343 ? 1.406 54.694 51.928 1.00 21.26 343 GLN B C 1
ATOM 3236 O O . GLN B 1 343 ? 1.543 55.807 52.445 1.00 24.50 343 GLN B O 1
ATOM 3242 N N . LEU B 1 344 ? 0.965 54.542 50.679 1.00 16.81 344 LEU B N 1
ATOM 3243 C CA . LEU B 1 344 ? 0.670 55.714 49.861 1.00 20.19 344 LEU B CA 1
ATOM 3244 C C . LEU B 1 344 ? -0.650 56.375 50.249 1.00 19.97 344 LEU B C 1
ATOM 3245 O O . LEU B 1 344 ? -0.797 57.592 50.087 1.00 20.21 344 LEU B O 1
ATOM 3250 N N . THR B 1 345 ? -1.610 55.604 50.763 1.00 19.15 345 THR B N 1
ATOM 3251 C CA . THR B 1 345 ? -2.916 56.131 51.140 1.00 19.53 345 THR B CA 1
ATOM 3252 C C . THR B 1 345 ? -3.087 56.319 52.641 1.00 20.58 345 THR B C 1
ATOM 3253 O O . THR B 1 345 ? -4.063 56.953 53.056 1.00 26.06 345 THR B O 1
ATOM 3257 N N . GLN B 1 346 ? -2.208 55.716 53.433 1.00 18.97 346 GLN B N 1
ATOM 3258 C CA . GLN B 1 346 ? -2.299 55.812 54.883 1.00 30.56 346 GLN B CA 1
ATOM 3259 C C . GLN B 1 346 ? -3.501 55.035 55.426 1.00 29.08 346 GLN B C 1
ATOM 3260 O O . GLN B 1 346 ? -3.888 55.215 56.581 1.00 28.13 346 GLN B O 1
ATOM 3266 N N . ALA B 1 347 ? -4.091 54.174 54.598 1.00 25.20 347 ALA B N 1
ATOM 3267 C CA . ALA B 1 347 ? -5.237 53.392 55.026 1.00 22.24 347 ALA B CA 1
ATOM 3268 C C . ALA B 1 347 ? -4.824 52.427 56.134 1.00 23.77 347 ALA B C 1
ATOM 3269 O O . ALA B 1 347 ? -3.641 52.129 56.325 1.00 23.24 347 ALA B O 1
ATOM 3271 N N . ASP B 1 348 ? -5.818 51.943 56.881 1.00 21.06 348 ASP B N 1
ATOM 3272 C CA . ASP B 1 348 ? -5.533 50.944 57.906 1.00 22.20 348 ASP B CA 1
ATOM 3273 C C . ASP B 1 348 ? -5.130 49.616 57.280 1.00 22.60 348 ASP B C 1
ATOM 3274 O O . ASP B 1 348 ? -4.207 48.948 57.762 1.00 23.12 348 ASP B O 1
ATOM 3279 N N . LEU B 1 349 ? -5.806 49.221 56.203 1.00 22.97 349 LEU B N 1
ATOM 3280 C CA . LEU B 1 349 ? -5.584 47.937 55.557 1.00 23.63 349 LEU B CA 1
ATOM 3281 C C . LEU B 1 349 ? -5.452 48.131 54.055 1.00 20.29 349 LEU B C 1
ATOM 3282 O O . LEU B 1 349 ? -6.031 49.054 53.479 1.00 17.08 349 LEU B O 1
ATOM 3287 N N . ALA B 1 350 ? -4.695 47.240 53.422 1.00 19.12 350 ALA B N 1
ATOM 3288 C CA . ALA B 1 350 ? -4.553 47.243 51.974 1.00 18.70 350 ALA B CA 1
ATOM 3289 C C . ALA B 1 350 ? -4.619 45.815 51.464 1.00 19.32 350 ALA B C 1
ATOM 3290 O O . ALA B 1 350 ? -3.964 44.925 52.012 1.00 19.25 350 ALA B O 1
ATOM 3292 N N . ILE B 1 351 ? -5.414 45.608 50.420 1.00 19.68 351 ILE B N 1
ATOM 3293 C CA . ILE B 1 351 ? -5.547 44.323 49.746 1.00 20.65 351 ILE B CA 1
ATOM 3294 C C . ILE B 1 351 ? -4.844 44.429 48.400 1.00 18.04 351 ILE B C 1
ATOM 3295 O O . ILE B 1 351 ? -4.849 45.494 47.775 1.00 20.33 351 ILE B O 1
ATOM 3300 N N . SER B 1 352 ? -4.215 43.343 47.965 1.00 16.72 352 SER B N 1
ATOM 3301 C CA . SER B 1 352 ? -3.675 43.275 46.615 1.00 15.83 352 SER B CA 1
ATOM 3302 C C . SER B 1 352 ? -4.137 41.986 45.953 1.00 17.98 352 SER B C 1
ATOM 3303 O O . SER B 1 352 ? -4.382 40.979 46.622 1.00 20.29 352 SER B O 1
ATOM 3306 N N . LEU B 1 353 ? -4.266 42.033 44.628 1.00 17.16 353 LEU B N 1
ATOM 3307 C CA . LEU B 1 353 ? -4.725 40.887 43.851 1.00 21.42 353 LEU B CA 1
ATOM 3308 C C . LEU B 1 353 ? -3.909 40.802 42.571 1.00 24.90 353 LEU B C 1
ATOM 3309 O O . LEU B 1 353 ? -3.976 41.703 41.729 1.00 21.58 353 LEU B O 1
ATOM 3314 N N . THR B 1 354 ? -3.146 39.722 42.428 1.00 24.40 354 THR B N 1
ATOM 3315 C CA . THR B 1 354 ? -2.364 39.470 41.226 1.00 22.79 354 THR B CA 1
ATOM 3316 C C . THR B 1 354 ? -2.419 37.977 40.939 1.00 25.39 354 THR B C 1
ATOM 3317 O O . THR B 1 354 ? -2.306 37.163 41.860 1.00 30.30 354 THR B O 1
ATOM 3321 N N . GLY B 1 355 ? -2.632 37.615 39.680 1.00 22.49 355 GLY B N 1
ATOM 3322 C CA . GLY B 1 355 ? -2.797 36.207 39.376 1.00 23.73 355 GLY B CA 1
ATOM 3323 C C . GLY B 1 355 ? -3.008 35.962 37.899 1.00 33.61 355 GLY B C 1
ATOM 3324 O O . GLY B 1 355 ? -2.961 36.879 37.072 1.00 31.52 355 GLY B O 1
ATOM 3325 N N . VAL B 1 356 ? -3.244 34.689 37.587 1.00 25.06 356 VAL B N 1
ATOM 3326 C CA . VAL B 1 356 ? -3.418 34.208 36.221 1.00 28.29 356 VAL B CA 1
ATOM 3327 C C . VAL B 1 356 ? -4.919 34.124 35.968 1.00 31.48 356 VAL B C 1
ATOM 3328 O O . VAL B 1 356 ? -5.591 33.202 36.440 1.00 30.03 356 VAL B O 1
ATOM 3332 N N . ALA B 1 357 ? -5.451 35.091 35.218 1.00 34.97 357 ALA B N 1
ATOM 3333 C CA . ALA B 1 357 ? -6.886 35.110 34.950 1.00 35.23 357 ALA B CA 1
ATOM 3334 C C . ALA B 1 357 ? -7.297 33.958 34.041 1.00 40.15 357 ALA B C 1
ATOM 3335 O O . ALA B 1 357 ? -8.384 33.391 34.201 1.00 35.61 357 ALA B O 1
ATOM 3337 N N . GLY B 1 358 ? -6.443 33.598 33.085 1.00 49.57 358 GLY B N 1
ATOM 3338 C CA . GLY B 1 358 ? -6.730 32.520 32.170 1.00 63.16 358 GLY B CA 1
ATOM 3339 C C . GLY B 1 358 ? -7.185 33.022 30.814 1.00 72.29 358 GLY B C 1
ATOM 3340 O O . GLY B 1 358 ? -7.163 34.225 30.534 1.00 73.30 358 GLY B O 1
ATOM 3341 N N . PRO B 1 359 ? -7.622 32.102 29.940 1.00 83.94 359 PRO B N 1
ATOM 3342 C CA . PRO B 1 359 ? -7.645 30.657 30.200 1.00 88.29 359 PRO B CA 1
ATOM 3343 C C . PRO B 1 359 ? -6.310 29.916 30.027 1.00 93.79 359 PRO B C 1
ATOM 3344 O O . PRO B 1 359 ? -6.230 28.773 30.478 1.00 94.93 359 PRO B O 1
ATOM 3348 N N . ASP B 1 360 ? -5.298 30.515 29.397 1.00 97.20 360 ASP B N 1
ATOM 3349 C CA . ASP B 1 360 ? -4.020 29.835 29.226 1.00 102.85 360 ASP B CA 1
ATOM 3350 C C . ASP B 1 360 ? -2.951 30.451 30.125 1.00 101.06 360 ASP B C 1
ATOM 3351 O O . ASP B 1 360 ? -3.037 31.612 30.536 1.00 98.34 360 ASP B O 1
ATOM 3356 N N . SER B 1 361 ? -1.933 29.642 30.417 1.00 97.31 361 SER B N 1
ATOM 3357 C CA . SER B 1 361 ? -1.082 29.821 31.585 1.00 91.12 361 SER B CA 1
ATOM 3358 C C . SER B 1 361 ? -0.214 31.077 31.474 1.00 88.97 361 SER B C 1
ATOM 3359 O O . SER B 1 361 ? -0.176 31.763 30.449 1.00 90.94 361 SER B O 1
ATOM 3362 N N . LEU B 1 362 ? 0.493 31.369 32.568 1.00 85.88 362 LEU B N 1
ATOM 3363 C CA . LEU B 1 362 ? 1.428 32.487 32.630 1.00 86.19 362 LEU B CA 1
ATOM 3364 C C . LEU B 1 362 ? 2.486 32.191 33.685 1.00 86.39 362 LEU B C 1
ATOM 3365 O O . LEU B 1 362 ? 2.154 31.771 34.798 1.00 83.17 362 LEU B O 1
ATOM 3370 N N . GLU B 1 363 ? 3.752 32.428 33.327 1.00 92.67 363 GLU B N 1
ATOM 3371 C CA . GLU B 1 363 ? 4.901 32.222 34.216 1.00 92.94 363 GLU B CA 1
ATOM 3372 C C . GLU B 1 363 ? 4.943 30.790 34.748 1.00 95.65 363 GLU B C 1
ATOM 3373 O O . GLU B 1 363 ? 5.348 30.540 35.885 1.00 97.45 363 GLU B O 1
ATOM 3379 N N . GLY B 1 364 ? 4.532 29.839 33.910 1.00 98.55 364 GLY B N 1
ATOM 3380 C CA . GLY B 1 364 ? 4.497 28.448 34.312 1.00 94.44 364 GLY B CA 1
ATOM 3381 C C . GLY B 1 364 ? 3.513 28.132 35.414 1.00 88.59 364 GLY B C 1
ATOM 3382 O O . GLY B 1 364 ? 3.647 27.097 36.073 1.00 91.94 364 GLY B O 1
ATOM 3383 N N . GLN B 1 365 ? 2.547 29.021 35.624 1.00 74.56 365 GLN B N 1
ATOM 3384 C CA . GLN B 1 365 ? 1.521 28.833 36.643 1.00 64.69 365 GLN B CA 1
ATOM 3385 C C . GLN B 1 365 ? 0.191 28.593 35.943 1.00 53.61 365 GLN B C 1
ATOM 3386 O O . GLN B 1 365 ? -0.067 29.171 34.887 1.00 51.15 365 GLN B O 1
ATOM 3392 N N . PRO B 1 366 ? -0.664 27.739 36.524 1.00 47.20 366 PRO B N 1
ATOM 3393 C CA . PRO B 1 366 ? -1.936 27.475 35.844 1.00 42.20 366 PRO B CA 1
ATOM 3394 C C . PRO B 1 366 ? -2.940 28.601 36.042 1.00 36.18 366 PRO B C 1
ATOM 3395 O O . PRO B 1 366 ? -2.840 29.415 36.963 1.00 28.06 366 PRO B O 1
ATOM 3399 N N . ALA B 1 367 ? -3.922 28.633 35.143 1.00 35.09 367 ALA B N 1
ATOM 3400 C CA . ALA B 1 367 ? -5.004 29.601 35.250 1.00 35.98 367 ALA B CA 1
ATOM 3401 C C . ALA B 1 367 ? -5.714 29.453 36.590 1.00 33.33 367 ALA B C 1
ATOM 3402 O O . ALA B 1 367 ? -5.858 28.347 37.118 1.00 32.76 367 ALA B O 1
ATOM 3404 N N . GLY B 1 368 ? -6.148 30.581 37.146 1.00 30.37 368 GLY B N 1
ATOM 3405 C CA . GLY B 1 368 ? -6.774 30.597 38.448 1.00 30.72 368 GLY B CA 1
ATOM 3406 C C . GLY B 1 368 ? -5.818 30.726 39.613 1.00 28.87 368 GLY B C 1
ATOM 3407 O O . GLY B 1 368 ? -6.275 30.861 40.755 1.00 29.53 368 GLY B O 1
ATOM 3408 N N . THR B 1 369 ? -4.511 30.678 39.367 1.00 26.66 369 THR B N 1
ATOM 3409 C CA . THR B 1 369 ? -3.523 30.908 40.415 1.00 26.35 369 THR B CA 1
ATOM 3410 C C . THR B 1 369 ? -3.530 32.386 40.782 1.00 26.49 369 THR B C 1
ATOM 3411 O O . THR B 1 369 ? -3.174 33.234 39.959 1.00 25.19 369 THR B O 1
ATOM 3415 N N . VAL B 1 370 ? -3.941 32.702 42.009 1.00 25.02 370 VAL B N 1
ATOM 3416 C CA . VAL B 1 370 ? -4.065 34.081 42.466 1.00 23.18 370 VAL B CA 1
ATOM 3417 C C . VAL B 1 370 ? -3.325 34.230 43.786 1.00 23.67 370 VAL B C 1
ATOM 3418 O O . VAL B 1 370 ? -3.486 33.402 44.690 1.00 27.07 370 VAL B O 1
ATOM 3422 N N . PHE B 1 371 ? -2.516 35.280 43.896 1.00 22.15 371 PHE B N 1
ATOM 3423 C CA . PHE B 1 371 ? -1.890 35.673 45.150 1.00 21.45 371 PHE B CA 1
ATOM 3424 C C . PHE B 1 371 ? -2.589 36.922 45.666 1.00 22.01 371 PHE B C 1
ATOM 3425 O O . PHE B 1 371 ? -2.810 37.871 44.906 1.00 21.01 371 PHE B O 1
ATOM 3433 N N . ILE B 1 372 ? -2.941 36.918 46.947 1.00 21.88 372 ILE B N 1
ATOM 3434 C CA . ILE B 1 372 ? -3.705 38.000 47.557 1.00 20.65 372 ILE B CA 1
ATOM 3435 C C . ILE B 1 372 ? -2.913 38.524 48.743 1.00 19.70 372 ILE B C 1
ATOM 3436 O O . ILE B 1 372 ? -2.729 37.813 49.739 1.00 22.67 372 ILE B O 1
ATOM 3441 N N . GLY B 1 373 ? -2.448 39.764 48.642 1.00 18.65 373 GLY B N 1
ATOM 3442 C CA . GLY B 1 373 ? -1.710 40.379 49.723 1.00 18.68 373 GLY B CA 1
ATOM 3443 C C . GLY B 1 373 ? -2.613 41.179 50.642 1.00 19.80 373 GLY B C 1
ATOM 3444 O O . GLY B 1 373 ? -3.643 41.705 50.232 1.00 18.56 373 GLY B O 1
ATOM 3445 N N . LEU B 1 374 ? -2.216 41.248 51.909 1.00 18.53 374 LEU B N 1
ATOM 3446 C CA . LEU B 1 374 ? -2.892 42.087 52.886 1.00 20.93 374 LEU B CA 1
ATOM 3447 C C . LEU B 1 374 ? -1.837 42.744 53.756 1.00 21.72 374 LEU B C 1
ATOM 3448 O O . LEU B 1 374 ? -0.951 42.064 54.280 1.00 22.11 374 LEU B O 1
ATOM 3453 N N . SER B 1 375 ? -1.928 44.062 53.901 1.00 21.74 375 SER B N 1
ATOM 3454 C CA . SER B 1 375 ? -0.948 44.821 54.660 1.00 21.92 375 SER B CA 1
ATOM 3455 C C . SER B 1 375 ? -1.651 45.640 55.727 1.00 22.24 375 SER B C 1
ATOM 3456 O O . SER B 1 375 ? -2.664 46.291 55.453 1.00 22.47 375 SER B O 1
ATOM 3459 N N . SER B 1 376 ? -1.118 45.581 56.941 1.00 22.83 376 SER B N 1
ATOM 3460 C CA . SER B 1 376 ? -1.448 46.488 58.026 1.00 23.24 376 SER B CA 1
ATOM 3461 C C . SER B 1 376 ? -0.139 47.090 58.519 1.00 32.29 376 SER B C 1
ATOM 3462 O O . SER B 1 376 ? 0.944 46.711 58.065 1.00 33.21 376 SER B O 1
ATOM 3465 N N . SER B 1 377 ? -0.225 48.041 59.450 1.00 37.18 377 SER B N 1
ATOM 3466 C CA . SER B 1 377 ? 1.003 48.550 60.051 1.00 38.02 377 SER B CA 1
ATOM 3467 C C . SER B 1 377 ? 1.654 47.522 60.965 1.00 38.92 377 SER B C 1
ATOM 3468 O O . SER B 1 377 ? 2.822 47.688 61.332 1.00 44.88 377 SER B O 1
ATOM 3471 N N . LYS B 1 378 ? 0.930 46.463 61.330 1.00 39.40 378 LYS B N 1
ATOM 3472 C CA . LYS B 1 378 ? 1.484 45.384 62.136 1.00 44.64 378 LYS B CA 1
ATOM 3473 C C . LYS B 1 378 ? 2.187 44.324 61.296 1.00 42.45 378 LYS B C 1
ATOM 3474 O O . LYS B 1 378 ? 3.241 43.818 61.696 1.00 43.58 378 LYS B O 1
ATOM 3480 N N . ARG B 1 379 ? 1.629 43.980 60.137 1.00 35.76 379 ARG B N 1
ATOM 3481 C CA . ARG B 1 379 ? 2.093 42.816 59.399 1.00 36.71 379 ARG B CA 1
ATOM 3482 C C . ARG B 1 379 ? 1.692 42.946 57.938 1.00 30.01 379 ARG B C 1
ATOM 3483 O O . ARG B 1 379 ? 0.633 43.495 57.625 1.00 25.67 379 ARG B O 1
ATOM 3491 N N . THR B 1 380 ? 2.550 42.444 57.054 1.00 26.75 380 THR B N 1
ATOM 3492 C CA . THR B 1 380 ? 2.234 42.276 55.644 1.00 25.68 380 THR B CA 1
ATOM 3493 C C . THR B 1 380 ? 2.382 40.803 55.299 1.00 28.55 380 THR B C 1
ATOM 3494 O O . THR B 1 380 ? 3.414 40.191 55.598 1.00 22.77 380 THR B O 1
ATOM 3506 N N . ALA B 1 382 ? 0.621 37.350 52.541 1.00 23.53 382 ALA B N 1
ATOM 3507 C CA . ALA B 1 382 ? -0.074 37.001 51.313 1.00 25.31 382 ALA B CA 1
ATOM 3508 C C . ALA B 1 382 ? -0.552 35.561 51.398 1.00 25.98 382 ALA B C 1
ATOM 3509 O O . ALA B 1 382 ? 0.091 34.714 52.022 1.00 28.16 382 ALA B O 1
ATOM 3511 N N . ILE B 1 383 ? -1.693 35.297 50.771 1.00 24.83 383 ILE B N 1
ATOM 3512 C CA . ILE B 1 383 ? -2.188 33.940 50.606 1.00 26.59 383 ILE B CA 1
ATOM 3513 C C . ILE B 1 383 ? -2.156 33.596 49.125 1.00 25.67 383 ILE B C 1
ATOM 3514 O O . ILE B 1 383 ? -2.137 34.467 48.248 1.00 24.78 383 ILE B O 1
ATOM 3519 N N . LYS B 1 384 ? -2.146 32.299 48.851 1.00 26.23 384 LYS B N 1
ATOM 3520 C CA . LYS B 1 384 ? -2.238 31.774 47.500 1.00 26.72 384 LYS B CA 1
ATOM 3521 C C . LYS B 1 384 ? -3.532 30.984 47.388 1.00 28.44 384 LYS B C 1
ATOM 3522 O O . LYS B 1 384 ? -3.815 30.129 48.234 1.00 29.49 384 LYS B O 1
ATOM 3528 N N . VAL B 1 385 ? -4.329 31.289 46.369 1.00 26.88 385 VAL B N 1
ATOM 3529 C CA . VAL B 1 385 ? -5.544 30.535 46.096 1.00 31.58 385 VAL B CA 1
ATOM 3530 C C . VAL B 1 385 ? -5.463 29.988 44.679 1.00 31.69 385 VAL B C 1
ATOM 3531 O O . VAL B 1 385 ? -4.825 30.573 43.797 1.00 31.10 385 VAL B O 1
ATOM 3535 N N . LEU B 1 386 ? -6.101 28.840 44.472 1.00 30.98 386 LEU B N 1
ATOM 3536 C CA . LEU B 1 386 ? -6.162 28.183 43.171 1.00 34.20 386 LEU B CA 1
ATOM 3537 C C . LEU B 1 386 ? -7.623 28.126 42.748 1.00 33.01 386 LEU B C 1
ATOM 3538 O O . LEU B 1 386 ? -8.432 27.449 43.391 1.00 36.22 386 LEU B O 1
ATOM 3543 N N . ILE B 1 387 ? -7.961 28.841 41.678 1.00 29.03 387 ILE B N 1
ATOM 3544 C CA . ILE B 1 387 ? -9.318 28.826 41.143 1.00 27.44 387 ILE B CA 1
ATOM 3545 C C . ILE B 1 387 ? -9.277 28.149 39.779 1.00 29.57 387 ILE B C 1
ATOM 3546 O O . ILE B 1 387 ? -9.464 28.794 38.741 1.00 27.69 387 ILE B O 1
ATOM 3551 N N . GLY B 1 388 ? -9.025 26.837 39.776 1.00 31.67 388 GLY B N 1
ATOM 3552 C CA . GLY B 1 388 ? -8.802 26.130 38.535 1.00 34.46 388 GLY B CA 1
ATOM 3553 C C . GLY B 1 388 ? -10.083 25.698 37.850 1.00 36.15 388 GLY B C 1
ATOM 3554 O O . GLY B 1 388 ? -11.149 25.590 38.456 1.00 38.11 388 GLY B O 1
ATOM 3555 N N . GLY B 1 389 ? -9.960 25.447 36.548 1.00 37.44 389 GLY B N 1
ATOM 3556 C CA . GLY B 1 389 ? -11.085 24.980 35.762 1.00 40.36 389 GLY B CA 1
ATOM 3557 C C . GLY B 1 389 ? -12.204 25.980 35.597 1.00 39.80 389 GLY B C 1
ATOM 3558 O O . GLY B 1 389 ? -13.319 25.591 35.242 1.00 40.65 389 GLY B O 1
ATOM 3559 N N . ARG B 1 390 ? -11.939 27.261 35.841 1.00 35.19 390 ARG B N 1
ATOM 3560 C CA . ARG B 1 390 ? -12.949 28.303 35.778 1.00 36.03 390 ARG B CA 1
ATOM 3561 C C . ARG B 1 390 ? -12.607 29.309 34.686 1.00 38.18 390 ARG B C 1
ATOM 3562 O O . ARG B 1 390 ? -11.445 29.480 34.306 1.00 37.82 390 ARG B O 1
ATOM 3570 N N . SER B 1 391 ? -13.643 29.983 34.192 1.00 35.48 391 SER B N 1
ATOM 3571 C CA . SER B 1 391 ? -13.475 30.998 33.166 1.00 38.56 391 SER B CA 1
ATOM 3572 C C . SER B 1 391 ? -12.836 32.256 33.755 1.00 32.54 391 SER B C 1
ATOM 3573 O O . SER B 1 391 ? -12.706 32.412 34.973 1.00 26.87 391 SER B O 1
ATOM 3576 N N . ARG B 1 392 ? -12.440 33.169 32.861 1.00 39.36 392 ARG B N 1
ATOM 3577 C CA . ARG B 1 392 ? -11.761 34.391 33.288 1.00 37.50 392 ARG B CA 1
ATOM 3578 C C . ARG B 1 392 ? -12.623 35.200 34.249 1.00 28.66 392 ARG B C 1
ATOM 3579 O O . ARG B 1 392 ? -12.156 35.623 35.314 1.00 28.13 392 ARG B O 1
ATOM 3587 N N . SER B 1 393 ? -13.869 35.439 33.870 1.00 30.45 393 SER B N 1
ATOM 3588 C CA . SER B 1 393 ? -14.746 36.239 34.709 1.00 28.42 393 SER B CA 1
ATOM 3589 C C . SER B 1 393 ? -14.998 35.603 36.069 1.00 26.10 393 SER B C 1
ATOM 3590 O O . SER B 1 393 ? -15.019 36.296 37.067 1.00 23.31 393 SER B O 1
ATOM 3593 N N . ASP B 1 394 ? -15.175 34.290 36.106 1.00 27.77 394 ASP B N 1
ATOM 3594 C CA . ASP B 1 394 ? -15.395 33.607 37.377 1.00 26.31 394 ASP B CA 1
ATOM 3595 C C . ASP B 1 394 ? -14.143 33.637 38.245 1.00 23.75 394 ASP B C 1
ATOM 3596 O O . ASP B 1 394 ? -14.235 33.799 39.467 1.00 21.65 394 ASP B O 1
ATOM 3601 N N . VAL B 1 395 ? -12.965 33.485 37.633 1.00 23.67 395 VAL B N 1
ATOM 3602 C CA . VAL B 1 395 ? -11.717 33.604 38.386 1.00 27.13 395 VAL B CA 1
ATOM 3603 C C . VAL B 1 395 ? -11.632 34.971 39.056 1.00 24.48 395 VAL B C 1
ATOM 3604 O O . VAL B 1 395 ? -11.343 35.078 40.253 1.00 21.18 395 VAL B O 1
ATOM 3608 N N . ARG B 1 396 ? -11.902 36.037 38.296 1.00 22.42 396 ARG B N 1
ATOM 3609 C CA . ARG B 1 396 ? -11.853 37.381 38.866 1.00 20.90 396 ARG B CA 1
ATOM 3610 C C . ARG B 1 396 ? -12.930 37.576 39.930 1.00 19.63 396 ARG B C 1
ATOM 3611 O O . ARG B 1 396 ? -12.661 38.135 40.999 1.00 21.80 396 ARG B O 1
ATOM 3619 N N . TYR B 1 397 ? -14.156 37.122 39.655 1.00 18.41 397 TYR B N 1
ATOM 3620 C CA . TYR B 1 397 ? -15.236 37.253 40.630 1.00 20.35 397 TYR B CA 1
ATOM 3621 C C . TYR B 1 397 ? -14.897 36.532 41.929 1.00 21.80 397 TYR B C 1
ATOM 3622 O O . TYR B 1 397 ? -15.094 37.072 43.024 1.00 21.60 397 TYR B O 1
ATOM 3631 N N . ILE B 1 398 ? -14.383 35.305 41.824 1.00 19.19 398 ILE B N 1
ATOM 3632 C CA . ILE B 1 398 ? -14.106 34.502 43.011 1.00 18.46 398 ILE B CA 1
ATOM 3633 C C . ILE B 1 398 ? -12.877 35.027 43.744 1.00 18.59 398 ILE B C 1
ATOM 3634 O O . ILE B 1 398 ? -12.817 35.003 44.980 1.00 20.55 398 ILE B O 1
ATOM 3639 N N . ALA B 1 399 ? -11.881 35.517 42.999 1.00 17.15 399 ALA B N 1
ATOM 3640 C CA . ALA B 1 399 ? -10.710 36.114 43.637 1.00 17.90 399 ALA B CA 1
ATOM 3641 C C . ALA B 1 399 ? -11.104 37.299 44.511 1.00 17.27 399 ALA B C 1
ATOM 3642 O O . ALA B 1 399 ? -10.543 37.494 45.595 1.00 19.70 399 ALA B O 1
ATOM 3644 N N . VAL B 1 400 ? -12.077 38.095 44.058 1.00 18.53 400 VAL B N 1
ATOM 3645 C CA . VAL B 1 400 ? -12.565 39.217 44.856 1.00 20.71 400 VAL B CA 1
ATOM 3646 C C . VAL B 1 400 ? -13.114 38.725 46.190 1.00 23.26 400 VAL B C 1
ATOM 3647 O O . VAL B 1 400 ? -12.853 39.319 47.244 1.00 22.29 400 VAL B O 1
ATOM 3651 N N . LEU B 1 401 ? -13.874 37.626 46.169 1.00 19.73 401 LEU B N 1
ATOM 3652 C CA . LEU B 1 401 ? -14.439 37.097 47.406 1.00 20.24 401 LEU B CA 1
ATOM 3653 C C . LEU B 1 401 ? -13.349 36.565 48.331 1.00 21.96 401 LEU B C 1
ATOM 3654 O O . LEU B 1 401 ? -13.421 36.754 49.551 1.00 21.83 401 LEU B O 1
ATOM 3659 N N . HIS B 1 402 ? -12.335 35.893 47.774 1.00 20.41 402 HIS B N 1
ATOM 3660 C CA . HIS B 1 402 ? -11.214 35.441 48.595 1.00 19.73 402 HIS B CA 1
ATOM 3661 C C . HIS B 1 402 ? -10.534 36.616 49.289 1.00 18.09 402 HIS B C 1
ATOM 3662 O O . HIS B 1 402 ? -10.101 36.503 50.442 1.00 18.83 402 HIS B O 1
ATOM 3669 N N . ALA B 1 403 ? -10.429 37.753 48.599 1.00 13.65 403 ALA B N 1
ATOM 3670 C CA . ALA B 1 403 ? -9.834 38.936 49.210 1.00 18.52 403 ALA B CA 1
ATOM 3671 C C . ALA B 1 403 ? -10.699 39.466 50.346 1.00 21.92 403 ALA B C 1
ATOM 3672 O O . ALA B 1 403 ? -10.183 39.830 51.410 1.00 23.55 403 ALA B O 1
ATOM 3674 N N . PHE B 1 404 ? -12.018 39.519 50.142 1.00 20.55 404 PHE B N 1
ATOM 3675 C CA . PHE B 1 404 ? -12.909 39.963 51.208 1.00 20.90 404 PHE B CA 1
ATOM 3676 C C . PHE B 1 404 ? -12.832 39.033 52.412 1.00 20.53 404 PHE B C 1
ATOM 3677 O O . PHE B 1 404 ? -12.827 39.492 53.560 1.00 21.30 404 PHE B O 1
ATOM 3685 N N . ASN B 1 405 ? -12.757 37.720 52.171 1.00 19.24 405 ASN B N 1
ATOM 3686 C CA . ASN B 1 405 ? -12.681 36.774 53.279 1.00 18.94 405 ASN B CA 1
ATOM 3687 C C . ASN B 1 405 ? -11.380 36.931 54.054 1.00 18.61 405 ASN B C 1
ATOM 3688 O O . ASN B 1 405 ? -11.357 36.754 55.278 1.00 19.94 405 ASN B O 1
ATOM 3693 N N . LEU B 1 406 ? -10.285 37.251 53.360 1.00 18.61 406 LEU B N 1
ATOM 3694 C CA . LEU B 1 406 ? -9.028 37.517 54.053 1.00 21.88 406 LEU B CA 1
ATOM 3695 C C . LEU B 1 406 ? -9.159 38.722 54.977 1.00 24.38 406 LEU B C 1
ATOM 3696 O O . LEU B 1 406 ? -8.694 38.688 56.122 1.00 24.36 406 LEU B O 1
ATOM 3701 N N . VAL B 1 407 ? -9.792 39.796 54.497 1.00 24.79 407 VAL B N 1
ATOM 3702 C CA . VAL B 1 407 ? -10.061 40.947 55.358 1.00 23.68 407 VAL B CA 1
ATOM 3703 C C . VAL B 1 407 ? -10.931 40.533 56.537 1.00 20.03 407 VAL B C 1
ATOM 3704 O O . VAL B 1 407 ? -10.682 40.930 57.682 1.00 22.63 407 VAL B O 1
ATOM 3708 N N . ARG B 1 408 ? -11.964 39.728 56.275 1.00 19.46 408 ARG B N 1
ATOM 3709 C CA . ARG B 1 408 ? -12.853 39.275 57.340 1.00 23.37 408 ARG B CA 1
ATOM 3710 C C . ARG B 1 408 ? -12.084 38.526 58.422 1.00 26.96 408 ARG B C 1
ATOM 3711 O O . ARG B 1 408 ? -12.216 38.825 59.614 1.00 27.63 408 ARG B O 1
ATOM 3719 N N . GLN B 1 409 ? -11.268 37.547 58.020 1.00 24.44 409 GLN B N 1
ATOM 3720 C CA . GLN B 1 409 ? -10.530 36.748 58.993 1.00 35.31 409 GLN B CA 1
ATOM 3721 C C . GLN B 1 409 ? -9.555 37.595 59.798 1.00 29.80 409 GLN B C 1
ATOM 3722 O O . GLN B 1 409 ? -9.337 37.331 60.986 1.00 33.63 409 GLN B O 1
ATOM 3728 N N . THR B 1 410 ? -8.962 38.615 59.175 1.00 27.91 410 THR B N 1
ATOM 3729 C CA . THR B 1 410 ? -7.993 39.446 59.880 1.00 31.16 410 THR B CA 1
ATOM 3730 C C . THR B 1 410 ? -8.680 40.367 60.882 1.00 32.53 410 THR B C 1
ATOM 3731 O O . THR B 1 410 ? -8.167 40.584 61.986 1.00 36.50 410 THR B O 1
ATOM 3735 N N . LEU B 1 411 ? -9.843 40.913 60.518 1.00 30.54 411 LEU B N 1
ATOM 3736 C CA . LEU B 1 411 ? -10.576 41.770 61.444 1.00 33.01 411 LEU B CA 1
ATOM 3737 C C . LEU B 1 411 ? -11.150 40.977 62.609 1.00 36.46 411 LEU B C 1
ATOM 3738 O O . LEU B 1 411 ? -11.250 41.499 63.725 1.00 40.31 411 LEU B O 1
ATOM 3743 N N . LEU B 1 412 ? -11.534 39.722 62.371 1.00 35.71 412 LEU B N 1
ATOM 3744 C CA . LEU B 1 412 ? -12.115 38.901 63.427 1.00 39.43 412 LEU B CA 1
ATOM 3745 C C . LEU B 1 412 ? -11.049 38.271 64.308 1.00 57.38 412 LEU B C 1
ATOM 3746 O O . LEU B 1 412 ? -11.327 37.932 65.465 1.00 47.76 412 LEU B O 1
ATOM 3751 N N . SER B 1 413 ? -9.837 38.100 63.784 1.00 62.47 413 SER B N 1
ATOM 3752 C CA . SER B 1 413 ? -8.771 37.458 64.539 1.00 74.19 413 SER B CA 1
ATOM 3753 C C . SER B 1 413 ? -8.392 38.312 65.738 1.00 91.05 413 SER B C 1
ATOM 3754 O O . SER B 1 413 ? -8.006 39.478 65.582 1.00 95.00 413 SER B O 1
ATOM 3757 N N . HIS B 1 414 ? -8.502 37.732 66.935 1.00 111.25 414 HIS B N 1
ATOM 3758 C CA . HIS B 1 414 ? -8.159 38.437 68.164 1.00 125.24 414 HIS B CA 1
ATOM 3759 C C . HIS B 1 414 ? -6.671 38.308 68.485 1.00 134.04 414 HIS B C 1
ATOM 3760 O O . HIS B 1 414 ? -6.325 37.980 69.625 1.00 141.18 414 HIS B O 1
ATOM 3767 N N . LYS B 1 415 ? -5.861 38.522 67.441 1.00 130.87 415 LYS B N 1
ATOM 3768 C CA . LYS B 1 415 ? -4.402 38.397 67.439 1.00 133.10 415 LYS B CA 1
ATOM 3769 C C . LYS B 1 415 ? -3.514 39.623 67.128 1.00 134.40 415 LYS B C 1
ATOM 3770 O O . LYS B 1 415 ? -2.417 39.429 66.608 1.00 136.25 415 LYS B O 1
ATOM 3776 N N . ASN B 1 416 ? -3.968 40.855 67.379 1.00 134.91 416 ASN B N 1
ATOM 3777 C CA . ASN B 1 416 ? -3.129 42.050 67.131 1.00 133.13 416 ASN B CA 1
ATOM 3778 C C . ASN B 1 416 ? -2.557 42.114 65.705 1.00 125.81 416 ASN B C 1
ATOM 3779 O O . ASN B 1 416 ? -1.367 42.321 65.485 1.00 126.67 416 ASN B O 1
ATOM 3784 N N . LEU B 1 417 ? -3.454 41.906 64.760 1.00 113.88 417 LEU B N 1
ATOM 3785 C CA . LEU B 1 417 ? -3.218 41.828 63.322 1.00 101.35 417 LEU B CA 1
ATOM 3786 C C . LEU B 1 417 ? -3.528 43.094 62.536 1.00 94.86 417 LEU B C 1
ATOM 3787 O O . LEU B 1 417 ? -3.018 43.235 61.422 1.00 91.95 417 LEU B O 1
ATOM 3792 N N . VAL B 1 418 ? -4.314 44.022 63.074 1.00 94.02 418 VAL B N 1
ATOM 3793 C CA . VAL B 1 418 ? -4.560 45.286 62.374 1.00 93.88 418 VAL B CA 1
ATOM 3794 C C . VAL B 1 418 ? -4.125 46.455 63.254 1.00 103.81 418 VAL B C 1
ATOM 3795 O O . VAL B 1 418 ? -4.466 46.500 64.433 1.00 109.18 418 VAL B O 1
ATOM 3800 N N . GLU C 1 174 ? 3.031 -42.760 65.069 1.00 122.23 174 GLU C N 1
ATOM 3801 C CA . GLU C 1 174 ? 2.313 -41.500 65.217 1.00 118.47 174 GLU C CA 1
ATOM 3802 C C . GLU C 1 174 ? 3.190 -40.452 65.896 1.00 116.14 174 GLU C C 1
ATOM 3803 O O . GLU C 1 174 ? 4.233 -40.777 66.464 1.00 117.30 174 GLU C O 1
ATOM 3809 N N . LYS C 1 175 ? 2.755 -39.221 65.844 1.00 111.01 175 LYS C N 1
ATOM 3810 C CA . LYS C 1 175 ? 3.521 -38.116 66.380 1.00 107.83 175 LYS C CA 1
ATOM 3811 C C . LYS C 1 175 ? 2.826 -37.393 67.510 1.00 105.26 175 LYS C C 1
ATOM 3812 O O . LYS C 1 175 ? 1.598 -37.342 67.593 1.00 105.87 175 LYS C O 1
ATOM 3818 N N . LEU C 1 176 ? 3.621 -36.840 68.408 1.00 104.55 176 LEU C N 1
ATOM 3819 C CA . LEU C 1 176 ? 3.082 -36.042 69.495 1.00 102.51 176 LEU C CA 1
ATOM 3820 C C . LEU C 1 176 ? 2.810 -34.619 69.019 1.00 98.78 176 LEU C C 1
ATOM 3821 O O . LEU C 1 176 ? 3.504 -34.086 68.148 1.00 101.03 176 LEU C O 1
ATOM 3826 N N . TYR C 1 177 ? 1.776 -34.012 69.594 1.00 91.75 177 TYR C N 1
ATOM 3827 C CA . TYR C 1 177 ? 1.360 -32.659 69.253 1.00 87.22 177 TYR C CA 1
ATOM 3828 C C . TYR C 1 177 ? 0.693 -32.056 70.477 1.00 82.87 177 TYR C C 1
ATOM 3829 O O . TYR C 1 177 ? -0.085 -32.736 71.148 1.00 80.29 177 TYR C O 1
ATOM 3838 N N . SER C 1 178 ? 0.984 -30.789 70.763 1.00 78.17 178 SER C N 1
ATOM 3839 C CA . SER C 1 178 ? 0.349 -30.165 71.916 1.00 75.91 178 SER C CA 1
ATOM 3840 C C . SER C 1 178 ? 0.408 -28.647 71.806 1.00 72.27 178 SER C C 1
ATOM 3841 O O . SER C 1 178 ? 1.288 -28.080 71.153 1.00 71.55 178 SER C O 1
ATOM 3844 N N . ARG C 1 179 ? -0.549 -28.005 72.475 1.00 69.97 179 ARG C N 1
ATOM 3845 C CA . ARG C 1 179 ? -0.702 -26.558 72.500 1.00 67.23 179 ARG C CA 1
ATOM 3846 C C . ARG C 1 179 ? -1.172 -26.145 73.890 1.00 65.72 179 ARG C C 1
ATOM 3847 O O . ARG C 1 179 ? -1.911 -26.879 74.552 1.00 65.15 179 ARG C O 1
ATOM 3855 N N . VAL C 1 180 ? -0.728 -24.969 74.333 1.00 63.30 180 VAL C N 1
ATOM 3856 C CA . VAL C 1 180 ? -0.987 -24.472 75.681 1.00 61.15 180 VAL C CA 1
ATOM 3857 C C . VAL C 1 180 ? -1.843 -23.215 75.597 1.00 54.83 180 VAL C C 1
ATOM 3858 O O . VAL C 1 180 ? -1.482 -22.257 74.904 1.00 52.17 180 VAL C O 1
ATOM 3862 N N . LEU C 1 181 ? -2.966 -23.212 76.310 1.00 52.02 181 LEU C N 1
ATOM 3863 C CA . LEU C 1 181 ? -3.823 -22.038 76.416 1.00 49.38 181 LEU C CA 1
ATOM 3864 C C . LEU C 1 181 ? -3.508 -21.304 77.712 1.00 47.84 181 LEU C C 1
ATOM 3865 O O . LEU C 1 181 ? -3.433 -21.925 78.776 1.00 49.72 181 LEU C O 1
ATOM 3870 N N . ARG C 1 182 ? -3.331 -19.988 77.623 1.00 45.26 182 ARG C N 1
ATOM 3871 C CA . ARG C 1 182 ? -2.973 -19.160 78.770 1.00 45.39 182 ARG C CA 1
ATOM 3872 C C . ARG C 1 182 ? -4.135 -18.237 79.109 1.00 44.72 182 ARG C C 1
ATOM 3873 O O . ARG C 1 182 ? -4.604 -17.482 78.250 1.00 46.18 182 ARG C O 1
ATOM 3881 N N . PHE C 1 183 ? -4.593 -18.296 80.358 1.00 43.18 183 PHE C N 1
ATOM 3882 C CA . PHE C 1 183 ? -5.675 -17.456 80.848 1.00 47.37 183 PHE C CA 1
ATOM 3883 C C . PHE C 1 183 ? -5.208 -16.652 82.054 1.00 49.32 183 PHE C C 1
ATOM 3884 O O . PHE C 1 183 ? -4.396 -17.122 82.857 1.00 50.00 183 PHE C O 1
ATOM 3892 N N . PHE C 1 184 ? -5.737 -15.436 82.183 1.00 47.69 184 PHE C N 1
ATOM 3893 C CA . PHE C 1 184 ? -5.544 -14.627 83.377 1.00 48.55 184 PHE C CA 1
ATOM 3894 C C . PHE C 1 184 ? -6.875 -14.037 83.816 1.00 48.43 184 PHE C C 1
ATOM 3895 O O . PHE C 1 184 ? -7.719 -13.684 82.990 1.00 48.84 184 PHE C O 1
ATOM 3903 N N . GLY C 1 185 ? -7.043 -13.914 85.131 1.00 51.07 185 GLY C N 1
ATOM 3904 C CA . GLY C 1 185 ? -8.246 -13.354 85.707 1.00 52.60 185 GLY C CA 1
ATOM 3905 C C . GLY C 1 185 ? -9.191 -14.363 86.317 1.00 59.35 185 GLY C C 1
ATOM 3906 O O . GLY C 1 185 ? -10.244 -13.967 86.832 1.00 61.75 185 GLY C O 1
ATOM 3907 N N . ILE C 1 186 ? -8.853 -15.649 86.279 1.00 63.33 186 ILE C N 1
ATOM 3908 C CA . ILE C 1 186 ? -9.699 -16.705 86.816 1.00 69.40 186 ILE C CA 1
ATOM 3909 C C . ILE C 1 186 ? -8.837 -17.649 87.643 1.00 73.35 186 ILE C C 1
ATOM 3910 O O . ILE C 1 186 ? -7.725 -18.010 87.238 1.00 70.35 186 ILE C O 1
ATOM 3915 N N . GLY C 1 187 ? -9.342 -18.030 88.811 1.00 80.15 187 GLY C N 1
ATOM 3916 C CA . GLY C 1 187 ? -8.631 -18.930 89.691 1.00 86.18 187 GLY C CA 1
ATOM 3917 C C . GLY C 1 187 ? -8.591 -20.348 89.149 1.00 90.22 187 GLY C C 1
ATOM 3918 O O . GLY C 1 187 ? -9.136 -20.672 88.093 1.00 89.93 187 GLY C O 1
ATOM 3919 N N . GLU C 1 188 ? -7.928 -21.220 89.912 1.00 98.26 188 GLU C N 1
ATOM 3920 C CA . GLU C 1 188 ? -7.720 -22.586 89.448 1.00 104.43 188 GLU C CA 1
ATOM 3921 C C . GLU C 1 188 ? -8.950 -23.469 89.645 1.00 111.31 188 GLU C C 1
ATOM 3922 O O . GLU C 1 188 ? -9.154 -24.407 88.868 1.00 113.00 188 GLU C O 1
ATOM 3928 N N . SER C 1 189 ? -9.781 -23.195 90.654 1.00 118.32 189 SER C N 1
ATOM 3929 C CA . SER C 1 189 ? -10.950 -24.039 90.889 1.00 125.96 189 SER C CA 1
ATOM 3930 C C . SER C 1 189 ? -12.192 -23.547 90.15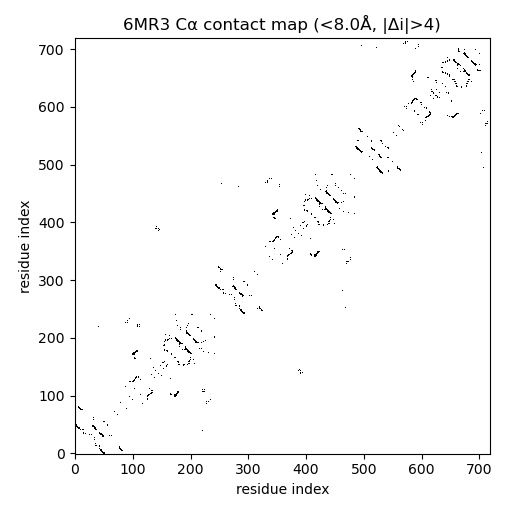5 1.00 129.17 189 SER C C 1
ATOM 3931 O O . SER C 1 189 ? -12.968 -24.366 89.648 1.00 134.21 189 SER C O 1
ATOM 3934 N N . HIS C 1 190 ? -12.402 -22.227 90.079 1.00 131.73 190 HIS C N 1
ATOM 3935 C CA . HIS C 1 190 ? -13.449 -21.692 89.213 1.00 132.94 190 HIS C CA 1
ATOM 3936 C C . HIS C 1 190 ? -13.235 -22.086 87.756 1.00 131.59 190 HIS C C 1
ATOM 3937 O O . HIS C 1 190 ? -14.126 -21.863 86.929 1.00 131.08 190 HIS C O 1
ATOM 3944 N N . LEU C 1 191 ? -12.087 -22.685 87.434 1.00 125.37 191 LEU C N 1
ATOM 3945 C CA . LEU C 1 191 ? -11.779 -23.107 86.074 1.00 119.24 191 LEU C CA 1
ATOM 3946 C C . LEU C 1 191 ? -12.395 -24.470 85.750 1.00 120.21 191 LEU C C 1
ATOM 3947 O O . LEU C 1 191 ? -13.054 -24.628 84.715 1.00 120.67 191 LEU C O 1
ATOM 3952 N N . VAL C 1 192 ? -12.185 -25.466 86.620 1.00 121.83 192 VAL C N 1
ATOM 3953 C CA . VAL C 1 192 ? -12.486 -26.860 86.287 1.00 124.11 192 VAL C CA 1
ATOM 3954 C C . VAL C 1 192 ? -13.981 -27.152 86.327 1.00 127.94 192 VAL C C 1
ATOM 3955 O O . VAL C 1 192 ? -14.431 -28.140 85.732 1.00 128.80 192 VAL C O 1
ATOM 3959 N N . THR C 1 193 ? -14.776 -26.308 86.998 1.00 130.03 193 THR C N 1
ATOM 3960 C CA . THR C 1 193 ? -16.217 -26.519 87.044 1.00 133.62 193 THR C CA 1
ATOM 3961 C C . THR C 1 193 ? -16.907 -26.168 85.729 1.00 134.82 193 THR C C 1
ATOM 3962 O O . THR C 1 193 ? -17.864 -26.850 85.338 1.00 140.26 193 THR C O 1
ATOM 3966 N N . LEU C 1 194 ? -16.454 -25.124 85.035 1.00 133.38 194 LEU C N 1
ATOM 3967 C CA . LEU C 1 194 ? -16.932 -24.895 83.675 1.00 130.54 194 LEU C CA 1
ATOM 3968 C C . LEU C 1 194 ? -16.356 -25.935 82.721 1.00 127.18 194 LEU C C 1
ATOM 3969 O O . LEU C 1 194 ? -17.010 -26.311 81.740 1.00 129.81 194 LEU C O 1
ATOM 3974 N N . LEU C 1 195 ? -15.255 -26.537 83.166 1.00 121.15 195 LEU C N 1
ATOM 3975 C CA . LEU C 1 195 ? -14.550 -27.596 82.455 1.00 115.54 195 LEU C CA 1
ATOM 3976 C C . LEU C 1 195 ? -14.955 -29.020 82.906 1.00 118.47 195 LEU C C 1
ATOM 3977 O O . LEU C 1 195 ? -14.440 -30.009 82.387 1.00 119.45 195 LEU C O 1
ATOM 3982 N N . HIS C 1 196 ? -15.874 -29.121 83.870 1.00 123.37 196 HIS C N 1
ATOM 3983 C CA . HIS C 1 196 ? -16.298 -30.427 84.412 1.00 129.61 196 HIS C CA 1
ATOM 3984 C C . HIS C 1 196 ? -16.984 -31.402 83.440 1.00 135.39 196 HIS C C 1
ATOM 3985 O O . HIS C 1 196 ? -16.665 -32.591 83.422 1.00 140.65 196 HIS C O 1
ATOM 3992 N N . ASP C 1 197 ? -17.918 -30.899 82.639 1.00 141.38 197 ASP C N 1
ATOM 3993 C CA . ASP C 1 197 ? -18.611 -31.706 81.623 1.00 146.67 197 ASP C CA 1
ATOM 3994 C C . ASP C 1 197 ? -17.732 -32.030 80.390 1.00 145.47 197 ASP C C 1
ATOM 3995 O O . ASP C 1 197 ? -17.681 -33.171 79.930 1.00 148.43 197 ASP C O 1
ATOM 4000 N N . LEU C 1 198 ? -17.008 -31.007 79.933 1.00 134.70 198 LEU C N 1
ATOM 4001 C CA . LEU C 1 198 ? -16.071 -31.136 78.823 1.00 128.08 198 LEU C CA 1
ATOM 4002 C C . LEU C 1 198 ? -14.820 -31.945 79.172 1.00 121.73 198 LEU C C 1
ATOM 4003 O O . LEU C 1 198 ? -14.145 -32.457 78.279 1.00 119.11 198 LEU C O 1
ATOM 4008 N N . ILE C 1 199 ? -14.522 -32.053 80.463 1.00 114.99 199 ILE C N 1
ATOM 4009 C CA . ILE C 1 199 ? -13.356 -32.797 80.921 1.00 109.09 199 ILE C CA 1
ATOM 4010 C C . ILE C 1 199 ? -12.912 -33.822 79.881 1.00 107.37 199 ILE C C 1
ATOM 4011 O O . ILE C 1 199 ? -12.461 -34.914 80.226 1.00 108.82 199 ILE C O 1
ATOM 4016 N N . THR C 1 203 ? -11.933 -37.337 75.801 1.00 149.43 203 THR C N 1
ATOM 4017 C CA . THR C 1 203 ? -11.382 -37.637 74.451 1.00 148.03 203 THR C CA 1
ATOM 4018 C C . THR C 1 203 ? -10.128 -36.848 74.042 1.00 143.89 203 THR C C 1
ATOM 4019 O O . THR C 1 203 ? -9.702 -35.921 74.746 1.00 141.63 203 THR C O 1
ATOM 4023 N N . ASP C 1 204 ? -9.532 -37.218 72.908 1.00 141.72 204 ASP C N 1
ATOM 4024 C CA . ASP C 1 204 ? -8.291 -36.579 72.508 1.00 136.96 204 ASP C CA 1
ATOM 4025 C C . ASP C 1 204 ? -8.723 -35.312 71.783 1.00 132.45 204 ASP C C 1
ATOM 4026 O O . ASP C 1 204 ? -9.665 -35.371 70.980 1.00 134.38 204 ASP C O 1
ATOM 4031 N N . PRO C 1 205 ? -8.071 -34.159 72.019 1.00 127.89 205 PRO C N 1
ATOM 4032 C CA . PRO C 1 205 ? -6.851 -33.866 72.788 1.00 123.69 205 PRO C CA 1
ATOM 4033 C C . PRO C 1 205 ? -6.921 -34.181 74.282 1.00 120.45 205 PRO C C 1
ATOM 4034 O O . PRO C 1 205 ? -7.999 -34.180 74.876 1.00 123.05 205 PRO C O 1
ATOM 4038 N N . THR C 1 206 ? -5.762 -34.471 74.866 1.00 110.93 206 THR C N 1
ATOM 4039 C CA . THR C 1 206 ? -5.648 -34.625 76.308 1.00 104.38 206 THR C CA 1
ATOM 4040 C C . THR C 1 206 ? -5.594 -33.253 76.967 1.00 96.96 206 THR C C 1
ATOM 4041 O O . THR C 1 206 ? -5.039 -32.301 76.415 1.00 93.72 206 THR C O 1
ATOM 4045 N N . ILE C 1 207 ? -6.182 -33.153 78.155 1.00 94.84 207 ILE C N 1
ATOM 4046 C CA . ILE C 1 207 ? -6.262 -31.893 78.883 1.00 90.35 207 ILE C CA 1
ATOM 4047 C C . ILE C 1 207 ? -5.376 -31.964 80.114 1.00 90.59 207 ILE C C 1
ATOM 4048 O O . ILE C 1 207 ? -5.335 -32.986 80.810 1.00 94.72 207 ILE C O 1
ATOM 4053 N N . ALA C 1 208 ? -4.678 -30.868 80.387 1.00 86.93 208 ALA C N 1
ATOM 4054 C CA . ALA C 1 208 ? -3.760 -30.789 81.520 1.00 87.86 208 ALA C CA 1
ATOM 4055 C C . ALA C 1 208 ? -3.747 -29.355 82.028 1.00 84.44 208 ALA C C 1
ATOM 4056 O O . ALA C 1 208 ? -3.123 -28.470 81.417 1.00 79.70 208 ALA C O 1
ATOM 4058 N N . PRO C 1 209 ? -4.431 -29.073 83.139 1.00 85.27 209 PRO C N 1
ATOM 4059 C CA . PRO C 1 209 ? -4.427 -27.714 83.691 1.00 83.42 209 PRO C CA 1
ATOM 4060 C C . PRO C 1 209 ? -3.255 -27.458 84.628 1.00 86.36 209 PRO C C 1
ATOM 4061 O O . PRO C 1 209 ? -2.975 -28.261 85.524 1.00 90.15 209 PRO C O 1
ATOM 4065 N N . TYR C 1 210 ? -2.565 -26.339 84.423 1.00 87.51 210 TYR C N 1
ATOM 4066 C CA . TYR C 1 210 ? -1.438 -25.940 85.253 1.00 91.74 210 TYR C CA 1
ATOM 4067 C C . TYR C 1 210 ? -1.624 -24.487 85.658 1.00 91.23 210 TYR C C 1
ATOM 4068 O O . TYR C 1 210 ? -1.835 -23.624 84.800 1.00 89.23 210 TYR C O 1
ATOM 4077 N N . ALA C 1 211 ? -1.543 -24.218 86.957 1.00 94.34 211 ALA C N 1
ATOM 4078 C CA . ALA C 1 211 ? -1.692 -22.869 87.488 1.00 93.69 211 ALA C CA 1
ATOM 4079 C C . ALA C 1 211 ? -0.488 -22.543 88.357 1.00 94.40 211 ALA C C 1
ATOM 4080 O O . ALA C 1 211 ? -0.215 -23.248 89.335 1.00 98.95 211 ALA C O 1
ATOM 4082 N N . LYS C 1 212 ? 0.238 -21.493 87.988 1.00 91.34 212 LYS C N 1
ATOM 4083 C CA . LYS C 1 212 ? 1.238 -20.890 88.850 1.00 91.58 212 LYS C CA 1
ATOM 4084 C C . LYS C 1 212 ? 0.661 -19.595 89.420 1.00 87.10 212 LYS C C 1
ATOM 4085 O O . LYS C 1 212 ? -0.538 -19.321 89.303 1.00 85.53 212 LYS C O 1
ATOM 4091 N N . THR C 1 213 ? 1.516 -18.782 90.031 1.00 83.77 213 THR C N 1
ATOM 4092 C CA . THR C 1 213 ? 1.077 -17.589 90.750 1.00 79.91 213 THR C CA 1
ATOM 4093 C C . THR C 1 213 ? 0.480 -16.578 89.777 1.00 73.31 213 THR C C 1
ATOM 4094 O O . THR C 1 213 ? 1.204 -15.855 89.090 1.00 72.14 213 THR C O 1
ATOM 4098 N N . GLY C 1 214 ? -0.853 -16.521 89.714 1.00 72.62 214 GLY C N 1
ATOM 4099 C CA . GLY C 1 214 ? -1.572 -15.449 89.044 1.00 70.11 214 GLY C CA 1
ATOM 4100 C C . GLY C 1 214 ? -2.399 -15.898 87.855 1.00 69.84 214 GLY C C 1
ATOM 4101 O O . GLY C 1 214 ? -3.453 -15.312 87.585 1.00 70.49 214 GLY C O 1
ATOM 4102 N N . GLU C 1 215 ? -1.942 -16.918 87.135 1.00 70.48 215 GLU C N 1
ATOM 4103 C CA . GLU C 1 215 ? -2.571 -17.321 85.886 1.00 71.08 215 GLU C CA 1
ATOM 4104 C C . GLU C 1 215 ? -2.818 -18.824 85.882 1.00 71.42 215 GLU C C 1
ATOM 4105 O O . GLU C 1 215 ? -2.386 -19.555 86.777 1.00 72.11 215 GLU C O 1
ATOM 4111 N N . VAL C 1 216 ? -3.530 -19.279 84.855 1.00 66.63 216 VAL C N 1
ATOM 4112 C CA . VAL C 1 216 ? -3.758 -20.698 84.617 1.00 66.11 216 VAL C CA 1
ATOM 4113 C C . VAL C 1 216 ? -3.364 -21.014 83.181 1.00 62.81 216 VAL C C 1
ATOM 4114 O O . VAL C 1 216 ? -3.574 -20.202 82.272 1.00 59.95 216 VAL C O 1
ATOM 4118 N N . THR C 1 217 ? -2.757 -22.178 82.984 1.00 61.84 217 THR C N 1
ATOM 4119 C CA . THR C 1 217 ? -2.440 -22.676 81.656 1.00 59.42 217 THR C CA 1
ATOM 4120 C C . THR C 1 217 ? -3.110 -24.025 81.452 1.00 60.18 217 THR C C 1
ATOM 4121 O O . THR C 1 217 ? -3.323 -24.784 82.403 1.00 60.11 217 THR C O 1
ATOM 4125 N N . ILE C 1 218 ? -3.451 -24.306 80.198 1.00 60.43 218 ILE C N 1
ATOM 4126 C CA . ILE C 1 218 ? -4.149 -25.525 79.817 1.00 61.25 218 ILE C CA 1
ATOM 4127 C C . ILE C 1 218 ? -3.369 -26.162 78.677 1.00 62.41 218 ILE C C 1
ATOM 4128 O O . ILE C 1 218 ? -3.258 -25.571 77.595 1.00 62.79 218 ILE C O 1
ATOM 4133 N N . ARG C 1 219 ? -2.821 -27.354 78.918 1.00 68.77 219 ARG C N 1
ATOM 4134 C CA . ARG C 1 219 ? -2.050 -28.078 77.915 1.00 72.90 219 ARG C CA 1
ATOM 4135 C C . ARG C 1 219 ? -2.945 -29.086 77.206 1.00 73.31 219 ARG C C 1
ATOM 4136 O O . ARG C 1 219 ? -3.496 -29.989 77.842 1.00 74.92 219 ARG C O 1
ATOM 4144 N N . LEU C 1 220 ? -3.078 -28.928 75.890 1.00 72.54 220 LEU C N 1
ATOM 4145 C CA . LEU C 1 220 ? -3.883 -29.800 75.040 1.00 73.90 220 LEU C CA 1
ATOM 4146 C C . LEU C 1 220 ? -2.939 -30.587 74.143 1.00 78.20 220 LEU C C 1
ATOM 4147 O O . LEU C 1 220 ? -2.336 -30.015 73.232 1.00 76.37 220 LEU C O 1
ATOM 4152 N N . SER C 1 221 ? -2.819 -31.892 74.384 1.00 82.54 221 SER C N 1
ATOM 4153 C CA . SER C 1 221 ? -1.938 -32.747 73.599 1.00 85.74 221 SER C CA 1
ATOM 4154 C C . SER C 1 221 ? -2.730 -33.862 72.929 1.00 89.49 221 SER C C 1
ATOM 4155 O O . SER C 1 221 ? -3.624 -34.457 73.539 1.00 93.45 221 SER C O 1
ATOM 4158 N N . THR C 1 222 ? -2.389 -34.146 71.673 1.00 92.29 222 THR C N 1
ATOM 4159 C CA . THR C 1 222 ? -3.073 -35.177 70.907 1.00 98.65 222 THR C CA 1
ATOM 4160 C C . THR C 1 222 ? -2.085 -35.854 69.969 1.00 103.94 222 THR C C 1
ATOM 4161 O O . THR C 1 222 ? -1.144 -35.228 69.473 1.00 104.09 222 THR C O 1
ATOM 4165 N N . LYS C 1 223 ? -2.308 -37.145 69.735 1.00 103.74 223 LYS C N 1
ATOM 4166 C CA . LYS C 1 223 ? -1.518 -37.903 68.777 1.00 104.91 223 LYS C CA 1
ATOM 4167 C C . LYS C 1 223 ? -2.141 -37.789 67.393 1.00 102.95 223 LYS C C 1
ATOM 4168 O O . LYS C 1 223 ? -3.364 -37.863 67.239 1.00 101.69 223 LYS C O 1
ATOM 4174 N N . ALA C 1 224 ? -1.292 -37.607 66.387 1.00 101.62 224 ALA C N 1
ATOM 4175 C CA . ALA C 1 224 ? -1.761 -37.484 65.015 1.00 100.67 224 ALA C CA 1
ATOM 4176 C C . ALA C 1 224 ? -0.604 -37.785 64.076 1.00 101.66 224 ALA C C 1
ATOM 4177 O O . ALA C 1 224 ? 0.552 -37.894 64.492 1.00 103.23 224 ALA C O 1
ATOM 4179 N N . HIS C 1 225 ? -0.937 -37.925 62.796 1.00 101.34 225 HIS C N 1
ATOM 4180 C CA . HIS C 1 225 ? 0.079 -38.085 61.770 1.00 103.28 225 HIS C CA 1
ATOM 4181 C C . HIS C 1 225 ? 0.475 -36.765 61.131 1.00 101.63 225 HIS C C 1
ATOM 4182 O O . HIS C 1 225 ? 1.476 -36.718 60.411 1.00 101.41 225 HIS C O 1
ATOM 4189 N N . ARG C 1 226 ? -0.257 -35.688 61.383 1.00 100.01 226 ARG C N 1
ATOM 4190 C CA . ARG C 1 226 ? 0.139 -34.425 60.790 1.00 98.31 226 ARG C CA 1
ATOM 4191 C C . ARG C 1 226 ? -0.321 -33.238 61.617 1.00 96.72 226 ARG C C 1
ATOM 4192 O O . ARG C 1 226 ? -1.371 -33.282 62.264 1.00 96.09 226 ARG C O 1
ATOM 4200 N N . GLN C 1 227 ? 0.474 -32.168 61.543 1.00 117.95 227 GLN C N 1
ATOM 4201 C CA . GLN C 1 227 ? 0.134 -30.893 62.165 1.00 113.40 227 GLN C CA 1
ATOM 4202 C C . GLN C 1 227 ? -1.293 -30.458 61.845 1.00 111.10 227 GLN C C 1
ATOM 4203 O O . GLN C 1 227 ? -1.954 -29.841 62.685 1.00 107.81 227 GLN C O 1
ATOM 4209 N N . LYS C 1 228 ? -1.786 -30.755 60.641 1.00 115.25 228 LYS C N 1
ATOM 4210 C CA . LYS C 1 228 ? -3.094 -30.229 60.266 1.00 112.86 228 LYS C CA 1
ATOM 4211 C C . LYS C 1 228 ? -4.227 -31.041 60.881 1.00 109.31 228 LYS C C 1
ATOM 4212 O O . LYS C 1 228 ? -5.195 -30.468 61.393 1.00 106.82 228 LYS C O 1
ATOM 4218 N N . GLU C 1 229 ? -4.123 -32.369 60.858 1.00 110.40 229 GLU C N 1
ATOM 4219 C CA . GLU C 1 229 ? -5.106 -33.181 61.565 1.00 103.70 229 GLU C CA 1
ATOM 4220 C C . GLU C 1 229 ? -5.006 -32.980 63.072 1.00 95.01 229 GLU C C 1
ATOM 4221 O O . GLU C 1 229 ? -6.007 -33.122 63.782 1.00 89.61 229 GLU C O 1
ATOM 4227 N N . ALA C 1 230 ? -3.819 -32.627 63.570 1.00 97.55 230 ALA C N 1
ATOM 4228 C CA . ALA C 1 230 ? -3.658 -32.388 65.000 1.00 96.33 230 ALA C CA 1
ATOM 4229 C C . ALA C 1 230 ? -4.257 -31.048 65.411 1.00 92.93 230 ALA C C 1
ATOM 4230 O O . ALA C 1 230 ? -4.854 -30.933 66.487 1.00 92.90 230 ALA C O 1
ATOM 4232 N N . ASP C 1 231 ? -4.112 -30.026 64.565 1.00 93.46 231 ASP C N 1
ATOM 4233 C CA . ASP C 1 231 ? -4.561 -28.686 64.933 1.00 93.35 231 ASP C CA 1
ATOM 4234 C C . ASP C 1 231 ? -6.081 -28.598 64.950 1.00 92.77 231 ASP C C 1
ATOM 4235 O O . ASP C 1 231 ? -6.674 -28.168 65.947 1.00 91.30 231 ASP C O 1
ATOM 4240 N N . SER C 1 232 ? -6.731 -28.991 63.850 1.00 91.02 232 SER C N 1
ATOM 4241 C CA . SER C 1 232 ? -8.185 -29.094 63.876 1.00 88.77 232 SER C CA 1
ATOM 4242 C C . SER C 1 232 ? -8.648 -29.971 65.034 1.00 85.56 232 SER C C 1
ATOM 4243 O O . SER C 1 232 ? -9.642 -29.654 65.693 1.00 83.95 232 SER C O 1
ATOM 4246 N N . LYS C 1 233 ? -7.921 -31.056 65.316 1.00 85.37 233 LYS C N 1
ATOM 4247 C CA . LYS C 1 233 ? -8.191 -31.853 66.510 1.00 83.80 233 LYS C CA 1
ATOM 4248 C C . LYS C 1 233 ? -8.047 -31.015 67.773 1.00 82.55 233 LYS C C 1
ATOM 4249 O O . LYS C 1 233 ? -8.887 -31.090 68.677 1.00 81.98 233 LYS C O 1
ATOM 4255 N N . LEU C 1 234 ? -6.982 -30.213 67.853 1.00 81.76 234 LEU C N 1
ATOM 4256 C CA . LEU C 1 234 ? -6.791 -29.344 69.009 1.00 79.41 234 LEU C CA 1
ATOM 4257 C C . LEU C 1 234 ? -7.818 -28.220 69.029 1.00 79.22 234 LEU C C 1
ATOM 4258 O O . LEU C 1 234 ? -8.372 -27.898 70.086 1.00 77.87 234 LEU C O 1
ATOM 4263 N N . ASP C 1 235 ? -8.084 -27.613 67.868 1.00 81.85 235 ASP C N 1
ATOM 4264 C CA . ASP C 1 235 ? -9.056 -26.528 67.803 1.00 82.86 235 ASP C CA 1
ATOM 4265 C C . ASP C 1 235 ? -10.455 -27.016 68.157 1.00 84.70 235 ASP C C 1
ATOM 4266 O O . ASP C 1 235 ? -11.247 -26.270 68.749 1.00 83.55 235 ASP C O 1
ATOM 4271 N N . LYS C 1 236 ? -10.778 -28.263 67.792 1.00 88.13 236 LYS C N 1
ATOM 4272 C CA . LYS C 1 236 ? -12.073 -28.831 68.158 1.00 90.36 236 LYS C CA 1
ATOM 4273 C C . LYS C 1 236 ? -12.311 -28.717 69.659 1.00 93.03 236 LYS C C 1
ATOM 4274 O O . LYS C 1 236 ? -13.230 -28.022 70.103 1.00 95.50 236 LYS C O 1
ATOM 4280 N N . LEU C 1 237 ? -11.475 -29.380 70.456 1.00 97.27 237 LEU C N 1
ATOM 4281 C CA . LEU C 1 237 ? -11.596 -29.285 71.906 1.00 99.59 237 LEU C CA 1
ATOM 4282 C C . LEU C 1 237 ? -11.433 -27.853 72.399 1.00 98.80 237 LEU C C 1
ATOM 4283 O O . LEU C 1 237 ? -12.035 -27.478 73.410 1.00 97.94 237 LEU C O 1
ATOM 4288 N N . GLU C 1 238 ? -10.646 -27.040 71.692 1.00 91.53 238 GLU C N 1
ATOM 4289 C CA . GLU C 1 238 ? -10.257 -25.738 72.225 1.00 84.46 238 GLU C CA 1
ATOM 4290 C C . GLU C 1 238 ? -11.439 -24.776 72.282 1.00 80.34 238 GLU C C 1
ATOM 4291 O O . GLU C 1 238 ? -11.656 -24.113 73.301 1.00 78.47 238 GLU C O 1
ATOM 4297 N N . LYS C 1 239 ? -12.212 -24.675 71.195 1.00 78.21 239 LYS C N 1
ATOM 4298 C CA . LYS C 1 239 ? -13.354 -23.764 71.197 1.00 78.14 239 LYS C CA 1
ATOM 4299 C C . LYS C 1 239 ? -14.465 -24.284 72.095 1.00 78.17 239 LYS C C 1
ATOM 4300 O O . LYS C 1 239 ? -15.245 -23.495 72.655 1.00 79.31 239 LYS C O 1
ATOM 4306 N N . LYS C 1 240 ? -14.569 -25.617 72.223 1.00 77.23 240 LYS C N 1
ATOM 4307 C CA . LYS C 1 240 ? -15.425 -26.181 73.254 1.00 77.99 240 LYS C CA 1
ATOM 4308 C C . LYS C 1 240 ? -14.975 -25.729 74.638 1.00 76.83 240 LYS C C 1
ATOM 4309 O O . LYS C 1 240 ? -15.805 -25.584 75.543 1.00 78.24 240 LYS C O 1
ATOM 4315 N N . ILE C 1 241 ? -13.672 -25.499 74.816 1.00 73.96 241 ILE C N 1
ATOM 4316 C CA . ILE C 1 241 ? -13.165 -24.945 76.067 1.00 73.21 241 ILE C CA 1
ATOM 4317 C C . ILE C 1 241 ? -13.376 -23.437 76.119 1.00 75.48 241 ILE C C 1
ATOM 4318 O O . ILE C 1 241 ? -13.576 -22.868 77.196 1.00 75.66 241 ILE C O 1
ATOM 4323 N N . ILE C 1 242 ? -13.323 -22.752 74.975 1.00 78.39 242 ILE C N 1
ATOM 4324 C CA . ILE C 1 242 ? -13.112 -21.306 75.015 1.00 81.79 242 ILE C CA 1
ATOM 4325 C C . ILE C 1 242 ? -14.357 -20.584 75.517 1.00 93.29 242 ILE C C 1
ATOM 4326 O O . ILE C 1 242 ? -14.321 -19.920 76.557 1.00 97.28 242 ILE C O 1
ATOM 4331 N N . THR C 1 243 ? -15.473 -20.695 74.802 1.00 104.28 243 THR C N 1
ATOM 4332 C CA . THR C 1 243 ? -16.637 -19.894 75.155 1.00 114.23 243 THR C CA 1
ATOM 4333 C C . THR C 1 243 ? -17.562 -20.584 76.157 1.00 119.43 243 THR C C 1
ATOM 4334 O O . THR C 1 243 ? -18.759 -20.273 76.192 1.00 123.35 243 THR C O 1
ATOM 4338 N N . ILE C 1 244 ? -17.072 -21.547 76.925 1.00 114.49 244 ILE C N 1
ATOM 4339 C CA . ILE C 1 244 ? -17.948 -22.033 77.971 1.00 116.98 244 ILE C CA 1
ATOM 4340 C C . ILE C 1 244 ? -17.918 -20.815 78.899 1.00 116.84 244 ILE C C 1
ATOM 4341 O O . ILE C 1 244 ? -16.834 -20.298 79.219 1.00 111.71 244 ILE C O 1
ATOM 4346 N N . ASP C 1 245 ? -19.095 -20.336 79.296 1.00 118.25 245 ASP C N 1
ATOM 4347 C CA . ASP C 1 245 ? -19.210 -19.137 80.136 1.00 118.87 245 ASP C CA 1
ATOM 4348 C C . ASP C 1 245 ? -18.480 -17.971 79.452 1.00 117.92 245 ASP C C 1
ATOM 4349 O O . ASP C 1 245 ? -18.741 -17.639 78.302 1.00 119.22 245 ASP C O 1
ATOM 4354 N N . ASN C 1 246 ? -17.584 -17.343 80.189 1.00 119.32 246 ASN C N 1
ATOM 4355 C CA . ASN C 1 246 ? -16.779 -16.222 79.723 1.00 118.00 246 ASN C CA 1
ATOM 4356 C C . ASN C 1 246 ? -15.298 -16.537 79.872 1.00 110.03 246 ASN C C 1
ATOM 4357 O O . ASN C 1 246 ? -14.530 -15.772 80.455 1.00 111.97 246 ASN C O 1
ATOM 4362 N N . LEU C 1 247 ? -14.868 -17.689 79.356 1.00 96.70 247 LEU C N 1
ATOM 4363 C CA . LEU C 1 247 ? -13.443 -17.989 79.397 1.00 86.16 247 LEU C CA 1
ATOM 4364 C C . LEU C 1 247 ? -12.673 -17.283 78.294 1.00 79.34 247 LEU C C 1
ATOM 4365 O O . LEU C 1 247 ? -11.458 -17.104 78.426 1.00 75.11 247 LEU C O 1
ATOM 4370 N N . ALA C 1 248 ? -13.346 -16.877 77.215 1.00 78.98 248 ALA C N 1
ATOM 4371 C CA . ALA C 1 248 ? -12.726 -15.962 76.265 1.00 77.06 248 ALA C CA 1
ATOM 4372 C C . ALA C 1 248 ? -12.377 -14.632 76.916 1.00 78.96 248 ALA C C 1
ATOM 4373 O O . ALA C 1 248 ? -11.482 -13.930 76.428 1.00 78.52 248 ALA C O 1
ATOM 4375 N N . ASP C 1 249 ? -13.068 -14.272 78.003 1.00 85.61 249 ASP C N 1
ATOM 4376 C CA . ASP C 1 249 ? -12.681 -13.104 78.788 1.00 86.83 249 ASP C CA 1
ATOM 4377 C C . ASP C 1 249 ? -11.251 -13.231 79.292 1.00 79.31 249 ASP C C 1
ATOM 4378 O O . ASP C 1 249 ? -10.450 -12.297 79.175 1.00 79.89 249 ASP C O 1
ATOM 4383 N N . TYR C 1 250 ? -10.920 -14.381 79.872 1.00 68.51 250 TYR C N 1
ATOM 4384 C CA . TYR C 1 250 ? -9.673 -14.556 80.600 1.00 62.02 250 TYR C CA 1
ATOM 4385 C C . TYR C 1 250 ? -8.527 -15.022 79.717 1.00 55.47 250 TYR C C 1
ATOM 4386 O O . TYR C 1 250 ? -7.366 -14.922 80.129 1.00 50.89 250 TYR C O 1
ATOM 4395 N N . PHE C 1 251 ? -8.823 -15.504 78.517 1.00 51.97 251 PHE C N 1
ATOM 4396 C CA . PHE C 1 251 ? -7.797 -16.016 77.627 1.00 49.25 251 PHE C CA 1
ATOM 4397 C C . PHE C 1 251 ? -7.006 -14.879 76.990 1.00 47.78 251 PHE C C 1
ATOM 4398 O O . PHE C 1 251 ? -7.580 -13.882 76.542 1.00 49.57 251 PHE C O 1
ATOM 4406 N N . TYR C 1 252 ? -5.677 -15.042 76.930 1.00 46.18 252 TYR C N 1
ATOM 4407 C CA . TYR C 1 252 ? -4.813 -13.992 76.397 1.00 47.13 252 TYR C CA 1
ATOM 4408 C C . TYR C 1 252 ? -3.719 -14.454 75.437 1.00 47.93 252 TYR C C 1
ATOM 4409 O O . TYR C 1 252 ? -3.137 -13.599 74.756 1.00 48.66 252 TYR C O 1
ATOM 4418 N N . GLY C 1 253 ? -3.429 -15.748 75.346 1.00 47.88 253 GLY C N 1
ATOM 4419 C CA . GLY C 1 253 ? -2.421 -16.208 74.414 1.00 49.71 253 GLY C CA 1
ATOM 4420 C C . GLY C 1 253 ? -2.003 -17.643 74.686 1.00 52.61 253 GLY C C 1
ATOM 4421 O O . GLY C 1 253 ? -2.664 -18.389 75.434 1.00 51.68 253 GLY C O 1
ATOM 4422 N N . TYR C 1 254 ? -0.981 -18.064 73.935 1.00 56.92 254 TYR C N 1
ATOM 4423 C CA . TYR C 1 254 ? -0.395 -19.404 73.976 1.00 59.25 254 TYR C CA 1
ATOM 4424 C C . TYR C 1 254 ? 1.128 -19.326 74.120 1.00 63.33 254 TYR C C 1
ATOM 4425 O O . TYR C 1 254 ? 1.693 -18.254 74.046 1.00 66.14 254 TYR C O 1
ATOM 4434 N N . GLY C 1 255 ? 1.788 -20.470 74.307 1.00 70.67 255 GLY C N 1
ATOM 4435 C CA . GLY C 1 255 ? 3.220 -20.564 74.392 1.00 76.92 255 GLY C CA 1
ATOM 4436 C C . GLY C 1 255 ? 3.577 -20.970 75.796 1.00 83.93 255 GLY C C 1
ATOM 4437 O O . GLY C 1 255 ? 3.210 -20.287 76.759 1.00 82.53 255 GLY C O 1
ATOM 4438 N N . GLU C 1 256 ? 4.228 -22.121 75.926 1.00 89.56 256 GLU C N 1
ATOM 4439 C CA . GLU C 1 256 ? 4.766 -22.495 77.220 1.00 94.83 256 GLU C CA 1
ATOM 4440 C C . GLU C 1 256 ? 5.762 -21.456 77.715 1.00 94.44 256 GLU C C 1
ATOM 4441 O O . GLU C 1 256 ? 5.897 -21.260 78.926 1.00 96.49 256 GLU C O 1
ATOM 4447 N N . GLU C 1 257 ? 6.456 -20.774 76.798 1.00 95.17 257 GLU C N 1
ATOM 4448 C CA . GLU C 1 257 ? 7.416 -19.751 77.202 1.00 94.96 257 GLU C CA 1
ATOM 4449 C C . GLU C 1 257 ? 6.776 -18.372 77.280 1.00 89.12 257 GLU C C 1
ATOM 4450 O O . GLU C 1 257 ? 7.366 -17.451 77.862 1.00 90.10 257 GLU C O 1
ATOM 4456 N N . ASN C 1 258 ? 5.580 -18.210 76.715 1.00 77.95 258 ASN C N 1
ATOM 4457 C CA . ASN C 1 258 ? 4.910 -16.923 76.740 1.00 69.70 258 ASN C CA 1
ATOM 4458 C C . ASN C 1 258 ? 4.458 -16.570 78.156 1.00 63.73 258 ASN C C 1
ATOM 4459 O O . ASN C 1 258 ? 4.503 -17.384 79.083 1.00 63.14 258 ASN C O 1
ATOM 4464 N N . SER C 1 259 ? 4.009 -15.328 78.305 1.00 55.40 259 SER C N 1
ATOM 4465 C CA . SER C 1 259 ? 3.503 -14.803 79.565 1.00 51.46 259 SER C CA 1
ATOM 4466 C C . SER C 1 259 ? 2.777 -13.500 79.272 1.00 47.10 259 SER C C 1
ATOM 4467 O O . SER C 1 259 ? 2.932 -12.913 78.196 1.00 47.05 259 SER C O 1
ATOM 4470 N N . LEU C 1 260 ? 1.978 -13.060 80.243 1.00 42.77 260 LEU C N 1
ATOM 4471 C CA . LEU C 1 260 ? 1.264 -11.795 80.092 1.00 41.84 260 LEU C CA 1
ATOM 4472 C C . LEU C 1 260 ? 2.196 -10.604 79.888 1.00 42.92 260 LEU C C 1
ATOM 4473 O O . LEU C 1 260 ? 1.904 -9.778 79.004 1.00 42.11 260 LEU C O 1
ATOM 4478 N N . PRO C 1 261 ? 3.297 -10.441 80.636 1.00 40.49 261 PRO C N 1
ATOM 4479 C CA . PRO C 1 261 ? 4.213 -9.330 80.320 1.00 43.94 261 PRO C CA 1
ATOM 4480 C C . PRO C 1 261 ? 4.781 -9.389 78.911 1.00 44.98 261 PRO C C 1
ATOM 4481 O O . PRO C 1 261 ? 4.972 -8.337 78.287 1.00 46.48 261 PRO C O 1
ATOM 4485 N N . GLN C 1 262 ? 5.052 -10.587 78.384 1.00 44.60 262 GLN C N 1
ATOM 4486 C CA . GLN C 1 262 ? 5.589 -10.686 77.029 1.00 47.66 262 GLN C CA 1
ATOM 4487 C C . GLN C 1 262 ? 4.550 -10.290 75.989 1.00 45.09 262 GLN C C 1
ATOM 4488 O O . GLN C 1 262 ? 4.875 -9.617 75.004 1.00 45.61 262 GLN C O 1
ATOM 4494 N N . VAL C 1 263 ? 3.296 -10.705 76.186 1.00 43.04 263 VAL C N 1
ATOM 4495 C CA . VAL C 1 263 ? 2.227 -10.297 75.280 1.00 44.05 263 VAL C CA 1
ATOM 4496 C C . VAL C 1 263 ? 2.075 -8.781 75.289 1.00 45.30 263 VAL C C 1
ATOM 4497 O O . VAL C 1 263 ? 1.886 -8.153 74.241 1.00 46.37 263 VAL C O 1
ATOM 4501 N N . VAL C 1 264 ? 2.170 -8.169 76.471 1.00 43.79 264 VAL C N 1
ATOM 4502 C CA . VAL C 1 264 ? 2.060 -6.717 76.565 1.00 45.10 264 VAL C CA 1
ATOM 4503 C C . VAL C 1 264 ? 3.293 -6.047 75.972 1.00 47.25 264 VAL C C 1
ATOM 4504 O O . VAL C 1 264 ? 3.189 -5.027 75.280 1.00 44.28 264 VAL C O 1
ATOM 4508 N N . PHE C 1 265 ? 4.478 -6.610 76.228 1.00 42.22 265 PHE C N 1
ATOM 4509 C CA . PHE C 1 265 ? 5.702 -6.066 75.646 1.00 43.55 265 PHE C CA 1
ATOM 4510 C C . PHE C 1 265 ? 5.618 -6.038 74.125 1.00 47.35 265 PHE C C 1
ATOM 4511 O O . PHE C 1 265 ? 5.971 -5.038 73.490 1.00 46.82 265 PHE C O 1
ATOM 4519 N N . ASP C 1 266 ? 5.147 -7.133 73.523 1.00 47.70 266 ASP C N 1
ATOM 4520 C CA . ASP C 1 266 ? 4.976 -7.163 72.074 1.00 50.42 266 ASP C CA 1
ATOM 4521 C C . ASP C 1 266 ? 3.900 -6.188 71.617 1.00 51.91 266 ASP C C 1
ATOM 4522 O O . ASP C 1 266 ? 4.007 -5.616 70.527 1.00 53.89 266 ASP C O 1
ATOM 4527 N N . LEU C 1 267 ? 2.861 -5.989 72.431 1.00 49.60 267 LEU C N 1
ATOM 4528 C CA . LEU C 1 267 ? 1.810 -5.043 72.071 1.00 51.38 267 LEU C CA 1
ATOM 4529 C C . LEU C 1 267 ? 2.330 -3.612 72.080 1.00 52.95 267 LEU C C 1
ATOM 4530 O O . LEU C 1 267 ? 1.991 -2.816 71.197 1.00 54.71 267 LEU C O 1
ATOM 4535 N N . LEU C 1 268 ? 3.154 -3.266 73.072 1.00 49.03 268 LEU C N 1
ATOM 4536 C CA . LEU C 1 268 ? 3.716 -1.920 73.130 1.00 51.26 268 LEU C CA 1
ATOM 4537 C C . LEU C 1 268 ? 4.692 -1.681 71.986 1.00 56.38 268 LEU C C 1
ATOM 4538 O O . LEU C 1 268 ? 4.737 -0.583 71.419 1.00 56.54 268 LEU C O 1
ATOM 4543 N N . LYS C 1 269 ? 5.481 -2.699 71.632 1.00 55.07 269 LYS C N 1
ATOM 4544 C CA . LYS C 1 269 ? 6.425 -2.557 70.528 1.00 61.11 269 LYS C CA 1
ATOM 4545 C C . LYS C 1 269 ? 5.704 -2.335 69.205 1.00 62.90 269 LYS C C 1
ATOM 4546 O O . LYS C 1 269 ? 6.136 -1.518 68.384 1.00 66.37 269 LYS C O 1
ATOM 4552 N N . GLU C 1 270 ? 4.602 -3.053 68.982 1.00 63.71 270 GLU C N 1
ATOM 4553 C CA . GLU C 1 270 ? 3.898 -2.958 67.707 1.00 70.53 270 GLU C CA 1
ATOM 4554 C C . GLU C 1 270 ? 3.225 -1.600 67.546 1.00 71.92 270 GLU C C 1
ATOM 4555 O O . GLU C 1 270 ? 3.363 -0.947 66.505 1.00 77.66 270 GLU C O 1
ATOM 4561 N N . LYS C 1 271 ? 2.490 -1.157 68.569 1.00 68.67 271 LYS C N 1
ATOM 4562 C CA . LYS C 1 271 ? 1.775 0.110 68.487 1.00 71.22 271 LYS C CA 1
ATOM 4563 C C . LYS C 1 271 ? 2.696 1.318 68.570 1.00 72.50 271 LYS C C 1
ATOM 4564 O O . LYS C 1 271 ? 2.231 2.443 68.353 1.00 75.77 271 LYS C O 1
ATOM 4570 N N . GLY C 1 272 ? 3.976 1.119 68.871 1.00 68.08 272 GLY C N 1
ATOM 4571 C CA . GLY C 1 272 ? 4.906 2.225 68.974 1.00 67.46 272 GLY C CA 1
ATOM 4572 C C . GLY C 1 272 ? 4.576 3.140 70.132 1.00 63.55 272 GLY C C 1
ATOM 4573 O O . GLY C 1 272 ? 4.567 4.366 69.985 1.00 65.80 272 GLY C O 1
ATOM 4574 N N . LYS C 1 273 ? 4.294 2.554 71.290 1.00 56.36 273 LYS C N 1
ATOM 4575 C CA . LYS C 1 273 ? 3.942 3.307 72.481 1.00 53.57 273 LYS C CA 1
ATOM 4576 C C . LYS C 1 273 ? 4.901 2.969 73.610 1.00 49.50 273 LYS C C 1
ATOM 4577 O O . LYS C 1 273 ? 5.464 1.871 73.664 1.00 48.14 273 LYS C O 1
ATOM 4583 N N . THR C 1 274 ? 5.087 3.929 74.508 1.00 48.02 274 THR C N 1
ATOM 4584 C CA . THR C 1 274 ? 5.964 3.768 75.655 1.00 45.43 274 THR C CA 1
ATOM 4585 C C . THR C 1 274 ? 5.146 3.830 76.937 1.00 42.43 274 THR C C 1
ATOM 4586 O O . THR C 1 274 ? 4.054 4.403 76.980 1.00 43.99 274 THR C O 1
ATOM 4590 N N . ILE C 1 275 ? 5.696 3.227 77.988 1.00 38.79 275 ILE C N 1
ATOM 4591 C CA . ILE C 1 275 ? 5.007 3.088 79.262 1.00 36.79 275 ILE C CA 1
ATOM 4592 C C . ILE C 1 275 ? 5.973 3.439 80.386 1.00 35.67 275 ILE C C 1
ATOM 4593 O O . ILE C 1 275 ? 7.182 3.207 80.291 1.00 34.39 275 ILE C O 1
ATOM 4598 N N . THR C 1 276 ? 5.431 4.031 81.445 1.00 36.13 276 THR C N 1
ATOM 4599 C CA . THR C 1 276 ? 6.153 4.259 82.687 1.00 33.61 276 THR C CA 1
ATOM 4600 C C . THR C 1 276 ? 5.309 3.716 83.832 1.00 33.01 276 THR C C 1
ATOM 4601 O O . THR C 1 276 ? 4.208 3.198 83.627 1.00 34.31 276 THR C O 1
ATOM 4605 N N . ALA C 1 277 ? 5.826 3.833 85.052 1.00 32.25 277 ALA C N 1
ATOM 4606 C CA . ALA C 1 277 ? 5.085 3.327 86.194 1.00 31.53 277 ALA C CA 1
ATOM 4607 C C . ALA C 1 277 ? 5.508 4.058 87.457 1.00 32.91 277 ALA C C 1
ATOM 4608 O O . ALA C 1 277 ? 6.647 4.518 87.578 1.00 35.75 277 ALA C O 1
ATOM 4610 N N . ALA C 1 278 ? 4.564 4.168 88.386 1.00 31.33 278 ALA C N 1
ATOM 4611 C CA . ALA C 1 278 ? 4.827 4.582 89.757 1.00 31.51 278 ALA C CA 1
ATOM 4612 C C . ALA C 1 278 ? 4.377 3.446 90.663 1.00 31.05 278 ALA C C 1
ATOM 4613 O O . ALA C 1 278 ? 3.186 3.124 90.710 1.00 31.05 278 ALA C O 1
ATOM 4615 N N . GLU C 1 279 ? 5.324 2.829 91.362 1.00 32.89 279 GLU C N 1
ATOM 4616 C CA . GLU C 1 279 ? 5.061 1.616 92.121 1.00 29.19 279 GLU C CA 1
ATOM 4617 C C . GLU C 1 279 ? 5.234 1.861 93.611 1.00 27.62 279 GLU C C 1
ATOM 4618 O O . GLU C 1 279 ? 6.168 2.546 94.037 1.00 32.87 279 GLU C O 1
ATOM 4624 N N . SER C 1 280 ? 4.331 1.277 94.402 1.00 27.69 280 SER C N 1
ATOM 4625 C CA . SER C 1 280 ? 4.458 1.296 95.846 1.00 29.63 280 SER C CA 1
ATOM 4626 C C . SER C 1 280 ? 4.676 -0.136 96.310 1.00 31.31 280 SER C C 1
ATOM 4627 O O . SER C 1 280 ? 5.836 -0.572 96.428 1.00 30.99 280 SER C O 1
ATOM 4630 N N . LEU C 1 281 ? 3.618 -0.913 96.553 1.00 28.74 281 LEU C N 1
ATOM 4631 C CA . LEU C 1 281 ? 3.783 -2.213 97.201 1.00 32.15 281 LEU C CA 1
ATOM 4632 C C . LEU C 1 281 ? 4.618 -3.179 96.366 1.00 30.18 281 LEU C C 1
ATOM 4633 O O . LEU C 1 281 ? 5.328 -4.022 96.927 1.00 30.03 281 LEU C O 1
ATOM 4638 N N . THR C 1 282 ? 4.557 -3.079 95.037 1.00 29.85 282 THR C N 1
ATOM 4639 C CA . THR C 1 282 ? 5.366 -3.952 94.193 1.00 28.53 282 THR C CA 1
ATOM 4640 C C . THR C 1 282 ? 6.831 -3.534 94.160 1.00 29.14 282 THR C C 1
ATOM 4641 O O . THR C 1 282 ? 7.692 -4.368 93.860 1.00 29.79 282 THR C O 1
ATOM 4645 N N . ALA C 1 283 ? 7.121 -2.263 94.449 1.00 27.62 283 ALA C N 1
ATOM 4646 C CA . ALA C 1 283 ? 8.483 -1.782 94.697 1.00 29.03 283 ALA C CA 1
ATOM 4647 C C . ALA C 1 283 ? 9.437 -2.092 93.545 1.00 29.26 283 ALA C C 1
ATOM 4648 O O . ALA C 1 283 ? 10.631 -2.319 93.756 1.00 28.79 283 ALA C O 1
ATOM 4650 N N . GLY C 1 284 ? 8.924 -2.100 92.318 1.00 28.66 284 GLY C N 1
ATOM 4651 C CA . GLY C 1 284 ? 9.751 -2.250 91.137 1.00 25.30 284 GLY C CA 1
ATOM 4652 C C . GLY C 1 284 ? 9.544 -3.531 90.362 1.00 25.73 284 GLY C C 1
ATOM 4653 O O . GLY C 1 284 ? 10.151 -3.687 89.295 1.00 28.44 284 GLY C O 1
ATOM 4654 N N . LEU C 1 285 ? 8.710 -4.451 90.854 1.00 25.54 285 LEU C N 1
ATOM 4655 C CA . LEU C 1 285 ? 8.506 -5.714 90.152 1.00 26.10 285 LEU C CA 1
ATOM 4656 C C . LEU C 1 285 ? 7.852 -5.509 88.792 1.00 25.78 285 LEU C C 1
ATOM 4657 O O . LEU C 1 285 ? 8.116 -6.274 87.858 1.00 27.23 285 LEU C O 1
ATOM 4662 N N . PHE C 1 286 ? 6.998 -4.491 88.658 1.00 26.36 286 PHE C N 1
ATOM 4663 C CA . PHE C 1 286 ? 6.344 -4.247 87.377 1.00 25.97 286 PHE C CA 1
ATOM 4664 C C . PHE C 1 286 ? 7.346 -3.779 86.330 1.00 26.62 286 PHE C C 1
ATOM 4665 O O . PHE C 1 286 ? 7.426 -4.346 85.234 1.00 29.70 286 PHE C O 1
ATOM 4673 N N . GLN C 1 287 ? 8.120 -2.740 86.650 1.00 27.76 287 GLN C N 1
ATOM 4674 C CA . GLN C 1 287 ? 9.080 -2.215 85.688 1.00 28.30 287 GLN C CA 1
ATOM 4675 C C . GLN C 1 287 ? 10.217 -3.196 85.432 1.00 27.55 287 GLN C C 1
ATOM 4676 O O . GLN C 1 287 ? 10.808 -3.186 84.346 1.00 30.33 287 GLN C O 1
ATOM 4682 N N . ALA C 1 288 ? 10.529 -4.054 86.407 1.00 26.34 288 ALA C N 1
ATOM 4683 C CA . ALA C 1 288 ? 11.549 -5.073 86.185 1.00 28.92 288 ALA C CA 1
ATOM 4684 C C . ALA C 1 288 ? 11.117 -6.077 85.124 1.00 30.95 288 ALA C C 1
ATOM 4685 O O . ALA C 1 288 ? 11.963 -6.606 84.395 1.00 30.40 288 ALA C O 1
ATOM 4687 N N . ARG C 1 289 ? 9.812 -6.350 85.020 1.00 35.28 289 ARG C N 1
ATOM 4688 C CA . ARG C 1 289 ? 9.327 -7.252 83.979 1.00 35.83 289 ARG C CA 1
ATOM 4689 C C . ARG C 1 289 ? 9.418 -6.618 82.599 1.00 34.24 289 ARG C C 1
ATOM 4690 O O . ARG C 1 289 ? 9.621 -7.327 81.607 1.00 35.78 289 ARG C O 1
ATOM 4698 N N . LEU C 1 290 ? 9.258 -5.295 82.511 1.00 34.82 290 LEU C N 1
ATOM 4699 C CA . LEU C 1 290 ? 9.375 -4.621 81.222 1.00 37.61 290 LEU C CA 1
ATOM 4700 C C . LEU C 1 290 ? 10.762 -4.817 80.625 1.00 39.77 290 LEU C C 1
ATOM 4701 O O . LEU C 1 290 ? 10.902 -5.042 79.418 1.00 43.15 290 LEU C O 1
ATOM 4706 N N . ALA C 1 291 ? 11.798 -4.748 81.458 1.00 37.56 291 ALA C N 1
ATOM 4707 C CA . ALA C 1 291 ? 13.172 -4.903 81.003 1.00 37.34 291 ALA C CA 1
ATOM 4708 C C . ALA C 1 291 ? 13.570 -6.357 80.788 1.00 40.37 291 ALA C C 1
ATOM 4709 O O . ALA C 1 291 ? 14.736 -6.619 80.474 1.00 40.92 291 ALA C O 1
ATOM 4711 N N . ASP C 1 292 ? 12.640 -7.302 80.951 1.00 42.60 292 ASP C N 1
ATOM 4712 C CA . ASP C 1 292 ? 12.970 -8.711 80.760 1.00 45.92 292 ASP C CA 1
ATOM 4713 C C . ASP C 1 292 ? 13.290 -9.027 79.306 1.00 50.15 292 ASP C C 1
ATOM 4714 O O . ASP C 1 292 ? 14.096 -9.922 79.031 1.00 53.42 292 ASP C O 1
ATOM 4719 N N . PHE C 1 293 ? 12.679 -8.310 78.371 1.00 53.31 293 PHE C N 1
ATOM 4720 C CA . PHE C 1 293 ? 12.720 -8.659 76.962 1.00 60.27 293 PHE C CA 1
ATOM 4721 C C . PHE C 1 293 ? 13.654 -7.726 76.203 1.00 60.86 293 PHE C C 1
ATOM 4722 O O . PHE C 1 293 ? 13.868 -6.575 76.596 1.00 59.22 293 PHE C O 1
ATOM 4730 N N . ALA C 1 294 ? 14.216 -8.245 75.115 1.00 66.97 294 ALA C N 1
ATOM 4731 C CA . ALA C 1 294 ? 15.176 -7.486 74.327 1.00 68.74 294 ALA C CA 1
ATOM 4732 C C . ALA C 1 294 ? 14.509 -6.278 73.683 1.00 67.16 294 ALA C C 1
ATOM 4733 O O . ALA C 1 294 ? 13.390 -6.364 73.170 1.00 69.13 294 ALA C O 1
ATOM 4735 N N . GLY C 1 295 ? 15.205 -5.144 73.716 1.00 60.06 295 GLY C N 1
ATOM 4736 C CA . GLY C 1 295 ? 14.678 -3.928 73.134 1.00 60.40 295 GLY C CA 1
ATOM 4737 C C . GLY C 1 295 ? 13.694 -3.176 73.997 1.00 55.13 295 GLY C C 1
ATOM 4738 O O . GLY C 1 295 ? 12.921 -2.368 73.473 1.00 47.83 295 GLY C O 1
ATOM 4739 N N . ALA C 1 296 ? 13.694 -3.412 75.312 1.00 49.71 296 ALA C N 1
ATOM 4740 C CA . ALA C 1 296 ? 12.786 -2.688 76.196 1.00 43.61 296 ALA C CA 1
ATOM 4741 C C . ALA C 1 296 ? 13.037 -1.189 76.174 1.00 43.09 296 ALA C C 1
ATOM 4742 O O . ALA C 1 296 ? 12.134 -0.414 76.507 1.00 43.77 296 ALA C O 1
ATOM 4744 N N . SER C 1 297 ? 14.238 -0.768 75.781 1.00 45.68 297 SER C N 1
ATOM 4745 C CA . SER C 1 297 ? 14.557 0.650 75.691 1.00 49.25 297 SER C CA 1
ATOM 4746 C C . SER C 1 297 ? 13.601 1.407 74.772 1.00 50.56 297 SER C C 1
ATOM 4747 O O . SER C 1 297 ? 13.403 2.612 74.961 1.00 50.34 297 SER C O 1
ATOM 4750 N N . ASP C 1 298 ? 12.998 0.732 73.790 1.00 52.92 298 ASP C N 1
ATOM 4751 C CA . ASP C 1 298 ? 12.114 1.413 72.849 1.00 57.61 298 ASP C CA 1
ATOM 4752 C C . ASP C 1 298 ? 10.740 1.695 73.439 1.00 53.23 298 ASP C C 1
ATOM 4753 O O . ASP C 1 298 ? 10.031 2.568 72.931 1.00 54.71 298 ASP C O 1
ATOM 4758 N N . ILE C 1 299 ? 10.351 0.982 74.495 1.00 45.59 299 ILE C N 1
ATOM 4759 C CA . ILE C 1 299 ? 9.028 1.118 75.090 1.00 45.47 299 ILE C CA 1
ATOM 4760 C C . ILE C 1 299 ? 9.080 1.539 76.550 1.00 40.61 299 ILE C C 1
ATOM 4761 O O . ILE C 1 299 ? 8.026 1.728 77.163 1.00 40.79 299 ILE C O 1
ATOM 4766 N N . PHE C 1 300 ? 10.269 1.693 77.127 1.00 39.94 300 PHE C N 1
ATOM 4767 C CA . PHE C 1 300 ? 10.392 2.011 78.546 1.00 37.40 300 PHE C CA 1
ATOM 4768 C C . PHE C 1 300 ? 11.593 2.919 78.752 1.00 40.71 300 PHE C C 1
ATOM 4769 O O . PHE C 1 300 ? 12.726 2.526 78.456 1.00 39.76 300 PHE C O 1
ATOM 4777 N N . LYS C 1 301 ? 11.345 4.126 79.261 1.00 39.00 301 LYS C N 1
ATOM 4778 C CA . LYS C 1 301 ? 12.406 5.079 79.552 1.00 44.44 301 LYS C CA 1
ATOM 4779 C C . LYS C 1 301 ? 12.709 5.207 81.037 1.00 43.09 301 LYS C C 1
ATOM 4780 O O . LYS C 1 301 ? 13.738 5.791 81.394 1.00 40.19 301 LYS C O 1
ATOM 4786 N N . GLY C 1 302 ? 11.851 4.682 81.906 1.00 35.90 302 GLY C N 1
ATOM 4787 C CA . GLY C 1 302 ? 12.081 4.770 83.332 1.00 36.66 302 GLY C CA 1
ATOM 4788 C C . GLY C 1 302 ? 10.827 5.074 84.124 1.00 34.83 302 GLY C C 1
ATOM 4789 O O . GLY C 1 302 ? 9.768 5.346 83.548 1.00 33.78 302 GLY C O 1
ATOM 4790 N N . GLY C 1 303 ? 10.934 5.033 85.442 1.00 33.91 303 GLY C N 1
ATOM 4791 C CA . GLY C 1 303 ? 9.788 5.303 86.278 1.00 31.43 303 GLY C CA 1
ATOM 4792 C C . GLY C 1 303 ? 10.187 5.506 87.719 1.00 33.02 303 GLY C C 1
ATOM 4793 O O . GLY C 1 303 ? 11.356 5.735 88.032 1.00 34.82 303 GLY C O 1
ATOM 4794 N N . PHE C 1 304 ? 9.194 5.401 88.597 1.00 31.42 304 PHE C N 1
ATOM 4795 C CA . PHE C 1 304 ? 9.347 5.762 89.996 1.00 32.11 304 PHE C CA 1
ATOM 4796 C C . PHE C 1 304 ? 8.931 4.607 90.892 1.00 32.49 304 PHE C C 1
ATOM 4797 O O . PHE C 1 304 ? 8.030 3.832 90.560 1.00 33.82 304 PHE C O 1
ATOM 4805 N N . ILE C 1 305 ? 9.595 4.507 92.039 1.00 29.82 305 ILE C N 1
ATOM 4806 C CA . ILE C 1 305 ? 9.193 3.612 93.118 1.00 28.68 305 ILE C CA 1
ATOM 4807 C C . ILE C 1 305 ? 8.897 4.504 94.319 1.00 31.42 305 ILE C C 1
ATOM 4808 O O . ILE C 1 305 ? 9.817 4.975 94.999 1.00 35.70 305 ILE C O 1
ATOM 4813 N N . THR C 1 306 ? 7.613 4.755 94.570 1.00 31.60 306 THR C N 1
ATOM 4814 C CA . THR C 1 306 ? 7.150 5.653 95.628 1.00 33.36 306 THR C CA 1
ATOM 4815 C C . THR C 1 306 ? 6.603 4.799 96.770 1.00 34.52 306 THR C C 1
ATOM 4816 O O . THR C 1 306 ? 5.399 4.562 96.875 1.00 35.95 306 THR C O 1
ATOM 4820 N N . TYR C 1 307 ? 7.504 4.345 97.642 1.00 36.59 307 TYR C N 1
ATOM 4821 C CA . TYR C 1 307 ? 7.113 3.390 98.675 1.00 37.57 307 TYR C CA 1
ATOM 4822 C C . TYR C 1 307 ? 6.414 4.067 99.850 1.00 42.50 307 TYR C C 1
ATOM 4823 O O . TYR C 1 307 ? 5.490 3.494 100.437 1.00 50.12 307 TYR C O 1
ATOM 4832 N N . SER C 1 308 ? 6.838 5.272 100.211 1.00 41.20 308 SER C N 1
ATOM 4833 C CA . SER C 1 308 ? 6.260 6.003 101.329 1.00 42.78 308 SER C CA 1
ATOM 4834 C C . SER C 1 308 ? 5.304 7.077 100.825 1.00 42.55 308 SER C C 1
ATOM 4835 O O . SER C 1 308 ? 5.314 7.450 99.650 1.00 42.28 308 SER C O 1
ATOM 4838 N N . ILE C 1 309 ? 4.468 7.577 101.739 1.00 42.26 309 ILE C N 1
ATOM 4839 C CA . ILE C 1 309 ? 3.535 8.635 101.365 1.00 44.46 309 ILE C CA 1
ATOM 4840 C C . ILE C 1 309 ? 4.281 9.931 101.072 1.00 44.62 309 ILE C C 1
ATOM 4841 O O . ILE C 1 309 ? 3.856 10.721 100.220 1.00 42.69 309 ILE C O 1
ATOM 4846 N N . GLU C 1 310 ? 5.408 10.166 101.749 1.00 46.33 310 GLU C N 1
ATOM 4847 C CA . GLU C 1 310 ? 6.165 11.391 101.518 1.00 49.27 310 GLU C CA 1
ATOM 4848 C C . GLU C 1 310 ? 6.809 11.392 100.138 1.00 45.40 310 GLU C C 1
ATOM 4849 O O . GLU C 1 310 ? 6.907 12.443 99.494 1.00 46.15 310 GLU C O 1
ATOM 4855 N N . GLU C 1 311 ? 7.253 10.227 99.664 1.00 43.69 311 GLU C N 1
ATOM 4856 C CA . GLU C 1 311 ? 7.862 10.171 98.342 1.00 41.81 311 GLU C CA 1
ATOM 4857 C C . GLU C 1 311 ? 6.817 10.145 97.235 1.00 40.50 311 GLU C C 1
ATOM 4858 O O . GLU C 1 311 ? 7.099 10.589 96.118 1.00 41.98 311 GLU C O 1
ATOM 4864 N N . LYS C 1 312 ? 5.616 9.633 97.519 1.00 38.17 312 LYS C N 1
ATOM 4865 C CA . LYS C 1 312 ? 4.516 9.791 96.574 1.00 37.51 312 LYS C CA 1
ATOM 4866 C C . LYS C 1 312 ? 4.241 11.265 96.310 1.00 40.74 312 LYS C C 1
ATOM 4867 O O . LYS C 1 312 ? 3.973 11.664 95.170 1.00 41.31 312 LYS C O 1
ATOM 4873 N N . ALA C 1 313 ? 4.318 12.091 97.353 1.00 42.35 313 ALA C N 1
ATOM 4874 C CA . ALA C 1 313 ? 4.088 13.522 97.204 1.00 46.15 313 ALA C CA 1
ATOM 4875 C C . ALA C 1 313 ? 5.297 14.220 96.593 1.00 48.38 313 ALA C C 1
ATOM 4876 O O . ALA C 1 313 ? 5.154 15.044 95.684 1.00 49.91 313 ALA C O 1
ATOM 4878 N N . ARG C 1 314 ? 6.497 13.894 97.077 1.00 50.05 314 ARG C N 1
ATOM 4879 C CA . ARG C 1 314 ? 7.687 14.631 96.664 1.00 53.24 314 ARG C CA 1
ATOM 4880 C C . ARG C 1 314 ? 8.100 14.290 95.237 1.00 51.31 314 ARG C C 1
ATOM 4881 O O . ARG C 1 314 ? 8.490 15.179 94.471 1.00 56.77 314 ARG C O 1
ATOM 4897 N N . LEU C 1 316 ? 6.322 12.526 92.622 1.00 43.99 316 LEU C N 1
ATOM 4898 C CA . LEU C 1 316 ? 5.331 12.676 91.565 1.00 43.35 316 LEU C CA 1
ATOM 4899 C C . LEU C 1 316 ? 4.676 14.049 91.549 1.00 46.27 316 LEU C C 1
ATOM 4900 O O . LEU C 1 316 ? 4.046 14.407 90.548 1.00 48.33 316 LEU C O 1
ATOM 4905 N N . GLY C 1 317 ? 4.815 14.827 92.619 1.00 47.91 317 GLY C N 1
ATOM 4906 C CA . GLY C 1 317 ? 4.198 16.137 92.666 1.00 53.56 317 GLY C CA 1
ATOM 4907 C C . GLY C 1 317 ? 2.742 16.126 93.065 1.00 52.20 317 GLY C C 1
ATOM 4908 O O . GLY C 1 317 ? 1.975 16.981 92.610 1.00 54.32 317 GLY C O 1
ATOM 4909 N N . ILE C 1 318 ? 2.335 15.175 93.899 1.00 50.99 318 ILE C N 1
ATOM 4910 C CA . ILE C 1 318 ? 0.959 15.076 94.377 1.00 49.40 318 ILE C CA 1
ATOM 4911 C C . ILE C 1 318 ? 0.863 15.826 95.700 1.00 50.05 318 ILE C C 1
ATOM 4912 O O . ILE C 1 318 ? 1.747 15.676 96.555 1.00 49.55 318 ILE C O 1
ATOM 4917 N N . PRO C 1 319 ? -0.164 16.651 95.907 1.00 52.34 319 PRO C N 1
ATOM 4918 C CA . PRO C 1 319 ? -0.288 17.368 97.184 1.00 57.66 319 PRO C CA 1
ATOM 4919 C C . PRO C 1 319 ? -0.346 16.401 98.359 1.00 53.72 319 PRO C C 1
ATOM 4920 O O . PRO C 1 319 ? -1.105 15.430 98.351 1.00 51.64 319 PRO C O 1
ATOM 4924 N N . PHE C 1 320 ? 0.478 16.676 99.373 1.00 55.25 320 PHE C N 1
ATOM 4925 C CA . PHE C 1 320 ? 0.573 15.775 100.518 1.00 57.65 320 PHE C CA 1
ATOM 4926 C C . PHE C 1 320 ? -0.738 15.701 101.288 1.00 55.84 320 PHE C C 1
ATOM 4927 O O . PHE C 1 320 ? -1.074 14.647 101.841 1.00 54.42 320 PHE C O 1
ATOM 4935 N N . GLU C 1 321 ? -1.492 16.796 101.276 1.00 59.01 321 GLU C N 1
ATOM 4936 C CA . GLU C 1 321 ? -2.784 16.840 101.943 1.00 61.03 321 GLU C CA 1
ATOM 4937 C C . GLU C 1 321 ? -3.752 15.910 101.217 1.00 58.45 321 GLU C C 1
ATOM 4938 O O . GLU C 1 321 ? -4.562 15.229 101.846 1.00 58.66 321 GLU C O 1
ATOM 4944 N N . ASP C 1 322 ? -3.662 15.886 99.889 1.00 61.82 322 ASP C N 1
ATOM 4945 C CA . ASP C 1 322 ? -4.521 15.025 99.080 1.00 59.03 322 ASP C CA 1
ATOM 4946 C C . ASP C 1 322 ? -4.330 13.561 99.457 1.00 54.06 322 ASP C C 1
ATOM 4947 O O . ASP C 1 322 ? -5.304 12.818 99.634 1.00 52.95 322 ASP C O 1
ATOM 4952 N N . LEU C 1 323 ? -3.073 13.130 99.584 1.00 52.45 323 LEU C N 1
ATOM 4953 C CA . LEU C 1 323 ? -2.790 11.740 99.925 1.00 47.07 323 LEU C CA 1
ATOM 4954 C C . LEU C 1 323 ? -3.285 11.402 101.326 1.00 49.05 323 LEU C C 1
ATOM 4955 O O . LEU C 1 323 ? -3.790 10.299 101.563 1.00 48.28 323 LEU C O 1
ATOM 4960 N N . GLN C 1 324 ? -3.148 12.338 102.268 1.00 52.08 324 GLN C N 1
ATOM 4961 C CA . GLN C 1 324 ? -3.660 12.109 103.615 1.00 61.52 324 GLN C CA 1
ATOM 4962 C C . GLN C 1 324 ? -5.182 12.036 103.623 1.00 61.88 324 GLN C C 1
ATOM 4963 O O . GLN C 1 324 ? -5.766 11.188 104.308 1.00 57.14 324 GLN C O 1
ATOM 4969 N N . LEU C 1 325 ? -5.839 12.917 102.866 1.00 57.27 325 LEU C N 1
ATOM 4970 C CA . LEU C 1 325 ? -7.298 12.963 102.867 1.00 63.29 325 LEU C CA 1
ATOM 4971 C C . LEU C 1 325 ? -7.894 11.693 102.271 1.00 60.04 325 LEU C C 1
ATOM 4972 O O . LEU C 1 325 ? -8.840 11.121 102.824 1.00 60.53 325 LEU C O 1
ATOM 4977 N N . HIS C 1 326 ? -7.352 11.235 101.143 1.00 53.90 326 HIS C N 1
ATOM 4978 C CA . HIS C 1 326 ? -7.908 10.083 100.448 1.00 56.64 326 HIS C CA 1
ATOM 4979 C C . HIS C 1 326 ? -7.272 8.763 100.861 1.00 54.03 326 HIS C C 1
ATOM 4980 O O . HIS C 1 326 ? -7.850 7.705 100.589 1.00 53.98 326 HIS C O 1
ATOM 4987 N N . GLY C 1 327 ? -6.118 8.794 101.510 1.00 49.35 327 GLY C N 1
ATOM 4988 C CA . GLY C 1 327 ? -5.417 7.560 101.825 1.00 49.30 327 GLY C CA 1
ATOM 4989 C C . GLY C 1 327 ? -4.561 7.077 100.672 1.00 47.45 327 GLY C C 1
ATOM 4990 O O . GLY C 1 327 ? -4.879 7.264 99.498 1.00 46.34 327 GLY C O 1
ATOM 4991 N N . VAL C 1 328 ? -3.440 6.439 101.020 1.00 46.31 328 VAL C N 1
ATOM 4992 C CA . VAL C 1 328 ? -2.511 5.982 99.991 1.00 43.24 328 VAL C CA 1
ATOM 4993 C C . VAL C 1 328 ? -3.073 4.781 99.239 1.00 42.86 328 VAL C C 1
ATOM 4994 O O . VAL C 1 328 ? -2.758 4.577 98.060 1.00 42.55 328 VAL C O 1
ATOM 4998 N N . VAL C 1 329 ? -3.903 3.967 99.891 1.00 43.15 329 VAL C N 1
ATOM 4999 C CA . VAL C 1 329 ? -4.554 2.849 99.217 1.00 43.03 329 VAL C CA 1
ATOM 5000 C C . VAL C 1 329 ? -5.957 3.282 98.818 1.00 45.79 329 VAL C C 1
ATOM 5001 O O . VAL C 1 329 ? -6.932 3.029 99.536 1.00 47.64 329 VAL C O 1
ATOM 5005 N N . SER C 1 330 ? -6.065 3.951 97.672 1.00 44.36 330 SER C N 1
ATOM 5006 C CA . SER C 1 330 ? -7.338 4.466 97.199 1.00 42.41 330 SER C CA 1
ATOM 5007 C C . SER C 1 330 ? -7.289 4.574 95.684 1.00 41.05 330 SER C C 1
ATOM 5008 O O . SER C 1 330 ? -6.215 4.579 95.077 1.00 39.54 330 SER C O 1
ATOM 5011 N N . ALA C 1 331 ? -8.474 4.652 95.076 1.00 43.02 331 ALA C N 1
ATOM 5012 C CA . ALA C 1 331 ? -8.543 4.898 93.640 1.00 42.58 331 ALA C CA 1
ATOM 5013 C C . ALA C 1 331 ? -7.996 6.278 93.301 1.00 43.32 331 ALA C C 1
ATOM 5014 O O . ALA C 1 331 ? -7.330 6.456 92.274 1.00 40.94 331 ALA C O 1
ATOM 5016 N N . PHE C 1 332 ? -8.268 7.266 94.159 1.00 43.98 332 PHE C N 1
ATOM 5017 C CA . PHE C 1 332 ? -7.748 8.614 93.951 1.00 44.35 332 PHE C CA 1
ATOM 5018 C C . PHE C 1 332 ? -6.226 8.611 93.889 1.00 41.67 332 PHE C C 1
ATOM 5019 O O . PHE C 1 332 ? -5.629 9.155 92.952 1.00 41.18 332 PHE C O 1
ATOM 5027 N N . THR C 1 333 ? -5.581 8.004 94.886 1.00 40.38 333 THR C N 1
ATOM 5028 C CA . THR C 1 333 ? -4.122 7.990 94.927 1.00 38.31 333 THR C CA 1
ATOM 5029 C C . THR C 1 333 ? -3.545 7.200 93.759 1.00 38.00 333 THR C C 1
ATOM 5030 O O . THR C 1 333 ? -2.521 7.588 93.186 1.00 37.20 333 THR C O 1
ATOM 5034 N N . ALA C 1 334 ? -4.196 6.096 93.382 1.00 36.07 334 ALA C N 1
ATOM 5035 C CA . ALA C 1 334 ? -3.729 5.320 92.237 1.00 34.20 334 ALA C CA 1
ATOM 5036 C C . ALA C 1 334 ? -3.800 6.134 90.951 1.00 35.75 334 ALA C C 1
ATOM 5037 O O . ALA C 1 334 ? -2.874 6.097 90.133 1.00 36.34 334 ALA C O 1
ATOM 5039 N N . GLU C 1 335 ? -4.887 6.887 90.761 1.00 37.23 335 GLU C N 1
ATOM 5040 C CA . GLU C 1 335 ? -5.031 7.678 89.542 1.00 45.27 335 GLU C CA 1
ATOM 5041 C C . GLU C 1 335 ? -4.056 8.849 89.520 1.00 42.77 335 GLU C C 1
ATOM 5042 O O . GLU C 1 335 ? -3.528 9.201 88.459 1.00 43.26 335 GLU C O 1
ATOM 5048 N N . LYS C 1 336 ? -3.804 9.466 90.677 1.00 39.05 336 LYS C N 1
ATOM 5049 C CA . LYS C 1 336 ? -2.866 10.584 90.724 1.00 41.12 336 LYS C CA 1
ATOM 5050 C C . LYS C 1 336 ? -1.441 10.118 90.457 1.00 39.25 336 LYS C C 1
ATOM 5051 O O . LYS C 1 336 ? -0.683 10.790 89.749 1.00 39.66 336 LYS C O 1
ATOM 5065 N N . ALA C 1 338 ? -0.599 7.591 88.642 1.00 34.82 338 ALA C N 1
ATOM 5066 C CA . ALA C 1 338 ? -0.511 7.249 87.228 1.00 33.85 338 ALA C CA 1
ATOM 5067 C C . ALA C 1 338 ? -0.442 8.501 86.362 1.00 38.28 338 ALA C C 1
ATOM 5068 O O . ALA C 1 338 ? 0.374 8.583 85.438 1.00 38.11 338 ALA C O 1
ATOM 5070 N N . GLU C 1 339 ? -1.300 9.471 86.661 1.00 43.53 339 GLU C N 1
ATOM 5071 C CA . GLU C 1 339 ? -1.353 10.715 85.900 1.00 49.21 339 GLU C CA 1
ATOM 5072 C C . GLU C 1 339 ? -0.089 11.559 86.039 1.00 41.84 339 GLU C C 1
ATOM 5073 O O . GLU C 1 339 ? 0.394 12.128 85.060 1.00 43.78 339 GLU C O 1
ATOM 5079 N N . ARG C 1 340 ? 0.444 11.640 87.254 1.00 40.61 340 ARG C N 1
ATOM 5080 C CA . ARG C 1 340 ? 1.643 12.434 87.502 1.00 43.86 340 ARG C CA 1
ATOM 5081 C C . ARG C 1 340 ? 2.882 11.774 86.909 1.00 42.63 340 ARG C C 1
ATOM 5082 O O . ARG C 1 340 ? 3.760 12.461 86.374 1.00 46.06 340 ARG C O 1
ATOM 5090 N N . SER C 1 341 ? 2.974 10.444 86.986 1.00 39.21 341 SER C N 1
ATOM 5091 C CA . SER C 1 341 ? 4.118 9.763 86.388 1.00 39.95 341 SER C CA 1
ATOM 5092 C C . SER C 1 341 ? 4.090 9.857 84.868 1.00 41.50 341 SER C C 1
ATOM 5093 O O . SER C 1 341 ? 5.149 9.948 84.236 1.00 42.53 341 SER C O 1
ATOM 5096 N N . ARG C 1 342 ? 2.898 9.843 84.264 1.00 42.21 342 ARG C N 1
ATOM 5097 C CA . ARG C 1 342 ? 2.806 10.033 82.820 1.00 43.52 342 ARG C CA 1
ATOM 5098 C C . ARG C 1 342 ? 3.248 11.436 82.421 1.00 46.96 342 ARG C C 1
ATOM 5099 O O . ARG C 1 342 ? 3.952 11.608 81.420 1.00 49.12 342 ARG C O 1
ATOM 5107 N N . GLN C 1 343 ? 2.847 12.449 83.193 1.00 50.16 343 GLN C N 1
ATOM 5108 C CA . GLN C 1 343 ? 3.194 13.824 82.849 1.00 56.08 343 GLN C CA 1
ATOM 5109 C C . GLN C 1 343 ? 4.683 14.095 83.023 1.00 52.34 343 GLN C C 1
ATOM 5110 O O . GLN C 1 343 ? 5.262 14.872 82.255 1.00 54.17 343 GLN C O 1
ATOM 5116 N N . LEU C 1 344 ? 5.318 13.472 84.016 1.00 47.70 344 LEU C N 1
ATOM 5117 C CA . LEU C 1 344 ? 6.738 13.695 84.255 1.00 48.60 344 LEU C CA 1
ATOM 5118 C C . LEU C 1 344 ? 7.622 13.005 83.225 1.00 48.62 344 LEU C C 1
ATOM 5119 O O . LEU C 1 344 ? 8.775 13.413 83.047 1.00 50.00 344 LEU C O 1
ATOM 5124 N N . THR C 1 345 ? 7.107 11.984 82.540 1.00 46.77 345 THR C N 1
ATOM 5125 C CA . THR C 1 345 ? 7.874 11.220 81.568 1.00 48.31 345 THR C CA 1
ATOM 5126 C C . THR C 1 345 ? 7.405 11.414 80.132 1.00 50.50 345 THR C C 1
ATOM 5127 O O . THR C 1 345 ? 8.145 11.060 79.207 1.00 51.07 345 THR C O 1
ATOM 5131 N N . GLN C 1 346 ? 6.206 11.965 79.925 1.00 51.32 346 GLN C N 1
ATOM 5132 C CA . GLN C 1 346 ? 5.570 12.042 78.604 1.00 54.30 346 GLN C CA 1
ATOM 5133 C C . GLN C 1 346 ? 5.463 10.670 77.947 1.00 51.08 346 GLN C C 1
ATOM 5134 O O . GLN C 1 346 ? 5.440 10.555 76.719 1.00 53.73 346 GLN C O 1
ATOM 5140 N N . ALA C 1 347 ? 5.401 9.618 78.755 1.00 47.03 347 ALA C N 1
ATOM 5141 C CA . ALA C 1 347 ? 5.104 8.307 78.209 1.00 46.03 347 ALA C CA 1
ATOM 5142 C C . ALA C 1 347 ? 3.664 8.272 77.709 1.00 48.36 347 ALA C C 1
ATOM 5143 O O . ALA C 1 347 ? 2.821 9.083 78.102 1.00 48.71 347 ALA C O 1
ATOM 5145 N N . ASP C 1 348 ? 3.388 7.325 76.813 1.00 47.54 348 ASP C N 1
ATOM 5146 C CA . ASP C 1 348 ? 2.026 7.183 76.312 1.00 49.23 348 ASP C CA 1
ATOM 5147 C C . ASP C 1 348 ? 1.097 6.647 77.394 1.00 46.43 348 ASP C C 1
ATOM 5148 O O . ASP C 1 348 ? -0.019 7.151 77.568 1.00 47.72 348 ASP C O 1
ATOM 5153 N N . LEU C 1 349 ? 1.544 5.638 78.137 1.00 43.74 349 LEU C N 1
ATOM 5154 C CA . LEU C 1 349 ? 0.759 5.036 79.203 1.00 40.71 349 LEU C CA 1
ATOM 5155 C C . LEU C 1 349 ? 1.556 5.058 80.499 1.00 39.04 349 LEU C C 1
ATOM 5156 O O . LEU C 1 349 ? 2.790 5.062 80.489 1.00 38.52 349 LEU C O 1
ATOM 5161 N N . ALA C 1 350 ? 0.837 5.070 81.618 1.00 36.40 350 ALA C N 1
ATOM 5162 C CA . ALA C 1 350 ? 1.462 5.024 82.932 1.00 35.23 350 ALA C CA 1
ATOM 5163 C C . ALA C 1 350 ? 0.628 4.151 83.851 1.00 34.31 350 ALA C C 1
ATOM 5164 O O . ALA C 1 350 ? -0.593 4.316 83.933 1.00 37.28 350 ALA C O 1
ATOM 5166 N N . ILE C 1 351 ? 1.292 3.228 84.539 1.00 32.61 351 ILE C N 1
ATOM 5167 C CA . ILE C 1 351 ? 0.659 2.316 85.481 1.00 32.51 351 ILE C CA 1
ATOM 5168 C C . ILE C 1 351 ? 1.040 2.746 86.890 1.00 31.73 351 ILE C C 1
ATOM 5169 O O . ILE C 1 351 ? 2.160 3.211 87.125 1.00 32.34 351 ILE C O 1
ATOM 5174 N N . SER C 1 352 ? 0.103 2.616 87.823 1.00 31.95 352 SER C N 1
ATOM 5175 C CA . SER C 1 352 ? 0.402 2.791 89.234 1.00 31.61 352 SER C CA 1
ATOM 5176 C C . SER C 1 352 ? -0.138 1.600 90.012 1.00 31.18 352 SER C C 1
ATOM 5177 O O . SER C 1 352 ? -1.143 0.996 89.631 1.00 34.31 352 SER C O 1
ATOM 5180 N N . LEU C 1 353 ? 0.548 1.260 91.101 1.00 31.42 353 LEU C N 1
ATOM 5181 C CA . LEU C 1 353 ? 0.146 0.152 91.961 1.00 29.31 353 LEU C CA 1
ATOM 5182 C C . LEU C 1 353 ? 0.289 0.581 93.412 1.00 31.35 353 LEU C C 1
ATOM 5183 O O . LEU C 1 353 ? 1.392 0.915 93.856 1.00 34.80 353 LEU C O 1
ATOM 5188 N N . THR C 1 354 ? -0.822 0.576 94.145 1.00 31.56 354 THR C N 1
ATOM 5189 C CA . THR C 1 354 ? -0.812 0.825 95.580 1.00 33.45 354 THR C CA 1
ATOM 5190 C C . THR C 1 354 ? -1.802 -0.115 96.244 1.00 37.01 354 THR C C 1
ATOM 5191 O O . THR C 1 354 ? -2.921 -0.293 95.754 1.00 38.48 354 THR C O 1
ATOM 5195 N N . GLY C 1 355 ? -1.391 -0.713 97.352 1.00 36.20 355 GLY C N 1
ATOM 5196 C CA . GLY C 1 355 ? -2.268 -1.640 98.030 1.00 35.99 355 GLY C CA 1
ATOM 5197 C C . GLY C 1 355 ? -1.617 -2.206 99.269 1.00 37.76 355 GLY C C 1
ATOM 5198 O O . GLY C 1 355 ? -0.529 -1.791 99.673 1.00 36.18 355 GLY C O 1
ATOM 5199 N N . VAL C 1 356 ? -2.311 -3.168 99.864 1.00 37.95 356 VAL C N 1
ATOM 5200 C CA . VAL C 1 356 ? -1.891 -3.798 101.108 1.00 40.85 356 VAL C CA 1
ATOM 5201 C C . VAL C 1 356 ? -1.275 -5.141 100.738 1.00 41.01 356 VAL C C 1
ATOM 5202 O O . VAL C 1 356 ? -1.986 -6.098 100.420 1.00 38.51 356 VAL C O 1
ATOM 5206 N N . ALA C 1 357 ? 0.057 -5.214 100.776 1.00 38.70 357 ALA C N 1
ATOM 5207 C CA . ALA C 1 357 ? 0.729 -6.479 100.504 1.00 39.58 357 ALA C CA 1
ATOM 5208 C C . ALA C 1 357 ? 0.366 -7.535 101.539 1.00 43.94 357 ALA C C 1
ATOM 5209 O O . ALA C 1 357 ? 0.406 -8.735 101.242 1.00 42.62 357 ALA C O 1
ATOM 5211 N N . GLY C 1 358 ? 0.003 -7.114 102.747 1.00 50.11 358 GLY C N 1
ATOM 5212 C CA . GLY C 1 358 ? -0.377 -8.031 103.795 1.00 59.57 358 GLY C CA 1
ATOM 5213 C C . GLY C 1 358 ? 0.782 -8.366 104.712 1.00 68.56 358 GLY C C 1
ATOM 5214 O O . GLY C 1 358 ? 1.874 -7.803 104.594 1.00 68.58 358 GLY C O 1
ATOM 5215 N N . PRO C 1 359 ? 0.570 -9.310 105.644 1.00 81.62 359 PRO C N 1
ATOM 5216 C CA . PRO C 1 359 ? -0.707 -10.003 105.861 1.00 88.89 359 PRO C CA 1
ATOM 5217 C C . PRO C 1 359 ? -1.824 -9.233 106.590 1.00 100.00 359 PRO C C 1
ATOM 5218 O O . PRO C 1 359 ? -2.967 -9.655 106.426 1.00 103.75 359 PRO C O 1
ATOM 5222 N N . ASP C 1 360 ? -1.550 -8.187 107.375 1.00 112.54 360 ASP C N 1
ATOM 5223 C CA . ASP C 1 360 ? -2.647 -7.512 108.062 1.00 117.83 360 ASP C CA 1
ATOM 5224 C C . ASP C 1 360 ? -2.900 -6.116 107.493 1.00 115.24 360 ASP C C 1
ATOM 5225 O O . ASP C 1 360 ? -2.134 -5.578 106.688 1.00 112.75 360 ASP C O 1
ATOM 5230 N N . SER C 1 361 ? -4.007 -5.536 107.948 1.00 109.83 361 SER C N 1
ATOM 5231 C CA . SER C 1 361 ? -4.724 -4.510 107.214 1.00 100.90 361 SER C CA 1
ATOM 5232 C C . SER C 1 361 ? -3.960 -3.188 107.197 1.00 96.13 361 SER C C 1
ATOM 5233 O O . SER C 1 361 ? -2.927 -3.011 107.850 1.00 95.40 361 SER C O 1
ATOM 5236 N N . LEU C 1 362 ? -4.478 -2.293 106.365 1.00 91.83 362 LEU C N 1
ATOM 5237 C CA . LEU C 1 362 ? -3.999 -0.933 106.253 1.00 91.12 362 LEU C CA 1
ATOM 5238 C C . LEU C 1 362 ? -5.223 -0.069 105.964 1.00 96.75 362 LEU C C 1
ATOM 5239 O O . LEU C 1 362 ? -5.986 -0.370 105.046 1.00 95.20 362 LEU C O 1
ATOM 5244 N N . GLU C 1 363 ? -5.393 0.997 106.739 1.00 107.76 363 GLU C N 1
ATOM 5245 C CA . GLU C 1 363 ? -6.519 1.907 106.564 1.00 111.53 363 GLU C CA 1
ATOM 5246 C C . GLU C 1 363 ? -7.841 1.153 106.485 1.00 110.80 363 GLU C C 1
ATOM 5247 O O . GLU C 1 363 ? -8.772 1.586 105.806 1.00 110.54 363 GLU C O 1
ATOM 5253 N N . GLY C 1 364 ? -7.919 0.025 107.183 1.00 105.90 364 GLY C N 1
ATOM 5254 C CA . GLY C 1 364 ? -9.126 -0.777 107.188 1.00 103.23 364 GLY C CA 1
ATOM 5255 C C . GLY C 1 364 ? -9.359 -1.613 105.950 1.00 94.19 364 GLY C C 1
ATOM 5256 O O . GLY C 1 364 ? -10.388 -2.291 105.866 1.00 94.24 364 GLY C O 1
ATOM 5257 N N . GLN C 1 365 ? -8.401 -1.623 105.027 1.00 83.08 365 GLN C N 1
ATOM 5258 C CA . GLN C 1 365 ? -8.502 -2.446 103.826 1.00 74.59 365 GLN C CA 1
ATOM 5259 C C . GLN C 1 365 ? -7.796 -3.767 104.131 1.00 68.54 365 GLN C C 1
ATOM 5260 O O . GLN C 1 365 ? -6.712 -3.765 104.715 1.00 67.24 365 GLN C O 1
ATOM 5266 N N . PRO C 1 366 ? -8.400 -4.903 103.742 1.00 64.06 366 PRO C N 1
ATOM 5267 C CA . PRO C 1 366 ? -7.750 -6.177 104.072 1.00 62.80 366 PRO C CA 1
ATOM 5268 C C . PRO C 1 366 ? -6.524 -6.430 103.206 1.00 56.16 366 PRO C C 1
ATOM 5269 O O . PRO C 1 366 ? -6.268 -5.755 102.206 1.00 50.18 366 PRO C O 1
ATOM 5273 N N . ALA C 1 367 ? -5.749 -7.428 103.625 1.00 56.89 367 ALA C N 1
ATOM 5274 C CA . ALA C 1 367 ? -4.584 -7.842 102.860 1.00 47.71 367 ALA C CA 1
ATOM 5275 C C . ALA C 1 367 ? -5.005 -8.321 101.478 1.00 44.02 367 ALA C C 1
ATOM 5276 O O . ALA C 1 367 ? -6.026 -8.995 101.319 1.00 45.41 367 ALA C O 1
ATOM 5278 N N . GLY C 1 368 ? -4.209 -7.968 100.474 1.00 40.35 368 GLY C N 1
ATOM 5279 C CA . GLY C 1 368 ? -4.534 -8.278 99.102 1.00 37.28 368 GLY C CA 1
ATOM 5280 C C . GLY C 1 368 ? -5.332 -7.214 98.384 1.00 36.24 368 GLY C C 1
ATOM 5281 O O . GLY C 1 368 ? -5.574 -7.353 97.178 1.00 35.21 368 GLY C O 1
ATOM 5282 N N . THR C 1 369 ? -5.757 -6.164 99.082 1.00 38.26 369 THR C N 1
ATOM 5283 C CA . THR C 1 369 ? -6.440 -5.051 98.437 1.00 42.76 369 THR C CA 1
ATOM 5284 C C . THR C 1 369 ? -5.426 -4.222 97.663 1.00 38.02 369 THR C C 1
ATOM 5285 O O . THR C 1 369 ? -4.441 -3.746 98.237 1.00 36.23 369 THR C O 1
ATOM 5289 N N . VAL C 1 370 ? -5.652 -4.058 96.361 1.00 35.20 370 VAL C N 1
ATOM 5290 C CA . VAL C 1 370 ? -4.733 -3.331 95.492 1.00 34.68 370 VAL C CA 1
ATOM 5291 C C . VAL C 1 370 ? -5.542 -2.447 94.553 1.00 36.89 370 VAL C C 1
ATOM 5292 O O . VAL C 1 370 ? -6.523 -2.901 93.955 1.00 39.24 370 VAL C O 1
ATOM 5296 N N . PHE C 1 371 ? -5.133 -1.188 94.428 1.00 36.81 371 PHE C N 1
ATOM 5297 C CA . PHE C 1 371 ? -5.654 -0.281 93.417 1.00 37.38 371 PHE C CA 1
ATOM 5298 C C . PHE C 1 371 ? -4.598 -0.104 92.336 1.00 37.84 371 PHE C C 1
ATOM 5299 O O . PHE C 1 371 ? -3.426 0.136 92.642 1.00 37.84 371 PHE C O 1
ATOM 5307 N N . ILE C 1 372 ? -5.011 -0.232 91.079 1.00 35.65 372 ILE C N 1
ATOM 5308 C CA . ILE C 1 372 ? -4.110 -0.121 89.939 1.00 33.53 372 ILE C CA 1
ATOM 5309 C C . ILE C 1 372 ? -4.644 0.980 89.036 1.00 35.15 372 ILE C C 1
ATOM 5310 O O . ILE C 1 372 ? -5.733 0.850 88.463 1.00 35.70 372 ILE C O 1
ATOM 5315 N N . GLY C 1 373 ? -3.885 2.061 88.910 1.00 35.48 373 GLY C N 1
ATOM 5316 C CA . GLY C 1 373 ? -4.251 3.168 88.054 1.00 35.95 373 GLY C CA 1
ATOM 5317 C C . GLY C 1 373 ? -3.585 3.064 86.695 1.00 35.92 373 GLY C C 1
ATOM 5318 O O . GLY C 1 373 ? -2.485 2.532 86.563 1.00 34.93 373 GLY C O 1
ATOM 5319 N N . LEU C 1 374 ? -4.277 3.572 85.678 1.00 36.91 374 LEU C N 1
ATOM 5320 C CA . LEU C 1 374 ? -3.740 3.629 84.324 1.00 37.57 374 LEU C CA 1
ATOM 5321 C C . LEU C 1 374 ? -4.097 4.981 83.733 1.00 41.05 374 LEU C C 1
ATOM 5322 O O . LEU C 1 374 ? -5.276 5.348 83.685 1.00 42.88 374 LEU C O 1
ATOM 5327 N N . SER C 1 375 ? -3.084 5.721 83.296 1.00 39.86 375 SER C N 1
ATOM 5328 C CA . SER C 1 375 ? -3.269 7.045 82.726 1.00 42.51 375 SER C CA 1
ATOM 5329 C C . SER C 1 375 ? -2.791 7.042 81.284 1.00 44.69 375 SER C C 1
ATOM 5330 O O . SER C 1 375 ? -1.663 6.630 80.996 1.00 42.99 375 SER C O 1
ATOM 5333 N N . SER C 1 376 ? -3.664 7.477 80.386 1.00 47.35 376 SER C N 1
ATOM 5334 C CA . SER C 1 376 ? -3.353 7.708 78.985 1.00 52.04 376 SER C CA 1
ATOM 5335 C C . SER C 1 376 ? -3.583 9.189 78.703 1.00 58.98 376 SER C C 1
ATOM 5336 O O . SER C 1 376 ? -3.974 9.948 79.593 1.00 59.32 376 SER C O 1
ATOM 5339 N N . SER C 1 377 ? -3.349 9.618 77.460 1.00 66.82 377 SER C N 1
ATOM 5340 C CA . SER C 1 377 ? -3.714 10.991 77.127 1.00 74.48 377 SER C CA 1
ATOM 5341 C C . SER C 1 377 ? -5.200 11.127 76.814 1.00 80.94 377 SER C C 1
ATOM 5342 O O . SER C 1 377 ? -5.708 12.255 76.776 1.00 84.94 377 SER C O 1
ATOM 5345 N N . LYS C 1 378 ? -5.921 10.012 76.614 1.00 84.74 378 LYS C N 1
ATOM 5346 C CA . LYS C 1 378 ? -7.368 10.113 76.438 1.00 90.30 378 LYS C CA 1
ATOM 5347 C C . LYS C 1 378 ? -8.103 10.011 77.774 1.00 88.94 378 LYS C C 1
ATOM 5348 O O . LYS C 1 378 ? -9.044 10.784 78.026 1.00 91.17 378 LYS C O 1
ATOM 5354 N N . ARG C 1 379 ? -7.711 9.072 78.627 1.00 85.67 379 ARG C N 1
ATOM 5355 C CA . ARG C 1 379 ? -8.404 8.928 79.902 1.00 83.73 379 ARG C CA 1
ATOM 5356 C C . ARG C 1 379 ? -7.551 8.370 81.034 1.00 73.88 379 ARG C C 1
ATOM 5357 O O . ARG C 1 379 ? -6.528 7.722 80.809 1.00 70.26 379 ARG C O 1
ATOM 5365 N N . THR C 1 380 ? -7.997 8.637 82.256 1.00 68.11 380 THR C N 1
ATOM 5366 C CA . THR C 1 380 ? -7.324 8.170 83.463 1.00 61.40 380 THR C CA 1
ATOM 5367 C C . THR C 1 380 ? -8.337 7.453 84.344 1.00 58.20 380 THR C C 1
ATOM 5368 O O . THR C 1 380 ? -9.387 8.014 84.672 1.00 60.30 380 THR C O 1
ATOM 5380 N N . ALA C 1 382 ? -8.865 3.755 87.316 1.00 44.09 382 ALA C N 1
ATOM 5381 C CA . ALA C 1 382 ? -8.249 2.835 88.258 1.00 41.31 382 ALA C CA 1
ATOM 5382 C C . ALA C 1 382 ? -9.169 1.642 88.463 1.00 40.05 382 ALA C C 1
ATOM 5383 O O . ALA C 1 382 ? -10.395 1.766 88.394 1.00 43.41 382 ALA C O 1
ATOM 5385 N N . ILE C 1 383 ? -8.564 0.484 88.704 1.00 38.50 383 ILE C N 1
ATOM 5386 C CA . ILE C 1 383 ? -9.300 -0.724 89.042 1.00 36.42 383 ILE C CA 1
ATOM 5387 C C . ILE C 1 383 ? -8.962 -1.109 90.474 1.00 35.95 383 ILE C C 1
ATOM 5388 O O . ILE C 1 383 ? -7.911 -0.753 91.016 1.00 35.60 383 ILE C O 1
ATOM 5393 N N . LYS C 1 384 ? -9.877 -1.850 91.091 1.00 36.86 384 LYS C N 1
ATOM 5394 C CA . LYS C 1 384 ? -9.692 -2.387 92.431 1.00 37.99 384 LYS C CA 1
ATOM 5395 C C . LYS C 1 384 ? -9.743 -3.904 92.357 1.00 38.37 384 LYS C C 1
ATOM 5396 O O . LYS C 1 384 ? -10.708 -4.471 91.834 1.00 41.42 384 LYS C O 1
ATOM 5402 N N . VAL C 1 385 ? -8.700 -4.559 92.866 1.00 37.12 385 VAL C N 1
ATOM 5403 C CA . VAL C 1 385 ? -8.632 -6.012 92.890 1.00 38.47 385 VAL C CA 1
ATOM 5404 C C . VAL C 1 385 ? -8.401 -6.468 94.323 1.00 42.30 385 VAL C C 1
ATOM 5405 O O . VAL C 1 385 ? -7.919 -5.716 95.173 1.00 41.31 385 VAL C O 1
ATOM 5409 N N . LEU C 1 386 ? -8.763 -7.723 94.583 1.00 43.49 386 LEU C N 1
ATOM 5410 C CA . LEU C 1 386 ? -8.562 -8.349 95.885 1.00 43.40 386 LEU C CA 1
ATOM 5411 C C . LEU C 1 386 ? -7.795 -9.646 95.677 1.00 42.89 386 LEU C C 1
ATOM 5412 O O . LEU C 1 386 ? -8.326 -10.599 95.098 1.00 45.30 386 LEU C O 1
ATOM 5417 N N . ILE C 1 387 ? -6.548 -9.679 96.140 1.00 40.66 387 ILE C N 1
ATOM 5418 C CA . ILE C 1 387 ? -5.741 -10.891 96.100 1.00 38.83 387 ILE C CA 1
ATOM 5419 C C . ILE C 1 387 ? -5.690 -11.471 97.507 1.00 40.72 387 ILE C C 1
ATOM 5420 O O . ILE C 1 387 ? -4.662 -11.391 98.190 1.00 37.06 387 ILE C O 1
ATOM 5425 N N . GLY C 1 388 ? -6.800 -12.054 97.948 1.00 42.05 388 GLY C N 1
ATOM 5426 C CA . GLY C 1 388 ? -6.922 -12.513 99.316 1.00 46.24 388 GLY C CA 1
ATOM 5427 C C . GLY C 1 388 ? -6.389 -13.918 99.532 1.00 48.40 388 GLY C C 1
ATOM 5428 O O . GLY C 1 388 ? -6.373 -14.749 98.627 1.00 49.90 388 GLY C O 1
ATOM 5429 N N . GLY C 1 389 ? -5.959 -14.172 100.765 1.00 50.91 389 GLY C N 1
ATOM 5430 C CA . GLY C 1 389 ? -5.442 -15.476 101.113 1.00 51.14 389 GLY C CA 1
ATOM 5431 C C . GLY C 1 389 ? -4.094 -15.792 100.517 1.00 49.23 389 GLY C C 1
ATOM 5432 O O . GLY C 1 389 ? -3.728 -16.971 100.443 1.00 49.00 389 GLY C O 1
ATOM 5433 N N . ARG C 1 390 ? -3.338 -14.785 100.092 1.00 43.76 390 ARG C N 1
ATOM 5434 C CA . ARG C 1 390 ? -2.023 -15.038 99.498 1.00 44.88 390 ARG C CA 1
ATOM 5435 C C . ARG C 1 390 ? -0.893 -14.393 100.298 1.00 45.88 390 ARG C C 1
ATOM 5436 O O . ARG C 1 390 ? -1.108 -13.391 100.980 1.00 43.03 390 ARG C O 1
ATOM 5444 N N . SER C 1 391 ? 0.310 -14.962 100.218 1.00 43.60 391 SER C N 1
ATOM 5445 C CA . SER C 1 391 ? 1.435 -14.392 100.955 1.00 43.40 391 SER C CA 1
ATOM 5446 C C . SER C 1 391 ? 1.790 -13.030 100.390 1.00 40.39 391 SER C C 1
ATOM 5447 O O . SER C 1 391 ? 1.350 -12.631 99.307 1.00 37.29 391 SER C O 1
ATOM 5450 N N . ARG C 1 392 ? 2.610 -12.318 101.157 1.00 41.90 392 ARG C N 1
ATOM 5451 C CA . ARG C 1 392 ? 3.016 -10.974 100.777 1.00 46.13 392 ARG C CA 1
ATOM 5452 C C . ARG C 1 392 ? 3.709 -10.976 99.424 1.00 42.01 392 ARG C C 1
ATOM 5453 O O . ARG C 1 392 ? 3.474 -10.089 98.595 1.00 33.94 392 ARG C O 1
ATOM 5461 N N . SER C 1 393 ? 4.546 -11.985 99.171 1.00 40.96 393 SER C N 1
ATOM 5462 C CA . SER C 1 393 ? 5.216 -12.074 97.880 1.00 37.35 393 SER C CA 1
ATOM 5463 C C . SER C 1 393 ? 4.236 -12.366 96.741 1.00 34.39 393 SER C C 1
ATOM 5464 O O . SER C 1 393 ? 4.333 -11.748 95.680 1.00 34.14 393 SER C O 1
ATOM 5467 N N . ASP C 1 394 ? 3.292 -13.299 96.914 1.00 35.45 394 ASP C N 1
ATOM 5468 C CA . ASP C 1 394 ? 2.385 -13.594 95.800 1.00 31.19 394 ASP C CA 1
ATOM 5469 C C . ASP C 1 394 ? 1.437 -12.433 95.543 1.00 30.94 394 ASP C C 1
ATOM 5470 O O . ASP C 1 394 ? 1.049 -12.185 94.396 1.00 30.17 394 ASP C O 1
ATOM 5475 N N . VAL C 1 395 ? 1.022 -11.730 96.600 1.00 30.83 395 VAL C N 1
ATOM 5476 C CA . VAL C 1 395 ? 0.170 -10.565 96.390 1.00 29.77 395 VAL C CA 1
ATOM 5477 C C . VAL C 1 395 ? 0.876 -9.571 95.483 1.00 29.81 395 VAL C C 1
ATOM 5478 O O . VAL C 1 395 ? 0.287 -9.052 94.528 1.00 28.38 395 VAL C O 1
ATOM 5482 N N . ARG C 1 396 ? 2.164 -9.333 95.736 1.00 30.60 396 ARG C N 1
ATOM 5483 C CA . ARG C 1 396 ? 2.916 -8.386 94.922 1.00 29.44 396 ARG C CA 1
ATOM 5484 C C . ARG C 1 396 ? 3.051 -8.872 93.484 1.00 30.65 396 ARG C C 1
ATOM 5485 O O . ARG C 1 396 ? 2.866 -8.095 92.540 1.00 28.98 396 ARG C O 1
ATOM 5493 N N . TYR C 1 397 ? 3.363 -10.155 93.294 1.00 33.05 397 TYR C N 1
ATOM 5494 C CA . TYR C 1 397 ? 3.572 -10.662 91.941 1.00 34.39 397 TYR C CA 1
ATOM 5495 C C . TYR C 1 397 ? 2.259 -10.760 91.173 1.00 33.06 397 TYR C C 1
ATOM 5496 O O . TYR C 1 397 ? 2.212 -10.451 89.976 1.00 34.59 397 TYR C O 1
ATOM 5505 N N . ILE C 1 398 ? 1.182 -11.182 91.839 1.00 30.32 398 ILE C N 1
ATOM 5506 C CA . ILE C 1 398 ? -0.112 -11.246 91.167 1.00 31.56 398 ILE C CA 1
ATOM 5507 C C . ILE C 1 398 ? -0.631 -9.845 90.862 1.00 31.35 398 ILE C C 1
ATOM 5508 O O . ILE C 1 398 ? -1.331 -9.637 89.863 1.00 33.03 398 ILE C O 1
ATOM 5513 N N . ALA C 1 399 ? -0.287 -8.859 91.696 1.00 28.59 399 ALA C N 1
ATOM 5514 C CA . ALA C 1 399 ? -0.667 -7.481 91.398 1.00 29.69 399 ALA C CA 1
ATOM 5515 C C . ALA C 1 399 ? -0.010 -6.998 90.112 1.00 29.61 399 ALA C C 1
ATOM 5516 O O . ALA C 1 399 ? -0.618 -6.250 89.337 1.00 30.68 399 ALA C O 1
ATOM 5518 N N . VAL C 1 400 ? 1.233 -7.420 89.869 1.00 26.29 400 VAL C N 1
ATOM 5519 C CA . VAL C 1 400 ? 1.928 -7.041 88.641 1.00 26.48 400 VAL C CA 1
ATOM 5520 C C . VAL C 1 400 ? 1.173 -7.555 87.422 1.00 27.90 400 VAL C C 1
ATOM 5521 O O . VAL C 1 400 ? 0.996 -6.835 86.432 1.00 29.63 400 VAL C O 1
ATOM 5525 N N . LEU C 1 401 ? 0.705 -8.804 87.478 1.00 27.42 401 LEU C N 1
ATOM 5526 C CA . LEU C 1 401 ? -0.011 -9.375 86.342 1.00 29.41 401 LEU C CA 1
ATOM 5527 C C . LEU C 1 401 ? -1.341 -8.666 86.111 1.00 31.96 401 LEU C C 1
ATOM 5528 O O . LEU C 1 401 ? -1.753 -8.471 84.961 1.00 33.37 401 LEU C O 1
ATOM 5533 N N . HIS C 1 402 ? -2.029 -8.280 87.189 1.00 31.29 402 HIS C N 1
ATOM 5534 C CA . HIS C 1 402 ? -3.249 -7.493 87.040 1.00 31.40 402 HIS C CA 1
ATOM 5535 C C . HIS C 1 402 ? -2.966 -6.182 86.320 1.00 30.19 402 HIS C C 1
ATOM 5536 O O . HIS C 1 402 ? -3.755 -5.745 85.474 1.00 31.69 402 HIS C O 1
ATOM 5543 N N . ALA C 1 403 ? -1.837 -5.543 86.640 1.00 30.17 403 ALA C N 1
ATOM 5544 C CA . ALA C 1 403 ? -1.465 -4.308 85.957 1.00 30.69 403 ALA C CA 1
ATOM 5545 C C . ALA C 1 403 ? -1.157 -4.561 84.487 1.00 30.04 403 ALA C C 1
ATOM 5546 O O . ALA C 1 403 ? -1.593 -3.800 83.615 1.00 29.98 403 ALA C O 1
ATOM 5548 N N . PHE C 1 404 ? -0.407 -5.625 84.192 1.00 30.31 404 PHE C N 1
ATOM 5549 C CA . PHE C 1 404 ? -0.113 -5.953 82.801 1.00 30.32 404 PHE C CA 1
ATOM 5550 C C . PHE C 1 404 ? -1.383 -6.312 82.042 1.00 31.64 404 PHE C C 1
ATOM 5551 O O . PHE C 1 404 ? -1.532 -5.964 80.865 1.00 35.09 404 PHE C O 1
ATOM 5559 N N . ASN C 1 405 ? -2.316 -7.000 82.704 1.00 28.93 405 ASN C N 1
ATOM 5560 C CA . ASN C 1 405 ? -3.586 -7.326 82.064 1.00 31.50 405 ASN C CA 1
ATOM 5561 C C . ASN C 1 405 ? -4.373 -6.066 81.730 1.00 32.96 405 ASN C C 1
ATOM 5562 O O . ASN C 1 405 ? -5.022 -5.990 80.680 1.00 34.07 405 ASN C O 1
ATOM 5567 N N . LEU C 1 406 ? -4.326 -5.063 82.610 1.00 31.44 406 LEU C N 1
ATOM 5568 C CA . LEU C 1 406 ? -5.044 -3.818 82.351 1.00 31.83 406 LEU C CA 1
ATOM 5569 C C . LEU C 1 406 ? -4.461 -3.085 81.150 1.00 33.00 406 LEU C C 1
ATOM 5570 O O . LEU C 1 406 ? -5.206 -2.518 80.341 1.00 34.88 406 LEU C O 1
ATOM 5575 N N . VAL C 1 407 ? -3.132 -3.086 81.015 1.00 30.23 407 VAL C N 1
ATOM 5576 C CA . VAL C 1 407 ? -2.504 -2.487 79.840 1.00 32.10 407 VAL C CA 1
ATOM 5577 C C . VAL C 1 407 ? -2.891 -3.256 78.584 1.00 34.57 407 VAL C C 1
ATOM 5578 O O . VAL C 1 407 ? -3.134 -2.664 77.525 1.00 36.80 407 VAL C O 1
ATOM 5582 N N . ARG C 1 408 ? -2.962 -4.585 78.686 1.00 36.15 408 ARG C N 1
ATOM 5583 C CA . ARG C 1 408 ? -3.305 -5.406 77.529 1.00 40.14 408 ARG C CA 1
ATOM 5584 C C . ARG C 1 408 ? -4.698 -5.071 77.011 1.00 42.50 408 ARG C C 1
ATOM 5585 O O . ARG C 1 408 ? -4.884 -4.816 75.815 1.00 46.47 408 ARG C O 1
ATOM 5593 N N . GLN C 1 409 ? -5.693 -5.061 77.903 1.00 43.56 409 GLN C N 1
ATOM 5594 C CA . GLN C 1 409 ? -7.060 -4.767 77.485 1.00 49.44 409 GLN C CA 1
ATOM 5595 C C . GLN C 1 409 ? -7.187 -3.357 76.925 1.00 50.24 409 GLN C C 1
ATOM 5596 O O . GLN C 1 409 ? -8.020 -3.111 76.044 1.00 53.70 409 GLN C O 1
ATOM 5602 N N . THR C 1 410 ? -6.373 -2.420 77.417 1.00 47.23 410 THR C N 1
ATOM 5603 C CA . THR C 1 410 ? -6.400 -1.063 76.883 1.00 50.17 410 THR C CA 1
ATOM 5604 C C . THR C 1 410 ? -5.872 -1.022 75.455 1.00 51.51 410 THR C C 1
ATOM 5605 O O . THR C 1 410 ? -6.445 -0.344 74.594 1.00 55.72 410 THR C O 1
ATOM 5609 N N . LEU C 1 411 ? -4.788 -1.750 75.181 1.00 49.69 411 LEU C N 1
ATOM 5610 C CA . LEU C 1 411 ? -4.228 -1.759 73.835 1.00 53.52 411 LEU C CA 1
ATOM 5611 C C . LEU C 1 411 ? -5.065 -2.598 72.878 1.00 57.52 411 LEU C C 1
ATOM 5612 O O . LEU C 1 411 ? -5.145 -2.280 71.686 1.00 61.82 411 LEU C O 1
ATOM 5617 N N . LEU C 1 412 ? -5.700 -3.658 73.375 1.00 61.14 412 LEU C N 1
ATOM 5618 C CA . LEU C 1 412 ? -6.454 -4.576 72.528 1.00 69.19 412 LEU C CA 1
ATOM 5619 C C . LEU C 1 412 ? -7.837 -4.058 72.158 1.00 75.51 412 LEU C C 1
ATOM 5620 O O . LEU C 1 412 ? -8.534 -4.712 71.372 1.00 80.37 412 LEU C O 1
ATOM 5625 N N . SER C 1 413 ? -8.257 -2.914 72.693 1.00 81.68 413 SER C N 1
ATOM 5626 C CA . SER C 1 413 ? -9.558 -2.357 72.352 1.00 91.80 413 SER C CA 1
ATOM 5627 C C . SER C 1 413 ? -9.498 -1.664 70.997 1.00 102.90 413 SER C C 1
ATOM 5628 O O . SER C 1 413 ? -8.564 -0.903 70.718 1.00 105.62 413 SER C O 1
ATOM 5631 N N . HIS C 1 414 ? -10.498 -1.926 70.158 1.00 115.91 414 HIS C N 1
ATOM 5632 C CA . HIS C 1 414 ? -10.579 -1.300 68.847 1.00 125.97 414 HIS C CA 1
ATOM 5633 C C . HIS C 1 414 ? -11.820 -0.415 68.734 1.00 130.64 414 HIS C C 1
ATOM 5634 O O . HIS C 1 414 ? -12.915 -0.806 69.144 1.00 132.80 414 HIS C O 1
#

Radius of gyration: 36.68 Å; Cα contacts (8 Å, |Δi|>4): 1434; chains: 3; bounding box: 107×98×79 Å

Sequence (719 aa):
EKLYSRVLRFFGIGESHLVTLLHDLIAEQTDPTIAPYAKTGEVTIRLSTKAHRQKEADSKLDKLEKKIITIDNLADYFYGYGEENSLPQVVFDLLKEKGKTITAAESLTAGLFQARLADFAGASDIFKGGFIITYSIEEKARLGIPFEDLQLHGVVSAFTAEKAERSRQLTQADLAISLTGVAGPDSLEGQPAGTVFIGLSSSKRTAIKVLIGGRSRSDVRYIAVLHAFNLVRQTLLSHKNLVEKLYSRVLRFFGIGESHLVTLLHDLIAEQTDPTIAPYAKTGEVTIRLSTKAHRQKEADSKLDKLEKKIITIDNLADYFYGYGEENSLPQVVFDLLKEKGKTITAAESLTAGLFQARLADFAGASDIFKGGFITYSIEEKARLGIPFEDLQLHGVVSAFTAEKAERSRQLTQADLAISLTGVAGPDSLEGQPAGTVFIGLSSSKRTAIKVLIGGRSRSDVRYIAVLHAFNLVRQTLLSHKNLVEKLYSRVLRFFGIGESHLVTLLHDLITDPTIAPYAKTGEVTIRLSTKAHRQKEADSKLDKLEKKIITIDNLADYFYGYGEENSLPQVVFDLLKEKGKTITAAESLTAGLFQARLADFAGASDIFKGGFITYSIEEKARLGIPFEDLQLHGVVSAFTAEKAERSRQLTQADLAISLTGVAGPDSLEGQPAGTVFIGLSSSKRTAIKVLIGGRSRSDVRYIAVLHAFNLVRQTLLSH

Organism: Streptococcus mutans serotype c (strain ATCC 700610 / UA159) (NCBI:txid210007)

Foldseek 3Di:
DDKDKKKWKFADDDPVGLVVLVVVCQVVDDPQHWDKDDDQGIIMIMTMHDDDDPVVNVVVVVVVVVVSCPRDNRVLTTQDMDPPDALLNSLLVLCVVVQFAEEEEEALLQCPLVVSCVVDPPSVSRYVYYYHQNDLVSLCVLVDDSVVCVVQDCLHQVVQQNLASRCVVVVTQKYKYKTAALDCDHDPPHHHQWIWMWMDGPVDIIDTDRPPPDHSVSSSVNSSRVRSSVSVCQSPDPPPND/DDKDKKKWKFFDDAPVVLCVLCVVVQVPDDPQHWDKDDDQGIIMIMTIHDDPDVVVVVVVVVVSVVVSPPGDPRVLTTQDIDPPDDLLNSLLVLCVVVQFAEEEEEALLQCPLVVSCVVDPPSVSRYVYYYHQNDLVSLCVLVDPSVVCVVQDCQHLVNQQNLASRCVVVVGQKYKYKTAALDDCDDPPHHHLWIWMWMDGPVDIIDTDRPPPDHSVSSSVNSSSVRSSVSVCQSPDPPPRD/DDKDKWKWKFFDDDDPSQCVLVVVLCPAQHWDWDDDQGIIMIMTMGDDPDPVVNVVRRVVSVVVSCVSPHNVVGTDDIDPPDDLLNSLLVLCVVVQFAEEEEEALLQCPLVVSCVPDPPSVSHYDYYYHQHDLVSLCVLVDDSVVCVVQPCQHLVVQQNLVSRCVVVVGQKYKYKDDALDDQDDPPHHHLWMWMKMDGPVDIIDIDGPPPDHSVSSSVNSSSVRSVVSVVVSPDD

Nearest PDB structures (foldseek):
  6mr3-assembly1_B-3  TM=9.968E-01  e=3.297E-46  Streptococcus mutans UA159
  6mr3-assembly2_C-2  TM=9.761E-01  e=1.046E-42  Streptococcus mutans UA159
  4uux-assembly1_B  TM=8.950E-01  e=1.432E-21  Thermus thermophilus HB8
  4cta-assembly1_A  TM=8.962E-01  e=1.272E-21  Thermus thermophilus HB8
  4cta-assembly1_B  TM=8.935E-01  e=7.531E-21  Thermus thermophilus HB8